Protein AF-0000000074730580 (afdb_homodimer)

Solvent-accessible surface area (backbone atoms only — not comparable to full-atom values): 19887 Å² total; per-residue (Å²): 129,81,77,78,72,71,73,54,56,68,45,36,34,39,31,24,32,62,51,65,60,63,47,48,22,51,54,48,34,52,69,68,65,55,54,67,50,53,90,62,33,52,80,43,79,45,56,35,81,36,62,38,90,58,62,88,56,21,60,33,68,60,48,13,45,48,19,15,52,36,8,35,52,41,30,44,69,76,49,66,89,40,48,30,40,34,20,62,23,60,21,35,41,74,44,76,50,95,88,41,74,48,37,29,39,32,35,29,34,38,40,32,40,69,87,65,55,66,20,64,21,28,19,38,35,46,69,48,60,65,68,26,46,49,51,12,55,74,53,71,41,78,43,37,39,47,44,41,45,18,50,54,38,41,73,72,71,40,92,54,53,57,90,31,34,44,19,63,54,10,65,64,68,36,41,47,47,58,37,50,26,52,16,46,39,41,17,49,14,36,38,48,35,51,62,68,72,99,129,80,77,78,73,72,74,55,56,67,43,37,33,39,31,24,33,64,51,66,60,62,46,47,23,52,53,48,34,53,70,68,64,56,55,68,51,52,88,61,34,52,80,44,80,45,57,35,81,35,62,39,90,55,62,87,56,21,59,32,69,61,47,13,46,48,20,15,52,36,7,35,53,41,31,44,69,76,48,66,89,40,49,31,42,35,18,62,23,60,22,35,41,72,44,77,50,96,90,42,72,48,37,28,39,32,36,30,34,38,40,33,40,69,87,66,54,68,20,63,20,27,20,38,35,45,70,48,60,63,67,27,46,49,52,13,54,73,53,71,40,78,43,38,40,46,43,41,46,17,51,55,37,41,73,73,70,39,92,52,53,55,88,30,36,45,19,62,53,10,64,63,68,38,41,47,48,56,38,50,27,52,16,45,39,40,16,49,14,35,38,50,37,52,63,67,72,98

Structure (mmCIF, N/CA/C/O backbone):
data_AF-0000000074730580-model_v1
#
loop_
_entity.id
_entity.type
_entity.pdbx_description
1 polymer 'inosine/xanthosine triphosphatase'
#
loop_
_atom_site.group_PDB
_atom_site.id
_atom_site.type_symbol
_atom_site.label_atom_id
_atom_site.label_alt_id
_atom_site.label_comp_id
_atom_site.label_asym_id
_atom_site.label_entity_id
_atom_site.label_seq_id
_atom_site.pdbx_PDB_ins_code
_atom_site.Cartn_x
_atom_site.Cartn_y
_atom_site.Cartn_z
_atom_site.occupancy
_atom_site.B_iso_or_equiv
_atom_site.auth_seq_id
_atom_site.auth_comp_id
_atom_site.auth_asym_id
_atom_site.auth_atom_id
_atom_site.pdbx_PDB_model_num
ATOM 1 N N . MET A 1 1 ? -5.52 54.5 -6.992 1 30.88 1 MET A N 1
ATOM 2 C CA . MET A 1 1 ? -5.77 53.094 -7.324 1 30.88 1 MET A CA 1
ATOM 3 C C . MET A 1 1 ? -4.762 52.188 -6.621 1 30.88 1 MET A C 1
ATOM 5 O O . MET A 1 1 ? -3.561 52.281 -6.879 1 30.88 1 MET A O 1
ATOM 9 N N . ALA A 1 2 ? -4.969 51.969 -5.359 1 37.53 2 ALA A N 1
ATOM 10 C CA . ALA A 1 2 ? -4.078 51.188 -4.523 1 37.53 2 ALA A CA 1
ATOM 11 C C . ALA A 1 2 ? -3.785 49.812 -5.172 1 37.53 2 ALA A C 1
ATOM 13 O O . ALA A 1 2 ? -4.703 49.125 -5.605 1 37.53 2 ALA A O 1
ATOM 14 N N . ASP A 1 3 ? -2.729 49.75 -6.02 1 35.62 3 ASP A N 1
ATOM 15 C CA . ASP A 1 3 ? -2.242 48.469 -6.555 1 35.62 3 ASP A CA 1
ATOM 16 C C . ASP A 1 3 ? -2.312 47.375 -5.504 1 35.62 3 ASP A C 1
ATOM 18 O O . ASP A 1 3 ? -1.692 47.5 -4.441 1 35.62 3 ASP A O 1
ATOM 22 N N . ASP A 1 4 ? -3.504 46.875 -5.16 1 35.5 4 ASP A N 1
ATOM 23 C CA . ASP A 1 4 ? 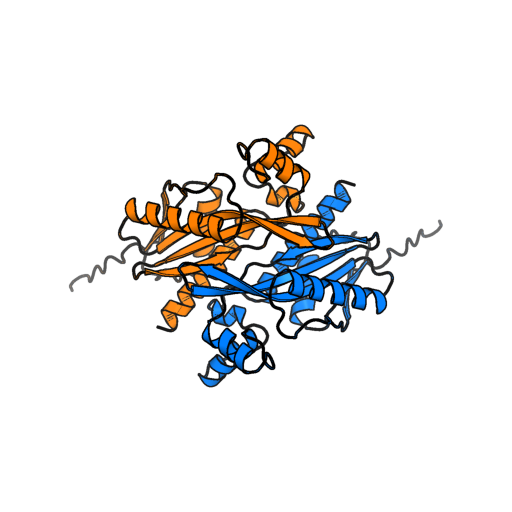-3.707 45.688 -4.309 1 35.5 4 ASP A CA 1
ATOM 24 C C . ASP A 1 4 ? -2.621 44.656 -4.543 1 35.5 4 ASP A C 1
ATOM 26 O O . ASP A 1 4 ? -2.701 43.875 -5.492 1 35.5 4 ASP A O 1
ATOM 30 N N . ASP A 1 5 ? -1.392 45 -4.59 1 38.56 5 ASP A N 1
ATOM 31 C CA . ASP A 1 5 ? -0.232 44.094 -4.543 1 38.56 5 ASP A CA 1
ATOM 32 C C . ASP A 1 5 ? -0.476 42.938 -3.596 1 38.56 5 ASP A C 1
ATOM 34 O O . ASP A 1 5 ? -0.181 43 -2.402 1 38.56 5 ASP A O 1
ATOM 38 N N . ALA A 1 6 ? -1.652 42.344 -3.551 1 41.84 6 ALA A N 1
ATOM 39 C CA . ALA A 1 6 ? -1.876 41.125 -2.801 1 41.84 6 ALA A CA 1
ATOM 40 C C . ALA A 1 6 ? -0.682 40.188 -2.926 1 41.84 6 ALA A C 1
ATOM 42 O O . ALA A 1 6 ? -0.421 39.625 -4.004 1 41.84 6 ALA A O 1
ATOM 43 N N . SER A 1 7 ? 0.54 40.312 -2.477 1 46.09 7 SER A N 1
ATOM 44 C CA . SER A 1 7 ? 1.704 39.469 -2.307 1 46.09 7 SER A CA 1
ATOM 45 C C . SER A 1 7 ? 1.297 38 -2.197 1 46.09 7 SER A C 1
ATOM 47 O O . SER A 1 7 ? 0.665 37.594 -1.219 1 46.09 7 SER A O 1
ATOM 49 N N . HIS A 1 8 ? 0.789 37.406 -3.182 1 55.44 8 HIS A N 1
ATOM 50 C CA . HIS A 1 8 ? 0.285 36.031 -3.209 1 55.44 8 HIS A CA 1
ATOM 51 C C . HIS A 1 8 ? 1.275 35.062 -2.564 1 55.44 8 HIS A C 1
ATOM 53 O O . HIS A 1 8 ? 2.414 34.938 -3.021 1 55.44 8 HIS A O 1
ATOM 59 N N . GLY A 1 9 ? 1.464 34.969 -1.203 1 73.19 9 GLY A N 1
ATOM 60 C CA . GLY A 1 9 ? 2.418 34.281 -0.36 1 73.19 9 GLY A CA 1
ATOM 61 C C . GLY A 1 9 ? 2.717 32.875 -0.842 1 73.19 9 GLY A C 1
ATOM 62 O O . GLY A 1 9 ? 2.059 32.375 -1.756 1 73.19 9 GLY A O 1
ATOM 63 N N . SER A 1 10 ? 3.959 32.312 -0.676 1 85.94 10 SER A N 1
ATOM 64 C CA . SER A 1 10 ? 4.453 31 -1.063 1 85.94 10 SER A CA 1
ATOM 65 C C . SER A 1 10 ? 3.82 29.906 -0.217 1 85.94 10 SER A C 1
ATOM 67 O O . SER A 1 10 ? 3.41 30.156 0.92 1 85.94 10 SER A O 1
ATOM 69 N N . LEU A 1 11 ? 3.428 28.844 -0.888 1 91.88 11 LEU A N 1
ATOM 70 C CA . LEU A 1 11 ? 3.066 27.609 -0.191 1 91.88 11 LEU A CA 1
ATOM 71 C C . LEU A 1 11 ? 4.312 26.812 0.192 1 91.88 11 LEU A C 1
ATOM 73 O O . LEU A 1 11 ? 5.008 26.281 -0.678 1 91.88 11 LEU A O 1
ATOM 77 N N . GLN A 1 12 ? 4.566 26.797 1.436 1 95.56 12 GLN A N 1
ATOM 78 C CA . GLN A 1 12 ? 5.793 26.172 1.922 1 95.56 12 GLN A CA 1
ATOM 79 C C . GLN A 1 12 ? 5.539 24.734 2.361 1 95.56 12 GLN A C 1
ATOM 81 O O . GLN A 1 12 ? 4.703 24.469 3.232 1 95.56 12 GLN A O 1
ATOM 86 N N . VAL A 1 13 ? 6.297 23.844 1.808 1 96.94 13 VAL A N 1
ATOM 87 C CA . VAL A 1 13 ? 6.199 22.406 2.102 1 96.94 13 VAL A CA 1
ATOM 88 C C . VAL A 1 13 ? 7.555 21.891 2.568 1 96.94 13 VAL A C 1
ATOM 90 O O . VAL A 1 13 ? 8.555 22.016 1.862 1 96.94 13 VAL A O 1
ATOM 93 N N . ILE A 1 14 ? 7.566 21.297 3.711 1 98.62 14 ILE A N 1
ATOM 94 C CA . ILE A 1 14 ? 8.812 20.766 4.262 1 98.62 14 ILE A CA 1
ATOM 95 C C . ILE A 1 14 ? 8.773 19.234 4.266 1 98.62 14 ILE A C 1
ATOM 97 O O . ILE A 1 14 ? 7.836 18.641 4.793 1 98.62 14 ILE A O 1
ATOM 101 N N . VAL A 1 15 ? 9.766 18.656 3.703 1 98.88 15 VAL A N 1
ATOM 102 C CA . VAL A 1 15 ? 9.953 17.219 3.713 1 98.88 15 VAL A CA 1
ATOM 103 C C . VAL A 1 15 ? 10.977 16.828 4.781 1 98.88 15 VAL A C 1
ATOM 105 O O . VAL A 1 15 ? 12.109 17.312 4.762 1 98.88 15 VAL A O 1
ATOM 108 N N . ALA A 1 16 ? 10.594 15.938 5.676 1 98.88 16 ALA A N 1
ATOM 109 C CA . ALA A 1 16 ? 11.469 15.539 6.777 1 98.88 16 ALA A CA 1
ATOM 110 C C . ALA A 1 16 ? 12.531 14.555 6.309 1 98.88 16 ALA A C 1
ATOM 112 O O . ALA A 1 16 ? 12.727 13.5 6.918 1 98.88 16 ALA A O 1
ATOM 113 N N . SER A 1 17 ? 13.227 14.859 5.305 1 98.44 17 SER A N 1
ATOM 114 C CA . SER A 1 17 ? 14.32 14.094 4.715 1 98.44 17 SER A CA 1
ATOM 115 C C . SER A 1 17 ? 15.023 14.891 3.617 1 98.44 17 SER A C 1
ATOM 117 O O . SER A 1 17 ? 14.391 15.719 2.945 1 98.44 17 SER A O 1
ATOM 119 N N . THR A 1 18 ? 16.266 14.664 3.369 1 97.94 18 THR A N 1
ATOM 120 C CA . THR A 1 18 ? 16.984 15.25 2.244 1 97.94 18 THR A CA 1
ATOM 121 C C . THR A 1 18 ? 17.203 14.219 1.146 1 97.94 18 THR A C 1
ATOM 123 O O . THR A 1 18 ? 17.766 14.539 0.094 1 97.94 18 THR A O 1
ATOM 126 N N . ALA A 1 19 ? 16.797 12.961 1.411 1 96 19 ALA A N 1
ATOM 127 C CA . ALA A 1 19 ? 16.969 11.922 0.4 1 96 19 ALA A CA 1
ATOM 128 C C . ALA A 1 19 ? 16.297 12.312 -0.912 1 96 19 ALA A C 1
ATOM 130 O O . ALA A 1 19 ? 15.109 12.656 -0.93 1 96 19 ALA A O 1
ATOM 131 N N . LYS A 1 20 ? 17 12.188 -1.98 1 96.06 20 LYS A N 1
ATOM 132 C CA . LYS A 1 20 ? 16.531 12.648 -3.287 1 96.06 20 LYS A CA 1
ATOM 133 C C . LYS A 1 20 ? 15.227 11.961 -3.67 1 96.06 20 LYS A C 1
ATOM 135 O O . LYS A 1 20 ? 14.297 12.617 -4.145 1 96.06 20 LYS A O 1
ATOM 140 N N . MET A 1 21 ? 15.148 10.727 -3.447 1 96.06 21 MET A N 1
ATOM 141 C CA . MET A 1 21 ? 13.977 9.945 -3.84 1 96.06 21 MET A CA 1
ATOM 142 C C . MET A 1 21 ? 12.742 10.383 -3.053 1 96.06 21 MET A C 1
ATOM 144 O O . MET A 1 21 ? 11.641 10.453 -3.605 1 96.06 21 MET A O 1
ATOM 148 N N . LYS A 1 22 ? 12.898 10.648 -1.775 1 97.69 22 LYS A N 1
ATOM 149 C CA . LYS A 1 22 ? 11.781 11.055 -0.938 1 97.69 22 LYS A CA 1
ATOM 150 C C . LYS A 1 22 ? 11.289 12.453 -1.32 1 97.69 22 LYS A C 1
ATOM 152 O O . LYS A 1 22 ? 10.086 12.688 -1.417 1 97.69 22 LYS A O 1
ATOM 157 N N . VAL A 1 23 ? 12.18 13.352 -1.565 1 98.12 23 VAL A N 1
ATOM 158 C CA . VAL A 1 23 ? 11.82 14.703 -1.984 1 98.12 23 VAL A CA 1
ATOM 159 C C . VAL A 1 23 ? 11.148 14.656 -3.354 1 98.12 23 VAL A C 1
ATOM 161 O O . VAL A 1 23 ? 10.141 15.328 -3.58 1 98.12 23 VAL A O 1
ATOM 164 N N . ALA A 1 24 ? 11.68 13.836 -4.215 1 97.19 24 ALA A N 1
ATOM 165 C CA . ALA A 1 24 ? 11.102 13.68 -5.547 1 97.19 24 ALA A CA 1
ATOM 166 C C . ALA A 1 24 ? 9.664 13.164 -5.461 1 97.19 24 ALA A C 1
ATOM 168 O O . ALA A 1 24 ? 8.797 13.594 -6.219 1 97.19 24 ALA A O 1
ATOM 169 N N . ALA A 1 25 ? 9.43 12.219 -4.598 1 97.38 25 ALA A N 1
ATOM 170 C CA . ALA A 1 25 ? 8.086 11.68 -4.418 1 97.38 25 ALA A CA 1
ATOM 171 C C . ALA A 1 25 ? 7.109 12.781 -4.004 1 97.38 25 ALA A C 1
ATOM 173 O O . ALA A 1 25 ? 5.973 12.82 -4.48 1 97.38 25 ALA A O 1
ATOM 174 N N . VAL A 1 26 ? 7.531 13.672 -3.154 1 97.56 26 VAL A N 1
ATOM 175 C CA . VAL A 1 26 ? 6.684 14.773 -2.703 1 97.56 26 VAL A CA 1
ATOM 176 C C . VAL A 1 26 ? 6.453 15.75 -3.854 1 97.56 26 VAL A C 1
ATOM 178 O O . VAL A 1 26 ? 5.336 16.234 -4.055 1 97.56 26 VAL A O 1
ATOM 181 N N . MET A 1 27 ? 7.496 16.047 -4.574 1 95.88 27 MET A N 1
ATOM 182 C CA . MET A 1 27 ? 7.363 16.922 -5.734 1 95.88 27 MET A CA 1
ATOM 183 C C . MET A 1 27 ? 6.348 16.359 -6.727 1 95.88 27 MET A C 1
ATOM 185 O O . MET A 1 27 ? 5.504 17.094 -7.242 1 95.88 27 MET A O 1
ATOM 189 N N . ARG A 1 28 ? 6.426 15.102 -6.934 1 95.25 28 ARG A N 1
ATOM 190 C CA . ARG A 1 28 ? 5.496 14.445 -7.844 1 95.25 28 ARG A CA 1
ATOM 191 C C . ARG A 1 28 ? 4.066 14.516 -7.32 1 95.25 28 ARG A C 1
ATOM 193 O O . ARG A 1 28 ? 3.129 14.75 -8.086 1 95.25 28 ARG A O 1
ATOM 200 N N . LEU A 1 29 ? 3.902 14.273 -6.047 1 94.69 29 LEU A N 1
ATOM 201 C CA . LEU A 1 29 ? 2.584 14.375 -5.43 1 94.69 29 LEU A CA 1
ATOM 202 C C . LEU A 1 29 ? 1.937 15.719 -5.75 1 94.69 29 LEU A C 1
ATOM 204 O O . LEU A 1 29 ? 0.793 15.766 -6.207 1 94.69 29 LEU A O 1
ATOM 208 N N . PHE A 1 30 ? 2.623 16.781 -5.539 1 92.12 30 PHE A N 1
ATOM 209 C CA . PHE A 1 30 ? 2.047 18.109 -5.68 1 92.12 30 PHE A CA 1
ATOM 210 C C . PHE A 1 30 ? 1.944 18.5 -7.148 1 92.12 30 PHE A C 1
ATOM 212 O O . PHE A 1 30 ? 1.129 19.359 -7.512 1 92.12 30 PHE A O 1
ATOM 219 N N . ALA A 1 31 ? 2.752 17.875 -7.961 1 88.75 31 ALA A N 1
ATOM 220 C CA . ALA A 1 31 ? 2.627 18.094 -9.398 1 88.75 31 ALA A CA 1
ATOM 221 C C . ALA A 1 31 ? 1.38 17.422 -9.953 1 88.75 31 ALA A C 1
ATOM 223 O O . ALA A 1 31 ? 0.676 17.984 -10.789 1 88.75 31 ALA A O 1
ATOM 224 N N . GLU A 1 32 ? 1.076 16.219 -9.438 1 81.25 32 GLU A N 1
ATOM 225 C CA . GLU A 1 32 ? -0.015 15.391 -9.961 1 81.25 32 GLU A CA 1
ATOM 226 C C . GLU A 1 32 ? -1.286 15.578 -9.133 1 81.25 32 GLU A C 1
ATOM 228 O O . GLU A 1 32 ? -2.393 15.352 -9.633 1 81.25 32 GLU A O 1
ATOM 233 N N . GLY A 1 33 ? -1.181 15.695 -7.84 1 68.31 33 GLY A N 1
ATOM 234 C CA . GLY A 1 33 ? -2.289 15.648 -6.898 1 68.31 33 GLY A CA 1
ATOM 235 C C . GLY A 1 33 ? -3.127 16.906 -6.898 1 68.31 33 GLY A C 1
ATOM 236 O O . GLY A 1 33 ? -4.059 17.047 -6.102 1 68.31 33 GLY A O 1
ATOM 237 N N . GLY A 1 34 ? -2.992 17.641 -7.863 1 61.09 34 GLY A N 1
ATOM 238 C CA . GLY A 1 34 ? -3.818 18.828 -8.023 1 61.09 34 GLY A CA 1
ATOM 239 C C . GLY A 1 34 ? -3.75 19.766 -6.832 1 61.09 34 GLY A C 1
ATOM 240 O O . GLY A 1 34 ? -4.75 20.375 -6.465 1 61.09 34 GLY A O 1
ATOM 241 N N . VAL A 1 35 ? -2.764 19.562 -6.008 1 56.41 35 VAL A N 1
ATOM 242 C CA . VAL A 1 35 ? -2.77 20.609 -4.996 1 56.41 35 VAL A CA 1
ATOM 243 C C . VAL A 1 35 ? -3.016 21.969 -5.652 1 56.41 35 VAL A C 1
ATOM 245 O O . VAL A 1 35 ? -2.215 22.422 -6.477 1 56.41 35 VAL A O 1
ATOM 248 N N . ALA A 1 36 ? -4.309 22.031 -6.07 1 51.06 36 ALA A N 1
ATOM 249 C CA . ALA A 1 36 ? -4.621 23.375 -6.559 1 51.06 36 ALA A CA 1
ATOM 250 C C . ALA A 1 36 ? -3.785 24.422 -5.836 1 51.06 36 ALA A C 1
ATOM 252 O O . ALA A 1 36 ? -4.043 24.734 -4.668 1 51.06 36 ALA A O 1
ATOM 253 N N . CYS A 1 37 ? -2.51 24.188 -6.062 1 48.81 37 CYS A N 1
ATOM 254 C CA . CYS A 1 37 ? -1.821 25.406 -5.664 1 48.81 37 CYS A CA 1
ATOM 255 C C . CYS A 1 37 ? -2.68 26.641 -5.953 1 48.81 37 CYS A C 1
ATOM 257 O O . CYS A 1 37 ? -3.367 26.703 -6.973 1 48.81 37 CYS A O 1
ATOM 259 N N . GLN A 1 38 ? -3.316 26.969 -4.992 1 54.5 38 GLN A N 1
ATOM 260 C CA . GLN A 1 38 ? -3.873 28.297 -5.246 1 54.5 38 GLN A CA 1
ATOM 261 C C . GLN A 1 38 ? -3.088 29.016 -6.336 1 54.5 38 GLN A C 1
ATOM 263 O O . GLN A 1 38 ? -1.88 29.234 -6.199 1 54.5 38 GLN A O 1
ATOM 268 N N . PRO A 1 39 ? -3.65 29.031 -7.504 1 58.91 39 PRO A N 1
ATOM 269 C CA . PRO A 1 39 ? -3.004 29.641 -8.664 1 58.91 39 PRO A CA 1
ATOM 270 C C . PRO A 1 39 ? -2.09 30.812 -8.281 1 58.91 39 PRO A C 1
ATOM 272 O O . PRO A 1 39 ? -1.112 31.094 -8.977 1 58.91 39 PRO A O 1
ATOM 275 N N . ASP A 1 40 ? -2.357 31.328 -7.098 1 64.75 40 ASP A N 1
ATOM 276 C CA . ASP A 1 40 ? -1.688 32.594 -6.867 1 64.75 40 ASP A CA 1
ATOM 277 C C . ASP A 1 40 ? -0.476 32.438 -5.953 1 64.75 40 ASP A C 1
ATOM 279 O O . ASP A 1 40 ? 0.227 33.406 -5.656 1 64.75 40 ASP A O 1
ATOM 283 N N . ARG A 1 41 ? -0.251 31.078 -5.555 1 78.06 41 ARG A N 1
ATOM 284 C CA . ARG A 1 41 ? 0.9 30.953 -4.664 1 78.06 41 ARG A CA 1
ATOM 285 C C . ARG A 1 41 ? 1.986 30.094 -5.293 1 78.06 41 ARG A C 1
ATOM 287 O O . ARG A 1 41 ? 1.688 29.062 -5.918 1 78.06 41 ARG A O 1
ATOM 294 N N . GLU A 1 42 ? 3.176 30.5 -5.117 1 86.94 42 GLU A N 1
ATOM 295 C CA . GLU A 1 42 ? 4.324 29.719 -5.555 1 86.94 42 GLU A CA 1
ATOM 296 C C . GLU A 1 42 ? 4.578 28.531 -4.617 1 86.94 42 GLU A C 1
ATOM 298 O O . GLU A 1 42 ? 4.613 28.703 -3.396 1 86.94 42 GLU A O 1
ATOM 303 N N . LEU A 1 43 ? 4.723 27.344 -5.105 1 91.31 43 LEU A N 1
ATOM 304 C CA . LEU A 1 43 ? 5.012 26.156 -4.324 1 91.31 43 LEU A CA 1
ATOM 305 C C . LEU A 1 43 ? 6.508 26.031 -4.062 1 91.31 43 LEU A C 1
ATOM 307 O O . LEU A 1 43 ? 7.309 26.031 -5 1 91.31 43 LEU A O 1
ATOM 311 N N . VAL A 1 44 ? 6.891 25.953 -2.811 1 94.31 44 VAL A N 1
ATOM 312 C CA . VAL A 1 44 ? 8.281 25.766 -2.412 1 94.31 44 VAL A CA 1
ATOM 313 C C . VAL A 1 44 ? 8.414 24.484 -1.583 1 94.31 44 VAL A C 1
ATOM 315 O O . VAL A 1 44 ? 7.859 24.391 -0.484 1 94.31 44 VAL A O 1
ATOM 318 N N . ILE A 1 45 ? 9.18 23.562 -2.086 1 96.81 45 ILE A N 1
ATOM 319 C CA . ILE A 1 45 ? 9.406 22.297 -1.4 1 96.81 45 ILE A CA 1
ATOM 320 C C . ILE A 1 45 ? 10.867 22.219 -0.947 1 96.81 45 ILE A C 1
ATOM 322 O O . ILE A 1 45 ? 11.781 22.391 -1.752 1 96.81 45 ILE A O 1
ATOM 326 N N . GLU A 1 46 ? 11.047 21.969 0.306 1 97.94 46 GLU A N 1
ATOM 327 C CA . GLU A 1 46 ? 12.391 21.891 0.88 1 97.94 46 GLU A CA 1
ATOM 328 C C . GLU A 1 46 ? 12.547 20.641 1.733 1 97.94 46 GLU A C 1
ATOM 330 O O . GLU A 1 46 ? 11.695 20.344 2.574 1 97.94 46 GLU A O 1
ATOM 335 N N . GLY A 1 47 ? 13.633 19.906 1.494 1 98.62 47 GLY A N 1
ATOM 336 C CA . GLY A 1 47 ? 13.984 18.812 2.365 1 98.62 47 GLY A CA 1
ATOM 337 C C . GLY A 1 47 ? 14.875 19.219 3.521 1 98.62 47 GLY A C 1
ATOM 338 O O . GLY A 1 47 ? 15.797 20.016 3.348 1 98.62 47 GLY A O 1
ATOM 339 N N . VAL A 1 48 ? 14.625 18.656 4.668 1 98.5 48 VAL A N 1
ATOM 340 C CA . VAL A 1 48 ? 15.484 18.906 5.816 1 98.5 48 VAL A CA 1
ATOM 341 C C . VAL A 1 48 ? 15.906 17.594 6.457 1 98.5 48 VAL A C 1
ATOM 343 O O . VAL A 1 48 ? 15.117 16.641 6.496 1 98.5 48 VAL A O 1
ATOM 346 N N . LYS A 1 49 ? 17.125 17.609 6.93 1 97.12 49 LYS A N 1
ATOM 347 C CA . LYS A 1 49 ? 17.562 16.422 7.676 1 97.12 49 LYS A CA 1
ATOM 348 C C . LYS A 1 49 ? 16.734 16.234 8.945 1 97.12 49 LYS A C 1
ATOM 350 O O . LYS A 1 49 ? 16.484 17.203 9.672 1 97.12 49 LYS A O 1
ATOM 355 N N . ALA A 1 50 ? 16.281 15.023 9.148 1 97.19 50 ALA A N 1
ATOM 356 C CA . ALA A 1 50 ? 15.445 14.742 10.312 1 97.19 50 ALA A CA 1
ATOM 357 C C . ALA A 1 50 ? 15.742 13.367 10.883 1 97.19 50 ALA A C 1
ATOM 359 O O . ALA A 1 50 ? 15.734 12.367 10.156 1 97.19 50 ALA A O 1
ATOM 360 N N . LYS A 1 51 ? 15.945 13.328 12.141 1 94.81 51 LYS A N 1
ATOM 361 C CA . LYS A 1 51 ? 16.219 12.062 12.812 1 94.81 51 LYS A CA 1
ATOM 362 C C . LYS A 1 51 ? 14.93 11.312 13.125 1 94.81 51 LYS A C 1
ATOM 364 O O . LYS A 1 51 ? 13.938 11.922 13.523 1 94.81 51 LYS A O 1
ATOM 369 N N . SER A 1 52 ? 14.906 10.031 12.977 1 95.25 52 SER A N 1
ATOM 370 C CA . SER A 1 52 ? 13.711 9.242 13.258 1 95.25 52 SER A CA 1
ATOM 371 C C . SER A 1 52 ? 13.633 8.844 14.727 1 95.25 52 SER A C 1
ATOM 373 O O . SER A 1 52 ? 12.539 8.68 15.273 1 95.25 52 SER A O 1
ATOM 375 N N . GLY A 1 53 ? 14.844 8.625 15.328 1 95.31 53 GLY A N 1
ATOM 376 C CA . GLY A 1 53 ? 14.898 8.219 16.719 1 95.31 53 GLY A CA 1
ATOM 377 C C . GLY A 1 53 ? 14.539 6.766 16.938 1 95.31 53 GLY A C 1
ATOM 378 O O . GLY A 1 53 ? 14.328 6.328 18.078 1 95.31 53 GLY A O 1
ATOM 379 N N . VAL A 1 54 ? 14.359 5.973 15.875 1 94.88 54 VAL A N 1
ATOM 380 C CA . VAL A 1 54 ? 14.102 4.535 15.953 1 94.88 54 VAL A CA 1
ATOM 381 C C . VAL A 1 54 ? 15.266 3.771 15.32 1 94.88 54 VAL A C 1
ATOM 383 O O . VAL A 1 54 ? 16.234 4.375 14.859 1 94.88 54 VAL A O 1
ATOM 386 N N . ASN A 1 55 ? 15.18 2.447 15.328 1 90.38 55 ASN A N 1
ATOM 387 C CA . ASN A 1 55 ? 16.234 1.625 14.75 1 90.38 55 ASN A CA 1
ATOM 388 C C . ASN A 1 55 ? 16.391 1.889 13.258 1 90.38 55 ASN A C 1
ATOM 390 O O . ASN A 1 55 ? 15.43 2.268 12.586 1 90.38 55 ASN A O 1
ATOM 394 N N . ASP A 1 56 ? 17.516 1.679 12.789 1 89.5 56 ASP A N 1
ATOM 395 C CA . ASP A 1 56 ? 17.797 1.883 11.375 1 89.5 56 ASP A CA 1
ATOM 396 C C . ASP A 1 56 ? 16.906 0.998 10.5 1 89.5 56 ASP A C 1
ATOM 398 O O . ASP A 1 56 ? 16.531 1.388 9.398 1 89.5 56 ASP A O 1
ATOM 402 N N . GLN A 1 57 ? 16.656 -0.14 11.062 1 92.5 57 GLN A N 1
ATOM 403 C CA . GLN A 1 57 ? 15.68 -1.031 10.453 1 92.5 57 GLN A CA 1
ATOM 404 C C . GLN A 1 57 ? 14.43 -1.144 11.328 1 92.5 57 GLN A C 1
ATOM 406 O O . GLN A 1 57 ? 14.305 -2.072 12.125 1 92.5 57 GLN A O 1
ATOM 411 N N . PRO A 1 58 ? 13.555 -0.156 11.117 1 95.31 58 PRO A N 1
ATOM 412 C CA . PRO A 1 58 ? 12.312 -0.25 11.891 1 95.31 58 PRO A CA 1
ATOM 413 C C . PRO A 1 58 ? 11.562 -1.558 11.641 1 95.31 58 PRO A C 1
ATOM 415 O O . PRO A 1 58 ? 11.539 -2.055 10.516 1 95.31 58 PRO A O 1
ATOM 418 N N . PHE A 1 59 ? 10.992 -2.109 12.727 1 94.62 59 PHE A N 1
ATOM 419 C CA . PHE A 1 59 ? 10.227 -3.342 12.633 1 94.62 59 PHE A CA 1
ATOM 420 C C . PHE A 1 59 ? 8.859 -3.176 13.289 1 94.62 59 PHE A C 1
ATOM 422 O O . PHE A 1 59 ? 8.766 -2.789 14.453 1 94.62 59 PHE A O 1
ATOM 429 N N . GLY A 1 60 ? 7.871 -3.482 12.438 1 94.5 60 GLY A N 1
ATOM 430 C CA . GLY A 1 60 ? 6.5 -3.328 12.898 1 94.5 60 GLY A CA 1
ATOM 431 C C . GLY A 1 60 ? 5.898 -1.98 12.539 1 94.5 60 GLY A C 1
ATOM 432 O O . GLY A 1 60 ? 6.625 -0.996 12.383 1 94.5 60 GLY A O 1
ATOM 433 N N . HIS A 1 61 ? 4.613 -1.95 12.523 1 95.56 61 HIS A N 1
ATOM 434 C CA . HIS A 1 61 ? 3.9 -0.733 12.148 1 95.56 61 HIS A CA 1
ATOM 435 C C . HIS A 1 61 ? 4.121 0.369 13.188 1 95.56 61 HIS A C 1
ATOM 437 O O . HIS A 1 61 ? 4.395 1.517 12.828 1 95.56 61 HIS A O 1
ATOM 443 N N . GLU A 1 62 ? 4.043 0.013 14.414 1 94.56 62 GLU A N 1
ATOM 444 C CA . GLU A 1 62 ? 4.125 1.006 15.484 1 94.56 62 GLU A CA 1
ATOM 445 C C . GLU A 1 62 ? 5.473 1.723 15.469 1 94.56 62 GLU A C 1
ATOM 447 O O . GLU A 1 62 ? 5.527 2.953 15.516 1 94.56 62 GLU A O 1
ATOM 452 N N . GLU A 1 63 ? 6.516 0.945 15.398 1 95.81 63 GLU A N 1
ATOM 453 C CA . GLU A 1 63 ? 7.848 1.545 15.375 1 95.81 63 GLU A CA 1
ATOM 454 C C . GLU A 1 63 ? 8.047 2.402 14.125 1 95.81 63 GLU A C 1
ATOM 456 O O . GLU A 1 63 ? 8.633 3.48 14.195 1 95.81 63 GLU A O 1
ATOM 461 N N . THR A 1 64 ? 7.602 1.954 13.023 1 97.25 64 THR A N 1
ATOM 462 C CA . THR A 1 64 ? 7.754 2.674 11.766 1 97.25 64 THR A CA 1
ATOM 463 C C . THR A 1 64 ? 6.977 3.988 11.797 1 97.25 64 THR A C 1
ATOM 465 O O . THR A 1 64 ? 7.484 5.027 11.367 1 97.25 64 THR A O 1
ATOM 468 N N . ILE A 1 65 ? 5.773 3.904 12.336 1 97 65 ILE A N 1
ATOM 469 C CA . ILE A 1 65 ? 4.957 5.105 12.492 1 97 65 ILE A CA 1
ATOM 470 C C . ILE A 1 65 ? 5.656 6.086 13.43 1 97 65 ILE A C 1
ATOM 472 O O . ILE A 1 65 ? 5.734 7.285 13.133 1 97 65 ILE A O 1
ATOM 476 N N . ARG A 1 66 ? 6.109 5.566 14.508 1 96.69 66 ARG A N 1
ATOM 477 C CA . ARG A 1 66 ? 6.824 6.418 15.461 1 96.69 66 ARG A CA 1
ATOM 478 C C . ARG A 1 66 ? 8.016 7.105 14.789 1 96.69 66 ARG A C 1
ATOM 480 O O . ARG A 1 66 ? 8.258 8.289 15.016 1 96.69 66 ARG A O 1
ATOM 487 N N . GLY A 1 67 ? 8.742 6.371 13.969 1 97.75 67 GLY A N 1
ATOM 488 C CA . GLY A 1 67 ? 9.852 6.969 13.234 1 97.75 67 GLY A CA 1
ATOM 489 C C . GLY A 1 67 ? 9.414 8.102 12.328 1 97.75 67 GLY A C 1
ATOM 490 O O . GLY A 1 67 ? 10.047 9.164 12.312 1 97.75 67 GLY A O 1
ATOM 491 N N . ALA A 1 68 ? 8.375 7.918 11.609 1 98.12 68 ALA A N 1
ATOM 492 C CA . ALA A 1 68 ? 7.848 8.953 10.719 1 98.12 68 ALA A CA 1
ATOM 493 C C . ALA A 1 68 ? 7.414 10.18 11.508 1 98.12 68 ALA A C 1
ATOM 495 O O . ALA A 1 68 ? 7.711 11.312 11.117 1 98.12 68 ALA A O 1
ATOM 496 N N . LEU A 1 69 ? 6.73 9.945 12.617 1 97.5 69 LEU A N 1
ATOM 497 C CA . LEU A 1 69 ? 6.234 11.047 13.438 1 97.5 69 LEU A CA 1
ATOM 498 C C . LEU A 1 69 ? 7.383 11.812 14.078 1 97.5 69 LEU A C 1
ATOM 500 O O . LEU A 1 69 ? 7.332 13.039 14.188 1 97.5 69 LEU A O 1
ATOM 504 N N . ASN A 1 70 ? 8.375 11.102 14.523 1 98.44 70 ASN A N 1
ATOM 505 C CA . ASN A 1 70 ? 9.562 11.758 15.062 1 98.44 70 ASN A CA 1
ATOM 506 C C . ASN A 1 70 ? 10.242 12.648 14.016 1 98.44 70 ASN A C 1
ATOM 508 O O . ASN A 1 70 ? 10.633 13.773 14.312 1 98.44 70 ASN A O 1
ATOM 512 N N . ARG A 1 71 ? 10.367 12.133 12.82 1 98.62 71 ARG A N 1
ATOM 513 C CA . ARG A 1 71 ? 10.945 12.914 11.734 1 98.62 71 ARG A CA 1
ATOM 514 C C . ARG A 1 71 ? 10.117 14.172 11.469 1 98.62 71 ARG A C 1
ATOM 516 O O . ARG A 1 71 ? 10.672 15.242 11.227 1 98.62 71 ARG A O 1
ATOM 523 N N . LEU A 1 72 ? 8.828 14.008 11.492 1 98.69 72 LEU A N 1
ATOM 524 C CA . LEU A 1 72 ? 7.938 15.141 11.281 1 98.69 72 LEU A CA 1
ATOM 525 C C . LEU A 1 72 ? 8.148 16.219 12.344 1 98.69 72 LEU A C 1
ATOM 527 O O . LEU A 1 72 ? 8.281 17.391 12.016 1 98.69 72 LEU A O 1
ATOM 531 N N . ALA A 1 73 ? 8.195 15.789 13.562 1 98.19 73 ALA A N 1
ATOM 532 C CA . ALA A 1 73 ? 8.391 16.719 14.68 1 98.19 73 ALA A CA 1
ATOM 533 C C . ALA A 1 73 ? 9.719 17.453 14.547 1 98.19 73 ALA A C 1
ATOM 535 O O . ALA A 1 73 ? 9.797 18.656 14.789 1 98.19 73 ALA A O 1
ATOM 536 N N . HIS A 1 74 ? 10.688 16.734 14.188 1 98.31 74 HIS A N 1
ATOM 537 C CA . HIS A 1 74 ? 12 17.344 13.984 1 98.31 74 HIS A CA 1
ATOM 538 C C . HIS A 1 74 ? 11.961 18.406 12.891 1 98.31 74 HIS A C 1
ATOM 540 O O . HIS A 1 74 ? 12.523 19.484 13.055 1 98.31 74 HIS A O 1
ATOM 546 N N . ALA A 1 75 ? 11.352 18.078 11.797 1 98.5 75 ALA A N 1
ATOM 547 C CA . ALA A 1 75 ? 11.234 19 10.68 1 98.5 75 ALA A CA 1
ATOM 548 C C . ALA A 1 75 ? 10.492 20.281 11.109 1 98.5 75 ALA A C 1
ATOM 550 O O . ALA A 1 75 ? 10.859 21.375 10.703 1 98.5 75 ALA A O 1
ATOM 551 N N . GLN A 1 76 ? 9.484 20.109 11.914 1 98.19 76 GLN A N 1
ATOM 552 C CA . GLN A 1 76 ? 8.719 21.25 12.406 1 98.19 76 GLN A CA 1
ATOM 553 C C . GLN A 1 76 ? 9.578 22.156 13.281 1 98.19 76 GLN A C 1
ATOM 555 O O . GLN A 1 76 ? 9.422 23.375 13.25 1 98.19 76 GLN A O 1
ATOM 560 N N . GLN A 1 77 ? 10.414 21.531 14.008 1 97.88 77 GLN A N 1
ATOM 561 C CA . GLN A 1 77 ? 11.328 22.297 14.852 1 97.88 77 GLN A CA 1
ATOM 562 C C . GLN A 1 77 ? 12.359 23.047 14.016 1 97.88 77 GLN A C 1
ATOM 564 O O . GLN A 1 77 ? 12.672 24.203 14.297 1 97.88 77 GLN A O 1
ATOM 569 N N . GLU A 1 78 ? 12.844 22.391 13.023 1 97.69 78 GLU A N 1
ATOM 570 C CA . GLU A 1 78 ? 13.891 22.953 12.18 1 97.69 78 GLU A CA 1
ATOM 571 C C . GLU A 1 78 ? 13.352 24.078 11.297 1 97.69 78 GLU A C 1
ATOM 573 O O . GLU A 1 78 ? 14.055 25.031 10.992 1 97.69 78 GLU A O 1
ATOM 578 N N . ARG A 1 79 ? 12.125 23.922 10.812 1 97.94 79 ARG A N 1
ATOM 579 C CA . ARG A 1 79 ? 11.477 24.891 9.93 1 97.94 79 ARG A CA 1
ATOM 580 C C . ARG A 1 79 ? 10.047 25.172 10.383 1 97.94 79 ARG A C 1
ATOM 582 O O . ARG A 1 79 ? 9.086 24.766 9.742 1 97.94 79 ARG A O 1
ATOM 589 N N . PRO A 1 80 ? 9.938 25.984 11.375 1 97.5 80 PRO A N 1
ATOM 590 C CA . PRO A 1 80 ? 8.578 26.266 11.859 1 97.5 80 PRO A CA 1
ATOM 591 C C . PRO A 1 80 ? 7.777 27.125 10.898 1 97.5 80 PRO A C 1
ATOM 593 O O . PRO A 1 80 ? 8.359 27.906 10.125 1 97.5 80 PRO A O 1
ATOM 596 N N . GLY A 1 81 ? 6.438 26.969 10.891 1 96.06 81 GLY A N 1
ATOM 597 C CA . GLY A 1 81 ? 5.539 27.906 10.234 1 96.06 81 GLY A CA 1
ATOM 598 C C . GLY A 1 81 ? 5.223 27.516 8.805 1 96.06 81 GLY A C 1
ATOM 599 O O . GLY A 1 81 ? 4.586 28.266 8.07 1 96.06 81 GLY A O 1
ATOM 600 N N . ALA A 1 82 ? 5.645 26.328 8.359 1 97.19 82 ALA A N 1
ATOM 601 C CA . ALA A 1 82 ? 5.324 25.875 7.004 1 97.19 82 ALA A CA 1
ATOM 602 C C . ALA A 1 82 ? 3.844 25.531 6.879 1 97.19 82 ALA A C 1
ATOM 604 O O . ALA A 1 82 ? 3.156 25.328 7.883 1 97.19 82 ALA A O 1
ATOM 605 N N . ASP A 1 83 ? 3.391 25.516 5.609 1 95.38 83 ASP A N 1
ATOM 606 C CA . ASP A 1 83 ? 1.99 25.188 5.352 1 95.38 83 ASP A CA 1
ATOM 607 C C . ASP A 1 83 ? 1.729 23.688 5.527 1 95.38 83 ASP A C 1
ATOM 609 O O . ASP A 1 83 ? 0.67 23.297 6.016 1 95.38 83 ASP A O 1
ATOM 613 N N . PHE A 1 84 ? 2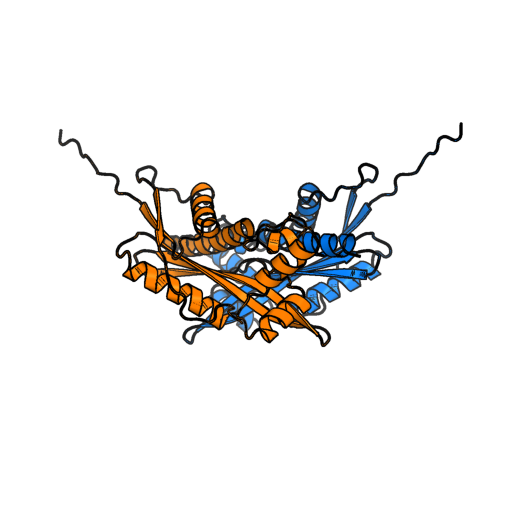.736 22.875 5.102 1 96.94 84 PHE A N 1
ATOM 614 C CA . PHE A 1 84 ? 2.621 21.438 5.219 1 96.94 84 PHE A CA 1
ATOM 615 C C . PHE A 1 84 ? 3.959 20.812 5.602 1 96.94 84 PHE A C 1
ATOM 617 O O . PHE A 1 84 ? 5.012 21.281 5.16 1 96.94 84 PHE A O 1
ATOM 624 N N . TYR A 1 85 ? 3.914 19.797 6.363 1 98.69 85 TYR A N 1
ATOM 625 C CA . TYR A 1 85 ? 5.047 18.938 6.695 1 98.69 85 TYR A CA 1
ATOM 626 C C . TYR A 1 85 ? 4.777 17.5 6.273 1 98.69 85 TYR A C 1
ATOM 628 O O . TYR A 1 85 ? 3.68 16.969 6.492 1 98.69 85 TYR A O 1
ATOM 636 N N . LEU A 1 86 ? 5.727 16.922 5.637 1 98.81 86 LEU A N 1
ATOM 637 C CA . LEU A 1 86 ? 5.609 15.523 5.223 1 98.81 86 LEU A CA 1
ATOM 638 C C . LEU A 1 86 ? 6.789 14.703 5.734 1 98.81 86 LEU A C 1
ATOM 640 O O . LEU A 1 86 ? 7.934 15.156 5.688 1 98.81 86 LEU A O 1
ATOM 644 N N . ALA A 1 87 ? 6.516 13.531 6.242 1 98.88 87 ALA A N 1
ATOM 645 C CA . ALA A 1 87 ? 7.547 12.594 6.676 1 98.88 87 ALA A CA 1
ATOM 646 C C . ALA A 1 87 ? 7.23 11.172 6.211 1 98.88 87 ALA A C 1
ATOM 648 O O . ALA A 1 87 ? 6.07 10.844 5.953 1 98.88 87 ALA A O 1
ATOM 649 N N . MET A 1 88 ? 8.234 10.344 6.125 1 98.56 88 MET A N 1
ATOM 650 C CA . MET A 1 88 ? 8.109 8.969 5.648 1 98.56 88 MET A CA 1
ATOM 651 C C . MET A 1 88 ? 9.156 8.07 6.297 1 98.56 88 MET A C 1
ATOM 653 O O . MET A 1 88 ? 10.281 8.5 6.535 1 98.56 88 MET A O 1
ATOM 657 N N . GLU A 1 89 ? 8.805 6.902 6.578 1 98 89 GLU A N 1
ATOM 658 C CA . GLU A 1 89 ? 9.68 5.902 7.176 1 98 89 GLU A CA 1
ATOM 659 C C . GLU A 1 89 ? 9.344 4.504 6.672 1 98 89 GLU A C 1
ATOM 661 O O . GLU A 1 89 ? 8.18 4.09 6.699 1 98 89 GLU A O 1
ATOM 666 N N . ASN A 1 90 ? 10.328 3.834 6.129 1 97.44 90 ASN A N 1
ATOM 667 C CA . ASN A 1 90 ? 10.148 2.434 5.766 1 97.44 90 ASN A CA 1
ATOM 668 C C . ASN A 1 90 ? 10.445 1.507 6.941 1 97.44 90 ASN A C 1
ATOM 670 O O . ASN A 1 90 ? 11.312 1.797 7.762 1 97.44 90 ASN A O 1
ATOM 674 N N . GLY A 1 91 ? 9.75 0.499 6.957 1 97 91 GLY A N 1
ATOM 675 C CA . GLY A 1 91 ? 9.977 -0.552 7.934 1 97 91 GLY A CA 1
ATOM 676 C C . GLY A 1 91 ? 9.531 -1.92 7.457 1 97 91 GLY A C 1
ATOM 677 O O . GLY A 1 91 ? 8.93 -2.043 6.387 1 97 91 GLY A O 1
ATOM 678 N N . LEU A 1 92 ? 9.93 -2.914 8.25 1 96.94 92 LEU A N 1
ATOM 679 C CA . LEU A 1 92 ? 9.547 -4.297 7.977 1 96.94 92 LEU A CA 1
ATOM 680 C C . LEU A 1 92 ? 8.414 -4.742 8.891 1 96.94 92 LEU A C 1
ATOM 682 O O . LEU A 1 92 ? 8.336 -4.305 10.047 1 96.94 92 LEU A O 1
ATOM 686 N N . PHE A 1 93 ? 7.559 -5.559 8.383 1 95 93 PHE A N 1
ATOM 687 C CA . PHE A 1 93 ? 6.602 -6.242 9.242 1 95 93 PHE A CA 1
ATOM 688 C C . PHE A 1 93 ? 6.402 -7.684 8.789 1 95 93 PHE A C 1
ATOM 690 O O . PHE A 1 93 ? 6.527 -7.992 7.605 1 95 93 PHE A O 1
ATOM 697 N N . ASP A 1 94 ? 6.121 -8.547 9.68 1 93.38 94 ASP A N 1
ATOM 698 C CA . ASP A 1 94 ? 6.004 -9.969 9.352 1 93.38 94 ASP A CA 1
ATOM 699 C C . ASP A 1 94 ? 4.555 -10.43 9.445 1 93.38 94 ASP A C 1
ATOM 701 O O . ASP A 1 94 ? 3.738 -9.812 10.133 1 93.38 94 ASP A O 1
ATOM 705 N N . ILE A 1 95 ? 4.227 -11.305 8.609 1 92.06 95 ILE A N 1
ATOM 706 C CA . ILE A 1 95 ? 2.941 -11.992 8.633 1 92.06 95 ILE A CA 1
ATOM 707 C C . ILE A 1 95 ? 3.17 -13.5 8.727 1 92.06 95 ILE A C 1
ATOM 709 O O . ILE A 1 95 ? 3.947 -14.07 7.953 1 92.06 95 ILE A O 1
ATOM 713 N N . ALA A 1 96 ? 2.514 -14.047 9.711 1 83.44 96 ALA A N 1
ATOM 714 C CA . ALA A 1 96 ? 2.604 -15.5 9.852 1 83.44 96 ALA A CA 1
ATOM 715 C C . ALA A 1 96 ? 1.646 -16.203 8.891 1 83.44 96 ALA A C 1
ATOM 717 O O . ALA A 1 96 ? 0.458 -15.875 8.844 1 83.44 96 ALA A O 1
ATOM 718 N N . THR A 1 97 ? 2.125 -16.906 7.992 1 72.69 97 THR A N 1
ATOM 719 C CA . THR A 1 97 ? 1.299 -17.734 7.113 1 72.69 97 THR A CA 1
ATOM 720 C C . THR A 1 97 ? 1.85 -19.156 7.023 1 72.69 97 THR A C 1
ATOM 722 O O . THR A 1 97 ? 3.02 -19.344 6.688 1 72.69 97 THR A O 1
ATOM 725 N N . GLY A 1 98 ? 0.959 -20.172 7.223 1 68.12 98 GLY A N 1
ATOM 726 C CA . GLY A 1 98 ? 1.314 -21.578 7.031 1 68.12 98 GLY A CA 1
ATOM 727 C C . GLY A 1 98 ? 2.555 -21.984 7.801 1 68.12 98 GLY A C 1
ATOM 728 O O . GLY A 1 98 ? 3.373 -22.766 7.305 1 68.12 98 GLY A O 1
ATOM 729 N N . GLY A 1 99 ? 2.816 -21.375 8.844 1 69.12 99 GLY A N 1
ATOM 730 C CA . GLY A 1 99 ? 3.955 -21.781 9.656 1 69.12 99 GLY A CA 1
ATOM 731 C C . GLY A 1 99 ? 5.215 -20.984 9.352 1 69.12 99 GLY A C 1
ATOM 732 O O . GLY A 1 99 ? 6.238 -21.156 10.016 1 69.12 99 GLY A O 1
ATOM 733 N N . THR A 1 100 ? 5.301 -20.391 8.266 1 78.19 100 THR A N 1
ATOM 734 C CA . THR A 1 100 ? 6.445 -19.531 7.945 1 78.19 100 THR A CA 1
ATOM 735 C C . THR A 1 100 ? 6.059 -18.062 8 1 78.19 100 THR A C 1
ATOM 737 O O . THR A 1 100 ? 4.887 -17.719 7.84 1 78.19 100 THR A O 1
ATOM 740 N N . ALA A 1 101 ? 7.098 -17.25 8.328 1 88.44 101 ALA A N 1
ATOM 741 C CA . ALA A 1 101 ? 6.84 -15.812 8.383 1 88.44 101 ALA A CA 1
ATOM 742 C C . ALA A 1 101 ? 7.309 -15.125 7.102 1 88.44 101 ALA A C 1
ATOM 744 O O . ALA A 1 101 ? 8.461 -15.281 6.691 1 88.44 101 ALA A O 1
ATOM 745 N N . LEU A 1 102 ? 6.395 -14.539 6.41 1 94 102 LEU A N 1
ATOM 746 C CA . LEU A 1 102 ? 6.734 -13.648 5.309 1 94 102 LEU A CA 1
ATOM 747 C C . LEU A 1 102 ? 6.984 -12.234 5.812 1 94 102 LEU A C 1
ATOM 749 O O . LEU A 1 102 ? 6.281 -11.75 6.707 1 94 102 LEU A O 1
ATOM 753 N N . VAL A 1 103 ? 8.016 -11.648 5.285 1 96.5 103 VAL A N 1
ATOM 754 C CA . VAL A 1 103 ? 8.359 -10.297 5.727 1 96.5 103 VAL A CA 1
ATOM 755 C C . VAL A 1 103 ? 8.164 -9.312 4.574 1 96.5 103 VAL A C 1
ATOM 757 O O . VAL A 1 103 ? 8.594 -9.578 3.447 1 96.5 103 VAL A O 1
ATOM 760 N N . PHE A 1 104 ? 7.512 -8.242 4.91 1 97.75 104 PHE A N 1
ATOM 761 C CA . PHE A 1 104 ? 7.23 -7.223 3.91 1 97.75 104 PHE A CA 1
ATOM 762 C C . PHE A 1 104 ? 7.859 -5.891 4.305 1 97.75 104 PHE A C 1
ATOM 764 O O . PHE A 1 104 ? 7.91 -5.551 5.488 1 97.75 104 PHE A O 1
ATOM 771 N N . ASP A 1 105 ? 8.359 -5.195 3.299 1 97.88 105 ASP A N 1
ATOM 772 C CA . ASP A 1 105 ? 8.789 -3.809 3.461 1 97.88 105 ASP A CA 1
ATOM 773 C C . ASP A 1 105 ? 7.703 -2.838 3.002 1 97.88 105 ASP A C 1
ATOM 775 O O . ASP A 1 105 ? 7.125 -3.01 1.927 1 97.88 105 ASP A O 1
ATOM 779 N N . LEU A 1 106 ? 7.367 -1.843 3.781 1 98.31 106 LEU A N 1
ATOM 780 C CA . LEU A 1 106 ? 6.426 -0.789 3.416 1 98.31 106 LEU A CA 1
ATOM 781 C C . LEU A 1 106 ? 6.812 0.535 4.066 1 98.31 106 LEU A C 1
ATOM 783 O O . LEU A 1 106 ? 7.582 0.555 5.031 1 98.31 106 LEU A O 1
ATOM 787 N N . ALA A 1 107 ? 6.312 1.585 3.514 1 98.56 107 ALA A N 1
ATOM 788 C CA . ALA A 1 107 ? 6.562 2.922 4.043 1 98.56 107 ALA A CA 1
ATOM 789 C C . ALA A 1 107 ? 5.32 3.48 4.734 1 98.56 107 ALA A C 1
ATOM 791 O O . ALA A 1 107 ? 4.219 3.42 4.184 1 98.56 107 ALA A O 1
ATOM 792 N N . TRP A 1 108 ? 5.508 4.027 5.891 1 98.44 108 TRP A N 1
ATOM 793 C CA . TRP A 1 108 ? 4.508 4.902 6.496 1 98.44 108 TRP A CA 1
ATOM 794 C C . TRP A 1 108 ? 4.809 6.363 6.191 1 98.44 108 TRP A C 1
ATOM 796 O O . TRP A 1 108 ? 5.953 6.805 6.297 1 98.44 108 TRP A O 1
ATOM 806 N N . VAL A 1 109 ? 3.748 7.086 5.824 1 98.81 109 VAL A N 1
ATOM 807 C CA . VAL A 1 109 ? 3.883 8.516 5.547 1 98.81 109 VAL A CA 1
ATOM 808 C C . VAL A 1 109 ? 2.91 9.305 6.422 1 98.81 109 VAL A C 1
ATOM 810 O O . VAL A 1 109 ? 1.852 8.797 6.797 1 98.81 109 VAL A O 1
ATOM 813 N N . VAL A 1 110 ? 3.285 10.508 6.723 1 98.5 110 VAL A N 1
ATOM 814 C CA . VAL A 1 110 ? 2.439 11.422 7.484 1 98.5 110 VAL A CA 1
ATOM 815 C C . VAL A 1 110 ? 2.498 12.812 6.867 1 98.5 110 VAL A C 1
ATOM 817 O O . VAL A 1 110 ? 3.566 13.273 6.461 1 98.5 110 VAL A O 1
ATOM 820 N N . ILE A 1 111 ? 1.394 13.406 6.738 1 98.31 111 ILE A N 1
ATOM 821 C CA . ILE A 1 111 ? 1.264 14.789 6.305 1 98.31 111 ILE A CA 1
ATOM 822 C C . ILE A 1 111 ? 0.518 15.594 7.363 1 98.31 111 ILE A C 1
ATOM 824 O O . ILE A 1 111 ? -0.504 15.148 7.891 1 98.31 111 ILE A O 1
ATOM 828 N N . GLU A 1 112 ? 1.047 16.688 7.668 1 97.94 112 GLU A N 1
ATOM 829 C CA . GLU A 1 112 ? 0.413 17.578 8.633 1 97.94 112 GLU A CA 1
ATOM 830 C C . GLU A 1 112 ? 0.317 19 8.086 1 97.94 112 GLU A C 1
ATOM 832 O O . GLU A 1 112 ? 1.268 19.516 7.488 1 97.94 112 GLU A O 1
ATOM 837 N N . ASP A 1 113 ? -0.791 19.625 8.32 1 96.25 113 ASP A N 1
ATOM 838 C CA . ASP A 1 113 ? -0.929 21.016 7.879 1 96.25 113 ASP A CA 1
ATOM 839 C C . ASP A 1 113 ? -0.665 21.984 9.031 1 96.25 113 ASP A C 1
ATOM 841 O O . ASP A 1 113 ? -0.357 21.562 10.148 1 96.25 113 ASP A O 1
ATOM 845 N N . LYS A 1 114 ? -0.76 23.25 8.805 1 93.88 114 LYS A N 1
ATOM 846 C CA . LYS A 1 114 ? -0.405 24.297 9.742 1 93.88 114 LYS A CA 1
ATOM 847 C C . LYS A 1 114 ? -1.353 24.312 10.945 1 93.88 114 LYS A C 1
ATOM 849 O O . LYS A 1 114 ? -1.017 24.844 12 1 93.88 114 LYS A O 1
ATOM 854 N N . SER A 1 115 ? -2.551 23.781 10.773 1 94.19 115 SER A N 1
ATOM 855 C CA . SER A 1 115 ? -3.537 23.781 11.852 1 94.19 115 SER A CA 1
ATOM 856 C C . SER A 1 115 ? -3.377 22.547 12.742 1 94.19 115 SER A C 1
ATOM 858 O O . SER A 1 115 ? -4.062 22.422 13.758 1 94.19 115 SER A O 1
ATOM 860 N N . GLY A 1 116 ? -2.518 21.609 12.297 1 94.75 116 GLY A N 1
ATOM 861 C CA . GLY A 1 116 ? -2.27 20.422 13.094 1 94.75 116 GLY A CA 1
ATOM 862 C C . GLY A 1 116 ? -3.051 19.203 12.625 1 94.75 116 GLY A C 1
ATOM 863 O O . GLY A 1 116 ? -2.957 18.141 13.219 1 94.75 116 GLY A O 1
ATOM 864 N N . ARG A 1 117 ? -3.857 19.406 11.578 1 95.62 117 ARG A N 1
ATOM 865 C CA . ARG A 1 117 ? -4.527 18.25 10.992 1 95.62 117 ARG A CA 1
ATOM 866 C C . ARG A 1 117 ? -3.521 17.297 10.359 1 95.62 117 ARG A C 1
ATOM 868 O O . ARG A 1 117 ? -2.617 17.734 9.641 1 95.62 117 ARG A O 1
ATOM 875 N N . ARG A 1 118 ? -3.748 16 10.625 1 96.44 118 ARG A N 1
ATOM 876 C CA . ARG A 1 118 ? -2.762 15.008 10.211 1 96.44 118 ARG A CA 1
ATOM 877 C C . ARG A 1 118 ? -3.428 13.852 9.469 1 96.44 118 ARG A C 1
ATOM 879 O O . ARG A 1 118 ? -4.547 13.453 9.812 1 96.44 118 ARG A O 1
ATOM 886 N N . ALA A 1 119 ? -2.775 13.375 8.508 1 97.25 119 ALA A N 1
ATOM 887 C CA . ALA A 1 119 ? -3.176 12.141 7.832 1 97.25 119 ALA A CA 1
ATOM 888 C C . ALA A 1 119 ? -2.014 11.156 7.758 1 97.25 119 ALA A C 1
ATOM 890 O O . ALA A 1 119 ? -0.874 11.547 7.504 1 97.25 119 ALA A O 1
ATOM 891 N N . LEU A 1 120 ? -2.299 9.922 8.039 1 97.12 120 LEU A N 1
ATOM 892 C CA . LEU A 1 120 ? -1.366 8.797 8 1 97.12 120 LEU A CA 1
ATOM 893 C C . LEU A 1 120 ? -1.768 7.797 6.922 1 97.12 120 LEU A C 1
ATOM 895 O O . LEU A 1 120 ? -2.957 7.543 6.719 1 97.12 120 LEU A O 1
ATOM 899 N N . ALA A 1 121 ? -0.827 7.262 6.223 1 98.31 121 ALA A N 1
ATOM 900 C CA . ALA A 1 121 ? -1.068 6.188 5.262 1 98.31 121 ALA A CA 1
ATOM 901 C C . ALA A 1 121 ? 0.168 5.309 5.098 1 98.31 121 ALA A C 1
ATOM 903 O O . ALA A 1 121 ? 1.264 5.684 5.523 1 98.31 121 ALA A O 1
ATOM 904 N N . HIS A 1 122 ? 0 4.164 4.582 1 98.5 122 HIS A N 1
ATOM 905 C CA . HIS A 1 122 ? 1.159 3.34 4.266 1 98.5 122 HIS A CA 1
ATOM 906 C C . HIS A 1 122 ? 1.126 2.881 2.811 1 98.5 122 HIS A C 1
ATOM 908 O O . HIS A 1 122 ? 0.061 2.842 2.191 1 98.5 122 HIS A O 1
ATOM 914 N N . SER A 1 123 ? 2.232 2.547 2.277 1 98.69 123 SER A N 1
ATOM 915 C CA . SER A 1 123 ? 2.393 2.088 0.902 1 98.69 123 SER A CA 1
ATOM 916 C C . SER A 1 123 ? 1.993 0.624 0.757 1 98.69 123 SER A C 1
ATOM 918 O O . SER A 1 123 ? 1.752 -0.061 1.754 1 98.69 123 SER A O 1
ATOM 920 N N . ALA A 1 124 ? 1.886 0.211 -0.535 1 98.56 124 ALA A N 1
ATOM 921 C CA . ALA A 1 124 ? 1.902 -1.228 -0.79 1 98.56 124 ALA A CA 1
ATOM 922 C C . ALA A 1 124 ? 3.166 -1.87 -0.223 1 98.56 124 ALA A C 1
ATOM 924 O O . ALA A 1 124 ? 4.191 -1.204 -0.065 1 98.56 124 ALA A O 1
ATOM 925 N N . GLY A 1 125 ? 3.041 -3.08 0.109 1 98.19 125 GLY A N 1
ATOM 926 C CA . GLY A 1 125 ? 4.172 -3.816 0.656 1 98.19 125 GLY A CA 1
ATOM 927 C C . GLY A 1 125 ? 4.871 -4.684 -0.371 1 98.19 125 GLY A C 1
ATOM 928 O O . GLY A 1 125 ? 4.223 -5.281 -1.231 1 98.19 125 GLY A O 1
ATOM 929 N N . VAL A 1 126 ? 6.164 -4.719 -0.258 1 98.31 126 VAL A N 1
ATOM 930 C CA . VAL A 1 126 ? 6.973 -5.605 -1.092 1 98.31 126 VAL A CA 1
ATOM 931 C C . VAL A 1 126 ? 7.625 -6.68 -0.226 1 98.31 126 VAL A C 1
ATOM 933 O O . VAL A 1 126 ? 8.281 -6.371 0.772 1 98.31 126 VAL A O 1
ATOM 936 N N . GLN A 1 127 ? 7.457 -7.902 -0.606 1 97.62 127 GLN A N 1
ATOM 937 C CA . GLN A 1 127 ? 8.023 -9 0.174 1 97.62 127 GLN A CA 1
ATOM 938 C C . GLN A 1 127 ? 9.547 -9.008 0.087 1 97.62 127 GLN A C 1
ATOM 940 O O . GLN A 1 127 ? 10.109 -8.883 -1.001 1 97.62 127 GLN A O 1
ATOM 945 N N . MET A 1 128 ? 10.133 -9.109 1.241 1 96.94 128 MET A N 1
ATOM 946 C CA . MET A 1 128 ? 11.586 -9.234 1.312 1 96.94 128 MET A CA 1
ATOM 947 C C . MET A 1 128 ? 12 -10.695 1.402 1 96.94 128 MET A C 1
ATOM 949 O O . MET A 1 128 ? 11.367 -11.484 2.109 1 96.94 128 MET A O 1
ATOM 953 N N . PRO A 1 12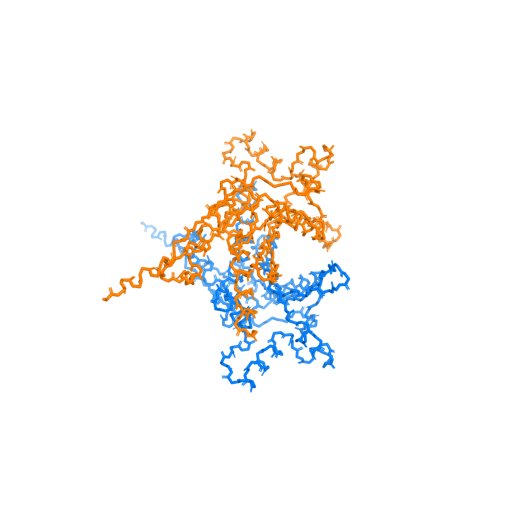9 ? 13.07 -11 0.608 1 94.94 129 PRO A N 1
ATOM 954 C CA . PRO A 1 129 ? 13.57 -12.359 0.773 1 94.94 129 PRO A CA 1
ATOM 955 C C . PRO A 1 129 ? 14.023 -12.656 2.201 1 94.94 129 PRO A C 1
ATOM 957 O O . PRO A 1 129 ? 14.672 -11.812 2.832 1 94.94 129 PRO A O 1
ATOM 960 N N . ASN A 1 130 ? 13.719 -13.875 2.654 1 91.94 130 ASN A N 1
ATOM 961 C CA . ASN A 1 130 ? 14.047 -14.242 4.027 1 91.94 130 ASN A CA 1
ATOM 962 C C . ASN A 1 130 ? 15.547 -14.156 4.289 1 91.94 130 ASN A C 1
ATOM 964 O O . ASN A 1 130 ? 15.969 -13.758 5.375 1 91.94 130 ASN A O 1
ATOM 968 N N . TRP A 1 131 ? 16.328 -14.523 3.301 1 93.12 131 TRP A N 1
ATOM 969 C CA . TRP A 1 131 ? 17.781 -14.492 3.49 1 93.12 131 TRP A CA 1
ATOM 970 C C . TRP A 1 131 ? 18.266 -13.07 3.762 1 93.12 131 TRP A C 1
ATOM 972 O O . TRP A 1 131 ? 19.188 -12.867 4.543 1 93.12 131 TRP A O 1
ATOM 982 N N . ALA A 1 132 ? 17.672 -12.125 3.078 1 94.81 132 ALA A N 1
ATOM 983 C CA . ALA A 1 132 ? 18.062 -10.734 3.271 1 94.81 132 ALA A CA 1
ATOM 984 C C . ALA A 1 132 ? 17.688 -10.25 4.668 1 94.81 132 ALA A C 1
ATOM 986 O O . ALA A 1 132 ? 18.469 -9.539 5.316 1 94.81 132 ALA A O 1
ATOM 987 N N . VAL A 1 133 ? 16.5 -10.625 5.113 1 94.62 133 VAL A N 1
ATOM 988 C CA . VAL A 1 133 ? 16.016 -10.273 6.445 1 94.62 133 VAL A CA 1
ATOM 989 C C . VAL A 1 133 ? 16.922 -10.906 7.5 1 94.62 133 VAL A C 1
ATOM 991 O O . VAL A 1 133 ? 17.359 -10.234 8.438 1 94.62 133 VAL A O 1
ATOM 994 N N . ASP A 1 134 ? 17.234 -12.148 7.27 1 93.69 134 ASP A N 1
ATOM 995 C CA . ASP A 1 134 ? 18.078 -12.883 8.203 1 93.69 134 ASP A CA 1
ATOM 996 C C . ASP A 1 134 ? 19.484 -12.281 8.258 1 93.69 134 ASP A C 1
ATOM 998 O O . ASP A 1 134 ? 20.078 -12.156 9.336 1 93.69 134 ASP A O 1
ATOM 1002 N N . SER A 1 135 ? 20 -11.969 7.125 1 92.88 135 SER A N 1
ATOM 1003 C CA . SER A 1 135 ? 21.328 -11.352 7.055 1 92.88 135 SER A CA 1
ATOM 1004 C C . SER A 1 135 ? 21.359 -10.031 7.816 1 92.88 135 SER A C 1
ATOM 1006 O O . SER A 1 135 ? 22.297 -9.766 8.57 1 92.88 135 SER A O 1
ATOM 1008 N N . SER A 1 136 ? 20.359 -9.266 7.605 1 91.75 136 SER A N 1
ATOM 1009 C CA . SER A 1 136 ? 20.281 -7.992 8.312 1 91.75 136 SER A CA 1
ATOM 1010 C C . SER A 1 136 ? 20.172 -8.203 9.82 1 91.75 136 SER A C 1
ATOM 1012 O O . SER A 1 136 ? 20.844 -7.516 10.594 1 91.75 136 SER A O 1
ATOM 1014 N N . ARG A 1 137 ? 19.359 -9.109 10.227 1 89 137 ARG A N 1
ATOM 1015 C CA . ARG A 1 137 ? 19.188 -9.438 11.633 1 89 137 ARG A CA 1
ATOM 1016 C C . ARG A 1 137 ? 20.516 -9.922 12.234 1 89 137 ARG A C 1
ATOM 1018 O O . ARG A 1 137 ? 20.859 -9.562 13.359 1 89 137 ARG A O 1
ATOM 1025 N N . GLY A 1 138 ? 21.141 -10.773 11.508 1 89 138 GLY A N 1
ATOM 1026 C CA . GLY A 1 138 ? 22.406 -11.344 11.953 1 89 138 GLY A CA 1
ATOM 1027 C C . GLY A 1 138 ? 23.484 -10.297 12.164 1 89 138 GLY A C 1
ATOM 1028 O O . GLY A 1 138 ? 24.422 -10.508 12.945 1 89 138 GLY A O 1
ATOM 1029 N N . SER A 1 139 ? 23.406 -9.234 11.461 1 87.38 139 SER A N 1
ATOM 1030 C CA . SER A 1 139 ? 24.359 -8.141 11.602 1 87.38 139 SER A CA 1
ATOM 1031 C C . SER A 1 139 ? 23.938 -7.168 12.703 1 87.38 139 SER A C 1
ATOM 1033 O O . SER A 1 139 ? 24.484 -6.07 12.82 1 87.38 139 SER A O 1
ATOM 1035 N N . SER A 1 140 ? 22.938 -7.566 13.398 1 85.5 140 SER A N 1
ATOM 1036 C CA . SER A 1 140 ? 22.312 -6.695 14.391 1 85.5 140 SER A CA 1
ATOM 1037 C C . SER A 1 140 ? 21.844 -5.387 13.766 1 85.5 140 SER A C 1
ATOM 1039 O O . SER A 1 140 ? 22.047 -4.312 14.328 1 85.5 140 SER A O 1
ATOM 1041 N N . PHE A 1 141 ? 21.375 -5.543 12.5 1 82.19 141 PHE A N 1
ATOM 1042 C CA . PHE A 1 141 ? 20.734 -4.492 11.719 1 82.19 141 PHE A CA 1
ATOM 1043 C C . PHE A 1 141 ? 21.719 -3.369 11.414 1 82.19 141 PHE A C 1
ATOM 1045 O O . PHE A 1 141 ? 21.328 -2.205 11.312 1 82.19 141 PHE A O 1
ATOM 1052 N N . SER A 1 142 ? 23.031 -3.693 11.406 1 85.06 142 SER A N 1
ATOM 1053 C CA . SER A 1 142 ? 24.016 -2.748 10.875 1 85.06 142 SER A CA 1
ATOM 1054 C C . SER A 1 142 ? 23.75 -2.449 9.406 1 85.06 142 SER A C 1
ATOM 1056 O O . SER A 1 142 ? 24.203 -1.426 8.883 1 85.06 142 SER A O 1
ATOM 1058 N N . THR A 1 143 ? 23.062 -3.402 8.797 1 87.69 143 THR A N 1
ATOM 1059 C CA . THR A 1 143 ? 22.531 -3.203 7.453 1 87.69 143 THR A CA 1
ATOM 1060 C C . THR A 1 143 ? 21.016 -3.461 7.422 1 87.69 143 THR A C 1
ATOM 1062 O O . THR A 1 143 ? 20.469 -4.094 8.328 1 87.69 143 THR A O 1
ATOM 1065 N N . THR A 1 144 ? 20.438 -2.857 6.438 1 92.56 144 THR A N 1
ATOM 1066 C CA . THR A 1 144 ? 19 -3.094 6.281 1 92.56 144 THR A CA 1
ATOM 1067 C C . THR A 1 144 ? 18.75 -4.273 5.348 1 92.56 144 THR A C 1
ATOM 1069 O O . THR A 1 144 ? 19.641 -4.684 4.602 1 92.56 144 THR A O 1
ATOM 1072 N N . ALA A 1 145 ? 17.547 -4.848 5.43 1 94.06 145 ALA A N 1
ATOM 1073 C CA . ALA A 1 145 ? 17.188 -5.922 4.512 1 94.06 145 ALA A CA 1
ATOM 1074 C C . ALA A 1 145 ? 17.328 -5.469 3.059 1 94.06 145 ALA A C 1
ATOM 1076 O O . ALA A 1 145 ? 17.812 -6.219 2.215 1 94.06 145 ALA A O 1
ATOM 1077 N N . GLY A 1 146 ? 16.859 -4.27 2.746 1 94 146 GLY A N 1
ATOM 1078 C CA . GLY A 1 146 ? 17.031 -3.73 1.406 1 94 146 GLY A CA 1
ATOM 1079 C C . GLY A 1 146 ? 18.484 -3.584 0.995 1 94 146 GLY A C 1
ATOM 1080 O O . GLY A 1 146 ? 18.828 -3.859 -0.153 1 94 146 GLY A O 1
ATOM 1081 N N . GLY A 1 147 ? 19.266 -3.139 1.938 1 93.62 147 GLY A N 1
ATOM 1082 C CA . GLY A 1 147 ? 20.688 -3.059 1.685 1 93.62 147 GLY A CA 1
ATOM 1083 C C . GLY A 1 147 ? 21.312 -4.402 1.362 1 93.62 147 GLY A C 1
ATOM 1084 O O . GLY A 1 147 ? 22.172 -4.5 0.482 1 93.62 147 GLY A O 1
ATOM 1085 N N . GLU A 1 148 ? 20.906 -5.43 2.076 1 94.56 148 GLU A N 1
ATOM 1086 C CA . GLU A 1 148 ? 21.406 -6.777 1.842 1 94.56 148 GLU A CA 1
ATOM 1087 C C . GLU A 1 148 ? 21.016 -7.281 0.454 1 94.56 148 GLU A C 1
ATOM 1089 O O . GLU A 1 148 ? 21.812 -7.953 -0.211 1 94.56 148 GLU A O 1
ATOM 1094 N N . VAL A 1 149 ? 19.812 -6.973 0.035 1 95.44 149 VAL A N 1
ATOM 1095 C CA . VAL A 1 149 ? 19.359 -7.336 -1.303 1 95.44 149 VAL A CA 1
ATOM 1096 C C . VAL A 1 149 ? 20.266 -6.695 -2.35 1 95.44 149 VAL A C 1
ATOM 1098 O O . VAL A 1 149 ? 20.75 -7.375 -3.264 1 95.44 149 VAL A O 1
ATOM 1101 N N . ALA A 1 150 ? 20.484 -5.426 -2.195 1 94.44 150 ALA A N 1
ATOM 1102 C CA . ALA A 1 150 ? 21.328 -4.695 -3.141 1 94.44 150 ALA A CA 1
ATOM 1103 C C . ALA A 1 150 ? 22.75 -5.258 -3.162 1 94.44 150 ALA A C 1
ATOM 1105 O O . ALA A 1 150 ? 23.328 -5.426 -4.23 1 94.44 150 ALA A O 1
ATOM 1106 N N . ARG A 1 151 ? 23.25 -5.535 -2.029 1 93 151 ARG A N 1
ATOM 1107 C CA . ARG A 1 151 ? 24.609 -6.082 -1.919 1 93 151 ARG A CA 1
ATOM 1108 C C . ARG A 1 151 ? 24.703 -7.43 -2.625 1 93 151 ARG A C 1
ATOM 1110 O O . ARG A 1 151 ? 25.641 -7.66 -3.404 1 93 151 ARG A O 1
ATOM 1117 N N . ALA A 1 152 ? 23.797 -8.281 -2.326 1 93 152 ALA A N 1
ATOM 1118 C CA . ALA A 1 152 ? 23.797 -9.609 -2.932 1 93 152 ALA A CA 1
ATOM 1119 C C . ALA A 1 152 ? 23.672 -9.523 -4.449 1 93 152 ALA A C 1
ATOM 1121 O O . ALA A 1 152 ? 24.375 -10.219 -5.18 1 93 152 ALA A O 1
ATOM 1122 N N . ALA A 1 153 ? 22.797 -8.68 -4.914 1 92.12 153 ALA A N 1
ATOM 1123 C CA . ALA A 1 153 ? 22.578 -8.508 -6.348 1 92.12 153 ALA A CA 1
ATOM 1124 C C . ALA A 1 153 ? 23.828 -7.973 -7.031 1 92.12 153 ALA A C 1
ATOM 1126 O O . ALA A 1 153 ? 24.219 -8.453 -8.094 1 92.12 153 ALA A O 1
ATOM 1127 N N . THR A 1 154 ? 24.453 -7.043 -6.418 1 90.75 154 THR A N 1
ATOM 1128 C CA . THR A 1 154 ? 25.656 -6.449 -6.965 1 90.75 154 THR A CA 1
ATOM 1129 C C . THR A 1 154 ? 26.797 -7.477 -7.012 1 90.75 154 THR A C 1
ATOM 1131 O O . THR A 1 154 ? 27.547 -7.531 -7.984 1 90.75 154 THR A O 1
ATOM 1134 N N . THR A 1 155 ? 26.828 -8.25 -6.027 1 91.69 155 THR A N 1
ATOM 1135 C CA . THR A 1 155 ? 27.828 -9.305 -5.98 1 91.69 155 THR A CA 1
ATOM 1136 C C . THR A 1 155 ? 27.609 -10.32 -7.102 1 91.69 155 THR A C 1
ATOM 1138 O O . THR A 1 155 ? 28.562 -10.867 -7.652 1 91.69 155 THR A O 1
ATOM 1141 N N . ALA A 1 156 ? 26.406 -10.492 -7.445 1 91.31 156 ALA A N 1
ATOM 1142 C CA . ALA A 1 156 ? 26.062 -11.43 -8.508 1 91.31 156 ALA A CA 1
ATOM 1143 C C . ALA A 1 156 ? 26.172 -10.773 -9.883 1 91.31 156 ALA A C 1
ATOM 1145 O O . ALA A 1 156 ? 25.781 -11.367 -10.891 1 91.31 156 ALA A O 1
ATOM 1146 N N . GLY A 1 157 ? 26.531 -9.484 -9.914 1 91.62 157 GLY A N 1
ATOM 1147 C CA . GLY A 1 157 ? 26.812 -8.812 -11.172 1 91.62 157 GLY A CA 1
ATOM 1148 C C . GLY A 1 157 ? 25.641 -8.023 -11.703 1 91.62 157 GLY A C 1
ATOM 1149 O O . GLY A 1 157 ? 25.625 -7.633 -12.875 1 91.62 157 GLY A O 1
ATOM 1150 N N . GLN A 1 158 ? 24.672 -7.91 -10.836 1 90.81 158 GLN A N 1
ATOM 1151 C CA . GLN A 1 158 ? 23.516 -7.137 -11.25 1 90.81 158 GLN A CA 1
ATOM 1152 C C . GLN A 1 158 ? 23.625 -5.688 -10.781 1 90.81 158 GLN A C 1
ATOM 1154 O O . GLN A 1 158 ? 24.234 -5.406 -9.75 1 90.81 158 GLN A O 1
ATOM 1159 N N . GLU A 1 159 ? 23.203 -4.824 -11.578 1 88.19 159 GLU A N 1
ATOM 1160 C CA . GLU A 1 159 ? 23.156 -3.418 -11.203 1 88.19 159 GLU A CA 1
ATOM 1161 C C . GLU A 1 159 ? 21.891 -3.096 -10.406 1 88.19 159 GLU A C 1
ATOM 1163 O O . GLU A 1 159 ? 20.797 -3.07 -10.969 1 88.19 159 GLU A O 1
ATOM 1168 N N . VAL A 1 160 ? 22.031 -2.854 -9.133 1 90.75 160 VAL A N 1
ATOM 1169 C CA . VAL A 1 160 ? 20.891 -2.549 -8.266 1 90.75 160 VAL A CA 1
ATOM 1170 C C . VAL A 1 160 ? 21.188 -1.281 -7.465 1 90.75 160 VAL A C 1
ATOM 1172 O O . VAL A 1 160 ? 22.266 -1.133 -6.891 1 90.75 160 VAL A O 1
ATOM 1175 N N . ASP A 1 161 ? 20.281 -0.347 -7.535 1 89.69 161 ASP A N 1
ATOM 1176 C CA . ASP A 1 161 ? 20.344 0.821 -6.66 1 89.69 161 ASP A CA 1
ATOM 1177 C C . ASP A 1 161 ? 20.078 0.43 -5.207 1 89.69 161 ASP A C 1
ATOM 1179 O O . ASP A 1 161 ? 19 -0.076 -4.883 1 89.69 161 ASP A O 1
ATOM 1183 N N . PRO A 1 162 ? 21.031 0.636 -4.34 1 88.31 162 PRO A N 1
ATOM 1184 C CA . PRO A 1 162 ? 20.844 0.258 -2.939 1 88.31 162 PRO A CA 1
ATOM 1185 C C . PRO A 1 162 ? 19.656 0.981 -2.293 1 88.31 162 PRO A C 1
ATOM 1187 O O . PRO A 1 162 ? 19.125 0.516 -1.285 1 88.31 162 PRO A O 1
ATOM 1190 N N . GLN A 1 163 ? 19.219 2.049 -2.885 1 89.69 163 GLN A N 1
ATOM 1191 C CA . GLN A 1 163 ? 18.094 2.818 -2.336 1 89.69 163 GLN A CA 1
ATOM 1192 C C . GLN A 1 163 ? 16.766 2.346 -2.908 1 89.69 163 GLN A C 1
ATOM 1194 O O . GLN A 1 163 ? 15.703 2.822 -2.502 1 89.69 163 GLN A O 1
ATOM 1199 N N . ASP A 1 164 ? 16.906 1.409 -3.799 1 95.06 164 ASP A N 1
ATOM 1200 C CA . ASP A 1 164 ? 15.68 0.97 -4.438 1 95.06 164 ASP A CA 1
ATOM 1201 C C . ASP A 1 164 ? 15.695 -0.536 -4.691 1 95.06 164 ASP A C 1
ATOM 1203 O O . ASP A 1 164 ? 15.5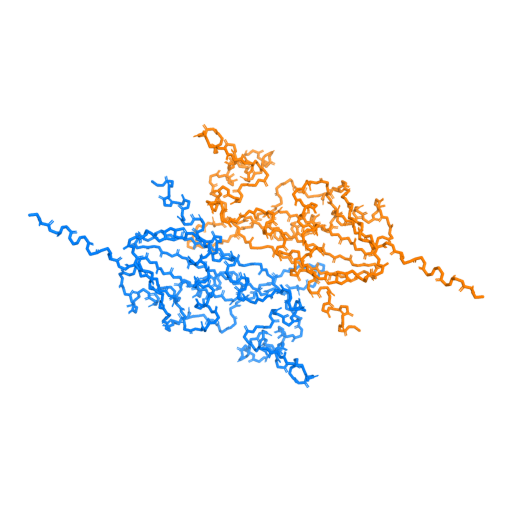23 -0.981 -5.828 1 95.06 164 ASP A O 1
ATOM 1207 N N . PRO A 1 165 ? 15.812 -1.272 -3.648 1 95.19 165 PRO A N 1
ATOM 1208 C CA . PRO A 1 165 ? 15.719 -2.725 -3.814 1 95.19 165 PRO A CA 1
ATOM 1209 C C . PRO A 1 165 ? 14.359 -3.17 -4.344 1 95.19 165 PRO A C 1
ATOM 1211 O O . PRO A 1 165 ? 14.227 -4.273 -4.879 1 95.19 165 PRO A O 1
ATOM 1214 N N . HIS A 1 166 ? 13.336 -2.354 -4.18 1 97.38 166 HIS A N 1
ATOM 1215 C CA . HIS A 1 166 ? 11.984 -2.652 -4.629 1 97.38 166 HIS A CA 1
ATOM 1216 C C . HIS A 1 166 ? 11.93 -2.861 -6.137 1 97.38 166 HIS A C 1
ATOM 1218 O O . HIS A 1 166 ? 11.32 -3.816 -6.617 1 97.38 166 HIS A O 1
ATOM 1224 N N . ALA A 1 167 ? 12.594 -1.917 -6.848 1 96.12 167 ALA A N 1
ATOM 1225 C CA . ALA A 1 167 ? 12.641 -2.059 -8.297 1 96.12 167 ALA A CA 1
ATOM 1226 C C . ALA A 1 167 ? 13.273 -3.389 -8.703 1 96.12 167 ALA A C 1
ATOM 1228 O O . ALA A 1 167 ? 12.781 -4.07 -9.602 1 96.12 167 ALA A O 1
ATOM 1229 N N . PHE A 1 168 ? 14.344 -3.795 -8.016 1 95.81 168 PHE A N 1
ATOM 1230 C CA . PHE A 1 168 ? 15.031 -5.051 -8.297 1 95.81 168 PHE A CA 1
ATOM 1231 C C . PHE A 1 168 ? 14.117 -6.242 -8.016 1 95.81 168 PHE A C 1
ATOM 1233 O O . PHE A 1 168 ? 13.977 -7.133 -8.852 1 95.81 168 PHE A O 1
ATOM 1240 N N . LEU A 1 169 ? 13.398 -6.203 -6.898 1 96.25 169 LEU A N 1
ATOM 1241 C CA . LEU A 1 169 ? 12.609 -7.328 -6.418 1 96.25 169 LEU A CA 1
ATOM 1242 C C . LEU A 1 169 ? 11.305 -7.457 -7.203 1 96.25 169 LEU A C 1
ATOM 1244 O O . LEU A 1 169 ? 10.625 -8.484 -7.117 1 96.25 169 LEU A O 1
ATOM 1248 N N . THR A 1 170 ? 10.969 -6.441 -7.98 1 96 170 THR A N 1
ATOM 1249 C CA . THR A 1 170 ? 9.711 -6.457 -8.719 1 96 170 THR A CA 1
ATOM 1250 C C . THR A 1 170 ? 9.969 -6.383 -10.227 1 96 170 THR A C 1
ATOM 1252 O O . THR A 1 170 ? 9.125 -5.887 -10.977 1 96 170 THR A O 1
ATOM 1255 N N . SER A 1 171 ? 11.172 -6.711 -10.617 1 92.25 171 SER A N 1
ATOM 1256 C CA . SER A 1 171 ? 11.539 -6.785 -12.031 1 92.25 171 SER A CA 1
ATOM 1257 C C . SER A 1 171 ? 11.266 -5.465 -12.742 1 92.25 171 SER A C 1
ATOM 1259 O O . SER A 1 171 ? 10.781 -5.449 -13.875 1 92.25 171 SER A O 1
ATOM 1261 N N . GLY A 1 172 ? 11.461 -4.391 -12.008 1 92.25 172 GLY A N 1
ATOM 1262 C CA . GLY A 1 172 ? 11.383 -3.057 -12.578 1 92.25 172 GLY A CA 1
ATOM 1263 C C . GLY A 1 172 ? 9.977 -2.49 -12.594 1 92.25 172 GLY A C 1
ATOM 1264 O O . GLY A 1 172 ? 9.773 -1.333 -12.969 1 92.25 172 GLY A O 1
ATOM 1265 N N . LEU A 1 173 ? 8.977 -3.174 -12.133 1 92.56 173 LEU A N 1
ATOM 1266 C CA . LEU A 1 173 ? 7.582 -2.779 -12.281 1 92.56 173 LEU A CA 1
ATOM 1267 C C . LEU A 1 173 ? 7.184 -1.788 -11.188 1 92.56 173 LEU A C 1
ATOM 1269 O O . LEU A 1 173 ? 6.277 -0.977 -11.391 1 92.56 173 LEU A O 1
ATOM 1273 N N . CYS A 1 174 ? 7.859 -1.908 -10.016 1 95.44 174 CYS A N 1
ATOM 1274 C CA . CYS A 1 174 ? 7.461 -1.062 -8.898 1 95.44 174 CYS A CA 1
ATOM 1275 C C . CYS A 1 174 ? 8.68 -0.419 -8.242 1 95.44 174 CYS A C 1
ATOM 1277 O O . CYS A 1 174 ? 9.305 -1.019 -7.363 1 95.44 174 CYS A O 1
ATOM 1279 N N . LYS A 1 175 ? 8.836 0.775 -8.625 1 96.62 175 LYS A N 1
ATOM 1280 C CA . LYS A 1 175 ? 9.914 1.538 -8.008 1 96.62 175 LYS A CA 1
ATOM 1281 C C . LYS A 1 175 ? 9.508 2.043 -6.625 1 96.62 175 LYS A C 1
ATOM 1283 O O . LYS A 1 175 ? 8.328 2.328 -6.387 1 96.62 175 LYS A O 1
ATOM 1288 N N . ARG A 1 176 ? 10.492 2.168 -5.793 1 97.31 176 ARG A N 1
ATOM 1289 C CA . ARG A 1 176 ? 10.234 2.67 -4.449 1 97.31 176 ARG A CA 1
ATOM 1290 C C . ARG A 1 176 ? 9.57 4.039 -4.492 1 97.31 176 ARG A C 1
ATOM 1292 O O . ARG A 1 176 ? 8.641 4.309 -3.729 1 97.31 176 ARG A O 1
ATOM 1299 N N . GLU A 1 177 ? 10.016 4.914 -5.34 1 97.25 177 GLU A N 1
ATOM 1300 C CA . GLU A 1 177 ? 9.445 6.25 -5.465 1 97.25 177 GLU A CA 1
ATOM 1301 C C . GLU A 1 177 ? 7.945 6.18 -5.762 1 97.25 177 GLU A C 1
ATOM 1303 O O . GLU A 1 177 ? 7.164 6.957 -5.215 1 97.25 177 GLU A O 1
ATOM 1308 N N . ASP A 1 178 ? 7.559 5.246 -6.637 1 96.44 178 ASP A N 1
ATOM 1309 C CA . ASP A 1 178 ? 6.152 5.078 -6.984 1 96.44 178 ASP A CA 1
ATOM 1310 C C . ASP A 1 178 ? 5.332 4.652 -5.77 1 96.44 178 ASP A C 1
ATOM 1312 O O . ASP A 1 178 ? 4.211 5.125 -5.57 1 96.44 178 ASP A O 1
ATOM 1316 N N . LEU A 1 179 ? 5.91 3.764 -5.012 1 98.06 179 LEU A N 1
ATOM 1317 C CA . LEU A 1 179 ? 5.234 3.281 -3.812 1 98.06 179 LEU A CA 1
ATOM 1318 C C . LEU A 1 179 ? 5.062 4.406 -2.797 1 98.06 179 LEU A C 1
ATOM 1320 O O . LEU A 1 179 ? 3.994 4.543 -2.193 1 98.06 179 LEU A O 1
ATOM 1324 N N . LEU A 1 180 ? 6.094 5.227 -2.646 1 98.25 180 LEU A N 1
ATOM 1325 C CA . LEU A 1 180 ? 6.02 6.375 -1.755 1 98.25 180 LEU A CA 1
ATOM 1326 C C . LEU A 1 180 ? 4.969 7.371 -2.236 1 98.25 180 LEU A C 1
ATOM 1328 O O . 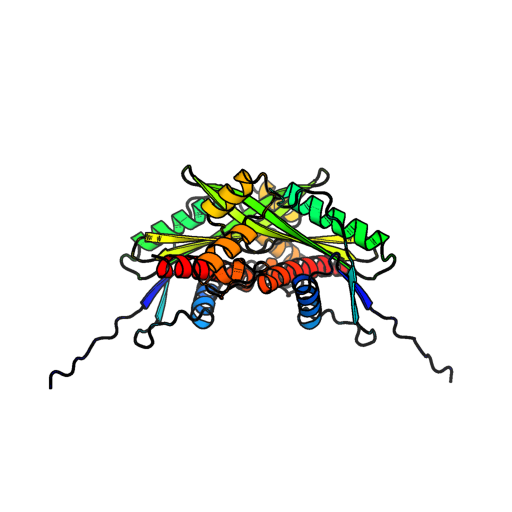LEU A 1 180 ? 4.152 7.848 -1.447 1 98.25 180 LEU A O 1
ATOM 1332 N N . THR A 1 181 ? 4.984 7.664 -3.516 1 97.06 181 THR A N 1
ATOM 1333 C CA . THR A 1 181 ? 4.062 8.641 -4.078 1 97.06 181 THR A CA 1
ATOM 1334 C C . THR A 1 181 ? 2.615 8.188 -3.898 1 97.06 181 THR A C 1
ATOM 1336 O O . THR A 1 181 ? 1.739 8.992 -3.586 1 97.06 181 THR A O 1
ATOM 1339 N N . SER A 1 182 ? 2.383 6.926 -4.094 1 96.88 182 SER A N 1
ATOM 1340 C CA . SER A 1 182 ? 1.038 6.391 -3.906 1 96.88 182 SER A CA 1
ATOM 1341 C C . SER A 1 182 ? 0.572 6.559 -2.465 1 96.88 182 SER A C 1
ATOM 1343 O O . SER A 1 182 ? -0.563 6.973 -2.219 1 96.88 182 SER A O 1
ATOM 1345 N N . ALA A 1 183 ? 1.427 6.219 -1.524 1 98.31 183 ALA A N 1
ATOM 1346 C CA . ALA A 1 183 ? 1.087 6.387 -0.114 1 98.31 183 ALA A CA 1
ATOM 1347 C C . ALA A 1 183 ? 0.826 7.855 0.216 1 98.31 183 ALA A C 1
ATOM 1349 O O . ALA A 1 183 ? -0.127 8.18 0.93 1 98.31 183 ALA A O 1
ATOM 1350 N N . LEU A 1 184 ? 1.668 8.719 -0.32 1 98.06 184 LEU A N 1
ATOM 1351 C CA . LEU A 1 184 ? 1.513 10.148 -0.098 1 98.06 184 LEU A CA 1
ATOM 1352 C C . LEU A 1 184 ? 0.194 10.648 -0.678 1 98.06 184 LEU A C 1
ATOM 1354 O O . LEU A 1 184 ? -0.461 11.516 -0.088 1 98.06 184 LEU A O 1
ATOM 1358 N N . ALA A 1 185 ? -0.174 10.141 -1.807 1 97.12 185 ALA A N 1
ATOM 1359 C CA . ALA A 1 185 ? -1.438 10.531 -2.426 1 97.12 185 ALA A CA 1
ATOM 1360 C C . ALA A 1 185 ? -2.623 10.133 -1.55 1 97.12 185 ALA A C 1
ATOM 1362 O O . ALA A 1 185 ? -3.588 10.891 -1.417 1 97.12 185 ALA A O 1
ATOM 1363 N N . VAL A 1 186 ? -2.551 8.992 -0.973 1 97.62 186 VAL A N 1
ATOM 1364 C CA . VAL A 1 186 ? -3.605 8.555 -0.062 1 97.62 186 VAL A CA 1
ATOM 1365 C C . VAL A 1 186 ? -3.695 9.523 1.119 1 97.62 186 VAL A C 1
ATOM 1367 O O . VAL A 1 186 ? -4.77 10.047 1.422 1 97.62 186 VAL A O 1
ATOM 1370 N N . ALA A 1 187 ? -2.547 9.773 1.73 1 97.69 187 ALA A N 1
ATOM 1371 C CA . ALA A 1 187 ? -2.514 10.656 2.893 1 97.69 187 ALA A CA 1
ATOM 1372 C C . ALA A 1 187 ? -2.998 12.062 2.531 1 97.69 187 ALA A C 1
ATOM 1374 O O . ALA A 1 187 ? -3.785 12.656 3.268 1 97.69 187 ALA A O 1
ATOM 1375 N N . TRP A 1 188 ? -2.516 12.523 1.418 1 96.62 188 TRP A N 1
ATOM 1376 C CA . TRP A 1 188 ? -2.914 1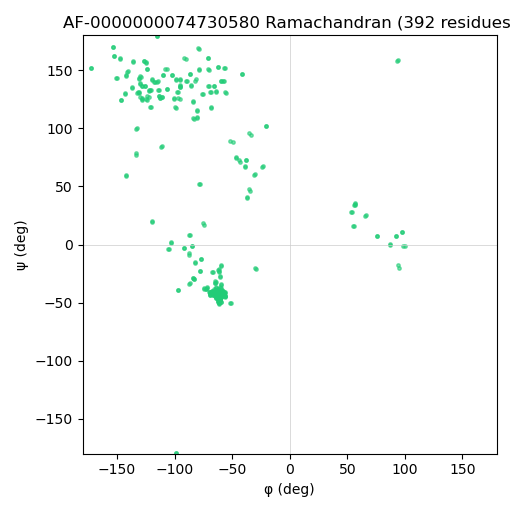3.859 0.969 1 96.62 188 TRP A CA 1
ATOM 1377 C C . TRP A 1 188 ? -4.418 13.922 0.735 1 96.62 188 TRP A C 1
ATOM 1379 O O . TRP A 1 188 ? -5.078 14.867 1.171 1 96.62 188 TRP A O 1
ATOM 1389 N N . GLY A 1 189 ? -4.941 12.953 0.035 1 95.69 189 GLY A N 1
ATOM 1390 C CA . GLY A 1 189 ? -6.375 12.906 -0.209 1 95.69 189 GLY A CA 1
ATOM 1391 C C . GLY A 1 189 ? -7.199 12.883 1.065 1 95.69 189 GLY A C 1
ATOM 1392 O O . GLY A 1 189 ? -8.242 13.539 1.146 1 95.69 189 GLY A O 1
ATOM 1393 N N . GLN A 1 190 ? -6.73 12.148 2.02 1 96 190 GLN A N 1
ATOM 1394 C CA . GLN A 1 190 ? -7.434 12.055 3.293 1 96 190 GLN A CA 1
ATOM 1395 C C . GLN A 1 190 ? -7.367 13.375 4.055 1 96 190 GLN A C 1
ATOM 1397 O O . GLN A 1 190 ? -8.344 13.789 4.688 1 96 190 GLN A O 1
ATOM 1402 N N . LEU A 1 191 ? -6.223 14.016 4.031 1 95.38 191 LEU A N 1
ATOM 1403 C CA . LEU A 1 191 ? -6.086 15.32 4.668 1 95.38 191 LEU A CA 1
ATOM 1404 C C . LEU A 1 191 ? -7.016 16.344 4.02 1 95.38 191 LEU A C 1
ATOM 1406 O O . LEU A 1 191 ? -7.707 17.094 4.719 1 95.38 191 LEU A O 1
ATOM 1410 N N . LYS A 1 192 ? -7.008 16.312 2.725 1 91.81 192 LYS A N 1
ATOM 1411 C CA . LYS A 1 192 ? -7.891 17.203 1.975 1 91.81 192 LYS A CA 1
ATOM 1412 C C . LYS A 1 192 ? -9.352 16.953 2.314 1 91.81 192 LYS A C 1
ATOM 1414 O O . LYS A 1 192 ? -10.141 17.891 2.482 1 91.81 192 LYS A O 1
ATOM 1419 N N . PHE A 1 193 ? -9.711 15.727 2.385 1 89.88 193 PHE A N 1
ATOM 1420 C CA . PHE A 1 193 ? -11.062 15.328 2.75 1 89.88 193 PHE A CA 1
ATOM 1421 C C . PHE A 1 193 ? -11.461 15.914 4.098 1 89.88 193 PHE A C 1
ATOM 1423 O O . PHE A 1 193 ? -12.555 16.453 4.25 1 89.88 193 PHE A O 1
ATOM 1430 N N . GLU A 1 194 ? -10.555 15.828 5.047 1 86.38 194 GLU A N 1
ATOM 1431 C CA . GLU A 1 194 ? -10.805 16.375 6.379 1 86.38 194 GLU A CA 1
ATOM 1432 C C . GLU A 1 194 ? -10.922 17.891 6.348 1 86.38 194 GLU A C 1
ATOM 1434 O O . GLU A 1 194 ? -11.758 18.469 7.035 1 86.38 194 GLU A O 1
ATOM 1439 N N . MET A 1 195 ? -10.062 18.484 5.559 1 84.81 195 MET A N 1
ATOM 1440 C CA . MET A 1 195 ? -10.07 19.938 5.449 1 84.81 195 MET A CA 1
ATOM 1441 C C . MET A 1 195 ? -11.367 20.438 4.824 1 84.81 195 MET A C 1
ATOM 1443 O O . MET A 1 195 ? -11.867 21.5 5.188 1 84.81 195 MET A O 1
ATOM 1447 N N . GLU A 1 196 ? -11.906 19.656 3.932 1 82.19 196 GLU A N 1
ATOM 1448 C CA . GLU A 1 196 ? -13.125 20.047 3.23 1 82.19 196 GLU A CA 1
ATOM 1449 C C . GLU A 1 196 ? -14.367 19.719 4.055 1 82.19 196 GLU A C 1
ATOM 1451 O O . GLU A 1 196 ? -15.43 20.312 3.852 1 82.19 196 GLU A O 1
ATOM 1456 N N . SER A 1 197 ? -14.297 18.688 4.883 1 74.44 197 SER A N 1
ATOM 1457 C CA . SER A 1 197 ? -15.43 18.281 5.703 1 74.44 197 SER A CA 1
ATOM 1458 C C . SER A 1 197 ? -15.523 19.125 6.969 1 74.44 197 SER A C 1
ATOM 1460 O O . SER A 1 197 ? -16.531 19.078 7.68 1 74.44 197 SER A O 1
ATOM 1462 N N . ALA A 1 198 ? -14.516 19.844 7.34 1 64.5 198 ALA A N 1
ATOM 1463 C CA . ALA A 1 198 ? -14.531 20.703 8.516 1 64.5 198 ALA A CA 1
ATOM 1464 C C . ALA A 1 198 ? -15.234 22.031 8.219 1 64.5 198 ALA A C 1
ATOM 1466 O O . ALA A 1 198 ? -15.227 22.5 7.078 1 64.5 198 ALA A O 1
ATOM 1467 N N . MET B 1 1 ? 6.711 -28.188 -47.656 1 30.33 1 MET B N 1
ATOM 1468 C CA . MET B 1 1 ? 6.922 -27.062 -46.719 1 30.33 1 MET B CA 1
ATOM 1469 C C . MET B 1 1 ? 5.875 -27.062 -45.625 1 30.33 1 MET B C 1
ATOM 1471 O O . MET B 1 1 ? 4.684 -26.891 -45.906 1 30.33 1 MET B O 1
ATOM 1475 N N . ALA B 1 2 ? 6.012 -27.953 -44.719 1 37.88 2 ALA B N 1
ATOM 1476 C CA . ALA B 1 2 ? 5.07 -28.125 -43.594 1 37.88 2 ALA B CA 1
ATOM 1477 C C . ALA B 1 2 ? 4.797 -26.797 -42.906 1 37.88 2 ALA B C 1
ATOM 1479 O O . ALA B 1 2 ? 5.727 -26.062 -42.562 1 37.88 2 ALA B O 1
ATOM 1480 N N . ASP B 1 3 ? 3.785 -26.031 -43.375 1 35.38 3 ASP B N 1
ATOM 1481 C CA . ASP B 1 3 ? 3.322 -24.828 -42.719 1 35.38 3 ASP B CA 1
ATOM 1482 C C . ASP B 1 3 ? 3.346 -25 -41.188 1 35.38 3 ASP B C 1
ATOM 1484 O O . ASP B 1 3 ? 2.678 -25.891 -40.656 1 35.38 3 ASP B O 1
ATOM 1488 N N . ASP B 1 4 ? 4.516 -25.016 -40.531 1 35.53 4 ASP B N 1
ATOM 1489 C CA . ASP B 1 4 ? 4.68 -24.984 -39.094 1 35.53 4 ASP B CA 1
ATOM 1490 C C . ASP B 1 4 ? 3.605 -24.109 -38.438 1 35.53 4 ASP B C 1
ATOM 1492 O O . ASP B 1 4 ? 3.727 -22.891 -38.406 1 35.53 4 ASP B O 1
ATOM 1496 N N . ASP B 1 5 ? 2.371 -24.234 -38.75 1 38.66 5 ASP B N 1
ATOM 1497 C CA . ASP B 1 5 ? 1.204 -23.688 -38.062 1 38.66 5 ASP B CA 1
ATOM 1498 C C . ASP B 1 5 ? 1.395 -23.719 -36.562 1 38.66 5 ASP B C 1
ATOM 1500 O O . ASP B 1 5 ? 1.05 -24.703 -35.906 1 38.66 5 ASP B O 1
ATOM 1504 N N . ALA B 1 6 ? 2.566 -23.422 -36.031 1 42.12 6 ALA B N 1
ATOM 1505 C CA . ALA B 1 6 ? 2.762 -23.266 -34.594 1 42.12 6 ALA B CA 1
ATOM 1506 C C . ALA B 1 6 ? 1.567 -22.562 -33.969 1 42.12 6 ALA B C 1
ATOM 1508 O O . ALA B 1 6 ? 1.34 -21.375 -34.188 1 42.12 6 ALA B O 1
ATOM 1509 N N . SER B 1 7 ? 0.332 -22.969 -33.844 1 46.34 7 SER B N 1
ATOM 1510 C CA . SER B 1 7 ? -0.85 -22.562 -33.094 1 46.34 7 SER B CA 1
ATOM 1511 C C . SER B 1 7 ? -0.465 -21.75 -31.844 1 46.34 7 SER B C 1
ATOM 1513 O O . SER B 1 7 ? 0.144 -22.281 -30.922 1 46.34 7 SER B O 1
ATOM 1515 N N . HIS B 1 8 ? 0.055 -20.594 -31.953 1 55.75 8 HIS B N 1
ATOM 1516 C CA . HIS B 1 8 ? 0.531 -19.75 -30.875 1 55.75 8 HIS B CA 1
ATOM 1517 C C . HIS B 1 8 ? -0.483 -19.672 -29.734 1 55.75 8 HIS B C 1
ATOM 1519 O O . HIS B 1 8 ? -1.619 -19.234 -29.938 1 55.75 8 HIS B O 1
ATOM 1525 N N . GLY B 1 9 ? -0.692 -20.688 -28.859 1 73.5 9 GLY B N 1
ATOM 1526 C CA . GLY B 1 9 ? -1.673 -20.938 -27.812 1 73.5 9 GLY B CA 1
ATOM 1527 C C . GLY B 1 9 ? -1.98 -19.703 -26.984 1 73.5 9 GLY B C 1
ATOM 1528 O O . GLY B 1 9 ? -1.316 -18.672 -27.125 1 73.5 9 GLY B O 1
ATOM 1529 N N . SER B 1 10 ? -3.229 -19.5 -26.469 1 85.94 10 SER B N 1
ATOM 1530 C CA . SER B 1 10 ? -3.736 -18.391 -25.672 1 85.94 10 SER B CA 1
ATOM 1531 C C . SER B 1 10 ? -3.146 -18.422 -24.266 1 85.94 10 SER B C 1
ATOM 1533 O O . SER B 1 10 ? -2.76 -19.469 -23.766 1 85.94 10 SER B O 1
ATOM 1535 N N . LEU B 1 11 ? -2.754 -17.25 -23.797 1 91.88 11 LEU B N 1
ATOM 1536 C CA . LEU B 1 11 ? -2.434 -17.062 -22.391 1 91.88 11 LEU B CA 1
ATOM 1537 C C . LEU B 1 11 ? -3.701 -16.875 -21.562 1 91.88 11 LEU B C 1
ATOM 1539 O O . LEU B 1 11 ? -4.383 -15.852 -21.688 1 91.88 11 LEU B O 1
ATOM 1543 N N . GLN B 1 12 ? -3.984 -17.844 -20.797 1 95.56 12 GLN B N 1
ATOM 1544 C CA . GLN B 1 12 ? -5.234 -17.828 -20.047 1 95.56 12 GLN B CA 1
ATOM 1545 C C . GLN B 1 12 ? -5.012 -17.312 -18.625 1 95.56 12 GLN B C 1
ATOM 1547 O O . GLN B 1 12 ? -4.215 -17.859 -17.875 1 95.56 12 GLN B O 1
ATOM 1552 N N . VAL B 1 13 ? -5.777 -16.312 -18.266 1 96.94 13 VAL B N 1
ATOM 1553 C CA . VAL B 1 13 ? -5.707 -15.688 -16.953 1 96.94 13 VAL B CA 1
ATOM 1554 C C . VAL B 1 13 ? -7.082 -15.719 -16.297 1 96.94 13 VAL B C 1
ATOM 1556 O O . VAL B 1 13 ? -8.062 -15.227 -16.859 1 96.94 13 VAL B O 1
ATOM 1559 N N . ILE B 1 14 ? -7.133 -16.266 -15.133 1 98.62 14 ILE B N 1
ATOM 1560 C CA . ILE B 1 14 ? -8.398 -16.375 -14.422 1 98.62 14 ILE B CA 1
ATOM 1561 C C . ILE B 1 14 ? -8.383 -15.445 -13.203 1 98.62 14 ILE B C 1
ATOM 1563 O O . ILE B 1 14 ? -7.469 -15.516 -12.375 1 98.62 14 ILE B O 1
ATOM 1567 N N . VAL B 1 15 ? -9.375 -14.633 -13.117 1 98.81 15 VAL B N 1
ATOM 1568 C CA . VAL B 1 15 ? -9.578 -13.766 -11.961 1 98.81 15 VAL B CA 1
ATOM 1569 C C . VAL B 1 15 ? -10.633 -14.367 -11.039 1 98.81 15 VAL B C 1
ATOM 1571 O O . VAL B 1 15 ? -11.766 -14.625 -11.469 1 98.81 15 VAL B O 1
ATOM 1574 N N . ALA B 1 16 ? -10.289 -14.539 -9.773 1 98.88 16 ALA B N 1
ATOM 1575 C CA . ALA B 1 16 ? -11.203 -15.164 -8.812 1 98.88 16 ALA B CA 1
ATOM 1576 C C . ALA B 1 16 ? -12.266 -14.18 -8.344 1 98.88 16 ALA B C 1
ATOM 1578 O O . ALA B 1 16 ? -12.492 -14.023 -7.145 1 98.88 16 ALA B O 1
ATOM 1579 N N . SER B 1 17 ? -12.93 -13.555 -9.219 1 98.44 17 SER B N 1
ATOM 1580 C CA . SER B 1 17 ? -14.016 -12.602 -9.008 1 98.44 17 SER B CA 1
ATOM 1581 C C . SER B 1 17 ? -14.672 -12.211 -10.32 1 98.44 17 SER B C 1
ATOM 1583 O O . SER B 1 17 ? -14.016 -12.188 -11.367 1 98.44 17 SER B O 1
ATOM 1585 N N . THR B 1 18 ? -15.906 -11.859 -10.32 1 97.94 18 THR B N 1
ATOM 1586 C CA . THR B 1 18 ? -16.578 -11.312 -11.492 1 97.94 18 THR B CA 1
ATOM 1587 C C . THR B 1 18 ? -16.797 -9.805 -11.344 1 97.94 18 THR B C 1
ATOM 1589 O O . THR B 1 18 ? -17.328 -9.156 -12.25 1 97.94 18 THR B O 1
ATOM 1592 N N . ALA B 1 19 ? -16.422 -9.266 -10.172 1 96 19 ALA B N 1
ATOM 1593 C CA . ALA B 1 19 ? -16.578 -7.828 -9.961 1 96 19 ALA B CA 1
ATOM 1594 C C . ALA B 1 19 ? -15.859 -7.031 -11.047 1 96 19 ALA B C 1
ATOM 1596 O O . ALA B 1 19 ? -14.664 -7.238 -11.289 1 96 19 ALA B O 1
ATOM 1597 N N . LYS B 1 20 ? -16.547 -6.102 -11.617 1 96.06 20 LYS B N 1
ATOM 1598 C CA . LYS B 1 20 ? -16.031 -5.348 -12.758 1 96.06 20 LYS B CA 1
ATOM 1599 C C . LYS B 1 20 ? -14.719 -4.648 -12.406 1 96.06 20 LYS B C 1
ATOM 1601 O O . LYS B 1 20 ? -13.758 -4.68 -13.188 1 96.06 20 LYS B O 1
ATOM 1606 N N . MET B 1 21 ? -14.656 -4.07 -11.289 1 96.06 21 MET B N 1
ATOM 1607 C CA . MET B 1 21 ? -13.492 -3.301 -10.867 1 96.06 21 MET B CA 1
ATOM 1608 C C . MET B 1 21 ? -12.273 -4.207 -10.703 1 96.06 21 MET B C 1
ATOM 1610 O O . MET B 1 21 ? -11.156 -3.826 -11.062 1 96.06 21 MET B O 1
ATOM 1614 N N . LYS B 1 22 ? -12.469 -5.383 -10.148 1 97.69 22 LYS B N 1
ATOM 1615 C CA . LYS B 1 22 ? -11.359 -6.312 -9.938 1 97.69 22 LYS B CA 1
ATOM 1616 C C . LYS B 1 22 ? -10.844 -6.863 -11.258 1 97.69 22 LYS B C 1
ATOM 1618 O O . LYS B 1 22 ? -9.625 -6.945 -11.469 1 97.69 22 LYS B O 1
ATOM 1623 N N . VAL B 1 23 ? -11.711 -7.199 -12.141 1 98.12 23 VAL B N 1
ATOM 1624 C CA . VAL B 1 23 ? -11.312 -7.688 -13.461 1 98.12 23 VAL B CA 1
ATOM 1625 C C . VAL B 1 23 ? -10.602 -6.582 -14.227 1 98.12 23 VAL B C 1
ATOM 1627 O O . VAL B 1 23 ? -9.578 -6.824 -14.875 1 98.12 23 VAL B O 1
ATOM 1630 N N . ALA B 1 24 ? -11.125 -5.387 -14.125 1 97.25 24 ALA B N 1
ATOM 1631 C CA . ALA B 1 24 ? -10.5 -4.242 -14.789 1 97.25 24 ALA B CA 1
ATOM 1632 C C . ALA B 1 24 ? -9.078 -4.02 -14.281 1 97.25 24 ALA B C 1
ATOM 1634 O O . ALA B 1 24 ? -8.18 -3.691 -15.062 1 97.25 24 ALA B O 1
ATOM 1635 N N . ALA B 1 25 ? -8.891 -4.141 -13 1 97.31 25 ALA B N 1
ATOM 1636 C CA . ALA B 1 25 ? -7.559 -3.979 -12.43 1 97.31 25 ALA B CA 1
ATOM 1637 C C . ALA B 1 25 ? -6.582 -4.988 -13.023 1 97.31 25 ALA B C 1
ATOM 1639 O O . ALA B 1 25 ? -5.43 -4.652 -13.305 1 97.31 25 ALA B O 1
ATOM 1640 N N . VAL B 1 26 ? -7.012 -6.188 -13.227 1 97.56 26 VAL B N 1
ATOM 1641 C CA . VAL B 1 26 ? -6.164 -7.227 -13.805 1 97.56 26 VAL B CA 1
ATOM 1642 C C . VAL B 1 26 ? -5.887 -6.91 -15.266 1 97.56 26 VAL B C 1
ATOM 1644 O O . VAL B 1 26 ? -4.754 -7.051 -15.734 1 97.56 26 VAL B O 1
ATOM 1647 N N . MET B 1 27 ? -6.902 -6.5 -15.977 1 95.81 27 MET B N 1
ATOM 1648 C CA . MET B 1 27 ? -6.723 -6.109 -17.375 1 95.81 27 MET B CA 1
ATOM 1649 C C . MET B 1 27 ? -5.688 -4.996 -17.5 1 95.81 27 MET B C 1
ATOM 1651 O O . MET B 1 27 ? -4.816 -5.047 -18.359 1 95.81 27 MET B O 1
ATOM 1655 N N . ARG B 1 28 ? -5.777 -4.074 -16.625 1 95.25 28 ARG B N 1
ATOM 1656 C CA . ARG B 1 28 ? -4.832 -2.961 -16.625 1 95.25 28 ARG B CA 1
ATOM 1657 C C . ARG B 1 28 ? -3.416 -3.445 -16.328 1 95.25 28 ARG B C 1
ATOM 1659 O O . ARG B 1 28 ? -2.453 -2.99 -16.938 1 95.25 28 ARG B O 1
ATOM 1666 N N . LEU B 1 29 ? -3.297 -4.305 -15.352 1 94.62 29 LEU B N 1
ATOM 1667 C CA . LEU B 1 29 ? -1.996 -4.875 -15.023 1 94.62 29 LEU B CA 1
ATOM 1668 C C . LEU B 1 29 ? -1.32 -5.449 -16.266 1 94.62 29 LEU B C 1
ATOM 1670 O O . LEU B 1 29 ? -0.161 -5.137 -16.547 1 94.62 29 LEU B O 1
ATOM 1674 N N . PHE B 1 30 ? -1.998 -6.246 -17 1 92.06 30 PHE B N 1
ATOM 1675 C CA . PHE B 1 30 ? -1.4 -6.949 -18.125 1 92.06 30 PHE B CA 1
ATOM 1676 C C . PHE B 1 30 ? -1.25 -6.02 -19.328 1 92.06 30 PHE B C 1
ATOM 1678 O O . PHE B 1 30 ? -0.413 -6.254 -20.203 1 92.06 30 PHE B O 1
ATOM 1685 N N . ALA B 1 31 ? -2.035 -4.988 -19.344 1 88.69 31 ALA B N 1
ATOM 1686 C CA . ALA B 1 31 ? -1.866 -3.975 -20.375 1 88.69 31 ALA B CA 1
ATOM 1687 C C . ALA B 1 31 ? -0.613 -3.141 -20.141 1 88.69 31 ALA B C 1
ATOM 1689 O O . ALA B 1 31 ? 0.122 -2.822 -21.078 1 88.69 31 ALA B O 1
ATOM 1690 N N . GLU B 1 32 ? -0.331 -2.83 -18.859 1 81 32 GLU B N 1
ATOM 1691 C CA . GLU B 1 32 ? 0.761 -1.934 -18.484 1 81 32 GLU B CA 1
ATOM 1692 C C . GLU B 1 32 ? 2.008 -2.719 -18.094 1 81 32 GLU B C 1
ATOM 1694 O O . GLU B 1 32 ? 3.123 -2.203 -18.172 1 81 32 GLU B O 1
ATOM 1699 N N . GLY B 1 33 ? 1.853 -3.824 -17.406 1 68.19 33 GLY B N 1
ATOM 1700 C CA . GLY B 1 33 ? 2.924 -4.551 -16.75 1 68.19 33 GLY B CA 1
ATOM 1701 C C . GLY B 1 33 ? 3.789 -5.344 -17.719 1 68.19 33 GLY B C 1
ATOM 1702 O O . GLY B 1 33 ? 4.672 -6.094 -17.297 1 68.19 33 GLY B O 1
ATOM 1703 N N . GLY B 1 34 ? 3.715 -5.004 -18.875 1 61.25 34 GLY B N 1
ATOM 1704 C CA . GLY B 1 34 ? 4.578 -5.617 -19.875 1 61.25 34 GLY B CA 1
ATOM 1705 C C . GLY B 1 34 ? 4.473 -7.129 -19.906 1 61.25 34 GLY B C 1
ATOM 1706 O O . GLY B 1 34 ? 5.461 -7.824 -20.141 1 61.25 34 GLY B O 1
ATOM 1707 N N . VAL B 1 35 ? 3.434 -7.645 -19.297 1 56.66 35 VAL B N 1
ATOM 1708 C CA . VAL B 1 35 ? 3.41 -9.086 -19.5 1 56.66 35 VAL B CA 1
ATOM 1709 C C . VAL B 1 35 ? 3.719 -9.398 -20.969 1 56.66 35 VAL B C 1
ATOM 1711 O O . VAL B 1 35 ? 2.973 -9 -21.859 1 56.66 35 VAL B O 1
ATOM 1714 N N . ALA B 1 36 ? 5.047 -9.164 -21.203 1 51.38 36 ALA B N 1
ATOM 1715 C CA . ALA B 1 36 ? 5.406 -9.609 -22.547 1 51.38 36 ALA B CA 1
ATOM 1716 C C . ALA B 1 36 ? 4.555 -10.805 -22.984 1 51.38 36 ALA B C 1
ATOM 1718 O O . ALA B 1 36 ? 4.777 -11.93 -22.531 1 51.38 36 ALA B O 1
ATOM 1719 N N . CYS B 1 37 ? 3.289 -10.445 -22.969 1 49.06 37 CYS B N 1
ATOM 1720 C CA . CYS B 1 37 ? 2.602 -11.492 -23.703 1 49.06 37 CYS B CA 1
ATOM 1721 C C . CYS B 1 37 ? 3.465 -12.016 -24.844 1 49.06 37 CYS B C 1
ATOM 1723 O O . CYS B 1 37 ? 4.203 -11.242 -25.469 1 49.06 37 CYS B O 1
ATOM 1725 N N . GLN B 1 38 ? 4.074 -13.008 -24.547 1 54.84 38 GLN B N 1
ATOM 1726 C CA . GLN B 1 38 ? 4.652 -13.609 -25.734 1 54.84 38 GLN B CA 1
ATOM 1727 C C . GLN B 1 38 ? 3.926 -13.141 -27 1 54.84 38 GLN B C 1
ATOM 1729 O O . GLN B 1 38 ? 2.717 -13.344 -27.125 1 54.84 38 GLN B O 1
ATOM 1734 N N . PRO B 1 39 ? 4.551 -12.227 -27.672 1 59.03 39 PRO B N 1
ATOM 1735 C CA . PRO B 1 39 ? 3.961 -11.648 -28.891 1 59.03 39 PRO B CA 1
ATOM 1736 C C . PRO B 1 39 ? 3.051 -12.625 -29.625 1 59.03 39 PRO B C 1
ATOM 1738 O O . PRO B 1 39 ? 2.105 -12.203 -30.297 1 59.03 39 PRO B O 1
ATOM 1741 N N . ASP B 1 40 ? 3.277 -13.891 -29.328 1 65.19 40 ASP B N 1
ATOM 1742 C CA . ASP B 1 40 ? 2.613 -14.82 -30.234 1 65.19 40 ASP B CA 1
ATOM 1743 C C . ASP B 1 40 ? 1.37 -15.43 -29.578 1 65.19 40 ASP B C 1
ATOM 1745 O O . ASP B 1 40 ? 0.674 -16.234 -30.203 1 65.19 40 ASP B O 1
ATOM 1749 N N . ARG B 1 41 ? 1.103 -14.93 -28.281 1 78.19 41 ARG B N 1
ATOM 1750 C CA . ARG B 1 41 ? -0.077 -15.547 -27.688 1 78.19 41 ARG B CA 1
ATOM 1751 C C . ARG B 1 41 ? -1.158 -14.508 -27.406 1 78.19 41 ARG B C 1
ATOM 1753 O O . ARG B 1 41 ? -0.859 -13.398 -26.969 1 78.19 41 ARG B O 1
ATOM 1760 N N . GLU B 1 42 ? -2.338 -14.883 -27.656 1 87 42 GLU B N 1
ATOM 1761 C CA . GLU B 1 42 ? -3.486 -14.047 -27.328 1 87 42 GLU B CA 1
ATOM 1762 C C . GLU B 1 42 ? -3.787 -14.078 -25.844 1 87 42 GLU B C 1
ATOM 1764 O O . GLU B 1 42 ? -3.855 -15.148 -25.234 1 87 42 GLU B O 1
ATOM 1769 N N . LEU B 1 43 ? -3.938 -12.969 -25.188 1 91.25 43 LEU B N 1
ATOM 1770 C CA . LEU B 1 43 ? -4.27 -12.859 -23.781 1 91.25 43 LEU B CA 1
ATOM 1771 C C . LEU B 1 43 ? -5.777 -12.969 -23.562 1 91.25 43 LEU B C 1
ATOM 1773 O O . LEU B 1 43 ? -6.551 -12.219 -24.156 1 91.25 43 LEU B O 1
ATOM 1777 N N . VAL B 1 44 ? -6.195 -13.914 -22.766 1 94.31 44 VAL B N 1
ATOM 1778 C CA . VAL B 1 44 ? -7.602 -14.102 -22.422 1 94.31 44 VAL B CA 1
ATOM 1779 C C . VAL B 1 44 ? -7.773 -13.984 -20.906 1 94.31 44 VAL B C 1
ATOM 1781 O O . VAL B 1 44 ? -7.258 -14.812 -20.156 1 94.31 44 VAL B O 1
ATOM 1784 N N . ILE B 1 45 ? -8.539 -13.016 -20.5 1 96.75 45 ILE B N 1
ATOM 1785 C CA . ILE B 1 45 ? -8.812 -12.797 -19.078 1 96.75 45 ILE B CA 1
ATOM 1786 C C . ILE B 1 45 ? -10.281 -13.086 -18.781 1 96.75 45 ILE B C 1
ATOM 1788 O O . ILE B 1 45 ? -11.172 -12.539 -19.438 1 96.75 45 ILE B O 1
ATOM 1792 N N . GLU B 1 46 ? -10.508 -13.922 -17.844 1 97.94 46 GLU B N 1
ATOM 1793 C CA . GLU B 1 46 ? -11.859 -14.312 -17.469 1 97.94 46 GLU B CA 1
ATOM 1794 C C . GLU B 1 46 ? -12.07 -14.227 -15.961 1 97.94 46 GLU B C 1
ATOM 1796 O O . GLU B 1 46 ? -11.25 -14.727 -15.188 1 97.94 46 GLU B O 1
ATOM 1801 N N . GLY B 1 47 ? -13.148 -13.594 -15.562 1 98.62 47 GLY B N 1
ATOM 1802 C CA . GLY B 1 47 ? -13.547 -13.602 -14.164 1 98.62 47 GLY B CA 1
ATOM 1803 C C . GLY B 1 47 ? -14.461 -14.758 -13.82 1 98.62 47 GLY B C 1
ATOM 1804 O O . GLY B 1 47 ? -15.359 -15.102 -14.586 1 98.62 47 GLY B O 1
ATOM 1805 N N . VAL B 1 48 ? -14.258 -15.328 -12.672 1 98.5 48 VAL B N 1
ATOM 1806 C CA . VAL B 1 48 ? -15.148 -16.391 -12.203 1 98.5 48 VAL B CA 1
ATOM 1807 C C . VAL B 1 48 ? -15.602 -16.078 -10.773 1 98.5 48 VAL B C 1
ATOM 1809 O O . VAL B 1 48 ? -14.836 -15.539 -9.977 1 98.5 48 VAL B O 1
ATOM 1812 N N . LYS B 1 49 ? -16.844 -16.453 -10.523 1 97.06 49 LYS B N 1
ATOM 1813 C CA . LYS B 1 49 ? -17.312 -16.328 -9.148 1 97.06 49 LYS B CA 1
ATOM 1814 C C . LYS B 1 49 ? -16.531 -17.234 -8.211 1 97.06 49 LYS B C 1
ATOM 1816 O O . LYS B 1 49 ? -16.297 -18.406 -8.523 1 97.06 49 LYS B O 1
ATOM 1821 N N . ALA B 1 50 ? -16.078 -16.656 -7.109 1 97.19 50 ALA B N 1
ATOM 1822 C CA . ALA B 1 50 ? -15.281 -17.438 -6.164 1 97.19 50 ALA B CA 1
ATOM 1823 C C . ALA B 1 50 ? -15.609 -17.047 -4.727 1 97.19 50 ALA B C 1
ATOM 1825 O O . ALA B 1 50 ? -15.562 -15.867 -4.367 1 97.19 50 ALA B O 1
ATOM 1826 N N . LYS B 1 51 ? -15.875 -18.016 -3.938 1 94.88 51 LYS B N 1
ATOM 1827 C CA . LYS B 1 51 ? -16.172 -17.766 -2.531 1 94.88 51 LYS B CA 1
ATOM 1828 C C . LYS B 1 51 ? -14.898 -17.578 -1.715 1 94.88 51 LYS B C 1
ATOM 1830 O O . LYS B 1 51 ? -13.914 -18.281 -1.928 1 94.88 51 LYS B O 1
ATOM 1835 N N . SER B 1 52 ? -14.898 -16.703 -0.781 1 95.38 52 SER B N 1
ATOM 1836 C CA . SER B 1 52 ? -13.719 -16.453 0.043 1 95.38 52 SER B CA 1
ATOM 1837 C C . SER B 1 52 ? -13.68 -17.391 1.249 1 95.38 52 SER B C 1
ATOM 1839 O O . SER B 1 52 ? -12.602 -17.734 1.739 1 95.38 52 SER B O 1
ATOM 1841 N N . GLY B 1 53 ? -14.922 -17.719 1.771 1 95.31 53 GLY B N 1
ATOM 1842 C CA . GLY B 1 53 ? -15.016 -18.578 2.936 1 95.31 53 GLY B CA 1
ATOM 1843 C C . GLY B 1 53 ? -14.672 -17.875 4.234 1 95.31 53 GLY B C 1
ATOM 1844 O O . GLY B 1 53 ? -14.508 -18.516 5.273 1 95.31 53 GLY B O 1
ATOM 1845 N N . VAL B 1 54 ? -14.469 -16.547 4.215 1 94.94 54 VAL B N 1
ATOM 1846 C CA . VAL B 1 54 ? -14.242 -15.742 5.41 1 94.94 54 VAL B CA 1
ATOM 1847 C C . VAL B 1 54 ? -15.398 -14.758 5.602 1 94.94 54 VAL B C 1
ATOM 1849 O O . VAL B 1 54 ? -16.344 -14.75 4.82 1 94.94 54 VAL B O 1
ATOM 1852 N N . ASN B 1 55 ? -15.336 -13.961 6.656 1 90.5 55 ASN B N 1
ATOM 1853 C CA . ASN B 1 55 ? -16.391 -12.984 6.93 1 90.5 55 ASN B CA 1
ATOM 1854 C C . ASN B 1 55 ? -16.5 -11.953 5.809 1 90.5 55 ASN B C 1
ATOM 1856 O O . ASN B 1 55 ? -15.516 -11.664 5.125 1 90.5 55 ASN B O 1
ATOM 1860 N N . ASP B 1 56 ? -17.609 -11.445 5.664 1 89.38 56 ASP B N 1
ATOM 1861 C CA . ASP B 1 56 ? -17.859 -10.445 4.633 1 89.38 56 ASP B CA 1
ATOM 1862 C C . ASP B 1 56 ? -16.953 -9.227 4.828 1 89.38 56 ASP B C 1
ATOM 1864 O O . ASP B 1 56 ? -16.531 -8.594 3.857 1 89.38 56 ASP B O 1
ATOM 1868 N N . GLN B 1 57 ? -16.734 -8.969 6.086 1 92.44 57 GLN B N 1
ATOM 1869 C CA . GLN B 1 57 ? -15.742 -7.965 6.449 1 92.44 57 GLN B CA 1
ATOM 1870 C C . GLN B 1 57 ? -14.523 -8.602 7.105 1 92.44 57 GLN B C 1
ATOM 1872 O O . GLN B 1 57 ? -14.438 -8.68 8.336 1 92.44 57 GLN B O 1
ATOM 1877 N N . PRO B 1 58 ? -13.633 -9.047 6.227 1 95.31 58 PRO B N 1
ATOM 1878 C CA . PRO B 1 58 ? -12.414 -9.617 6.801 1 95.31 58 PRO B CA 1
ATOM 1879 C C . PRO B 1 58 ? -11.68 -8.641 7.711 1 95.31 58 PRO B C 1
ATOM 1881 O O . PRO B 1 58 ? -11.633 -7.441 7.43 1 95.31 58 PRO B O 1
ATOM 1884 N N . PHE B 1 59 ? -11.148 -9.188 8.82 1 94.56 59 PHE B N 1
ATOM 1885 C CA . PHE B 1 59 ? -10.391 -8.375 9.766 1 94.56 59 PHE B CA 1
ATOM 1886 C C . PHE B 1 59 ? -9.039 -9.016 10.062 1 94.56 59 PHE B C 1
ATOM 1888 O O . PHE B 1 59 ? -8.977 -10.188 10.453 1 94.56 59 PHE B O 1
ATOM 1895 N N . GLY B 1 60 ? -8.031 -8.172 9.828 1 94.5 60 GLY B N 1
ATOM 1896 C CA . GLY B 1 60 ? -6.672 -8.656 10.023 1 94.5 60 GLY B CA 1
ATOM 1897 C C . GLY B 1 60 ? -6.043 -9.195 8.75 1 94.5 60 GLY B C 1
ATOM 1898 O O . GLY B 1 60 ? -6.75 -9.641 7.844 1 94.5 60 GLY B O 1
ATOM 1899 N N . HIS B 1 61 ? -4.758 -9.219 8.758 1 95.5 61 HIS B N 1
ATOM 1900 C CA . HIS B 1 61 ? -4.02 -9.672 7.586 1 95.5 61 HIS B CA 1
ATOM 1901 C C . HIS B 1 61 ? -4.254 -11.156 7.328 1 95.5 61 HIS B C 1
ATOM 1903 O O . HIS B 1 61 ? -4.504 -11.562 6.191 1 95.5 61 HIS B O 1
ATOM 1909 N N . GLU B 1 62 ? -4.219 -11.922 8.367 1 94.56 62 GLU B N 1
ATOM 1910 C CA . GLU B 1 62 ? -4.32 -13.375 8.219 1 94.56 62 GLU B CA 1
ATOM 1911 C C . GLU B 1 62 ? -5.656 -13.773 7.602 1 94.56 62 GLU B C 1
ATOM 1913 O O . GLU B 1 62 ? -5.695 -14.555 6.648 1 94.56 62 GLU B O 1
ATOM 1918 N N . GLU B 1 63 ? -6.707 -13.227 8.141 1 95.81 63 GLU B N 1
ATOM 1919 C CA . GLU B 1 63 ? -8.031 -13.555 7.613 1 95.81 63 GLU B CA 1
ATOM 1920 C C . GLU B 1 63 ? -8.18 -13.078 6.172 1 95.81 63 GLU B C 1
ATOM 1922 O O . GLU B 1 63 ? -8.75 -13.781 5.34 1 95.81 63 GLU B O 1
ATOM 1927 N N . THR B 1 64 ? -7.707 -11.938 5.867 1 97.19 64 THR B N 1
ATOM 1928 C CA . THR B 1 64 ? -7.812 -11.375 4.527 1 97.19 64 THR B CA 1
ATOM 1929 C C . THR B 1 64 ? -7.02 -12.203 3.525 1 97.19 64 THR B C 1
ATOM 1931 O O . THR B 1 64 ? -7.504 -12.492 2.428 1 97.19 64 THR B O 1
ATOM 1934 N N . ILE B 1 65 ? -5.832 -12.602 3.951 1 97 65 ILE B N 1
ATOM 1935 C CA . ILE B 1 65 ? -5.004 -13.461 3.111 1 97 65 ILE B CA 1
ATOM 1936 C C . ILE B 1 65 ? -5.715 -14.797 2.879 1 97 65 ILE B C 1
ATOM 1938 O O . ILE B 1 65 ? -5.77 -15.289 1.75 1 97 65 ILE B O 1
ATOM 1942 N N . ARG B 1 66 ? -6.215 -15.328 3.939 1 96.69 66 ARG B N 1
ATOM 1943 C CA . ARG B 1 66 ? -6.941 -16.594 3.816 1 96.69 66 ARG B CA 1
ATOM 1944 C C . ARG B 1 66 ? -8.102 -16.453 2.834 1 96.69 66 ARG B C 1
ATOM 1946 O O . ARG B 1 66 ? -8.336 -17.359 2.018 1 96.69 66 ARG B O 1
ATOM 1953 N N . GLY B 1 67 ? -8.82 -15.359 2.9 1 97.75 67 GLY B N 1
ATOM 1954 C CA . GLY B 1 67 ? -9.898 -15.125 1.95 1 97.75 67 GLY B CA 1
ATOM 1955 C C . GLY B 1 67 ? -9.422 -15.094 0.509 1 97.75 67 GLY B C 1
ATOM 1956 O O . GLY B 1 67 ? -10.031 -15.719 -0.362 1 97.75 67 GLY B O 1
ATOM 1957 N N . ALA B 1 68 ? -8.359 -14.422 0.25 1 98.06 68 ALA B N 1
ATOM 1958 C CA . ALA B 1 68 ? -7.797 -14.352 -1.094 1 98.06 68 ALA B CA 1
ATOM 1959 C C . ALA B 1 68 ? -7.367 -15.727 -1.581 1 98.06 68 ALA B C 1
ATOM 1961 O O . ALA B 1 68 ? -7.637 -16.109 -2.725 1 98.06 68 ALA B O 1
ATOM 1962 N N . LEU B 1 69 ? -6.715 -16.484 -0.708 1 97.5 69 LEU B N 1
ATOM 1963 C CA . LEU B 1 69 ? -6.227 -17.797 -1.07 1 97.5 69 LEU B CA 1
ATOM 1964 C C . LEU B 1 69 ? -7.387 -18.766 -1.326 1 97.5 69 LEU B C 1
ATOM 1966 O O . LEU B 1 69 ? -7.324 -19.594 -2.234 1 97.5 69 LEU B O 1
ATOM 1970 N N . ASN B 1 70 ? -8.406 -18.672 -0.517 1 98.44 70 ASN B N 1
ATOM 1971 C CA . ASN B 1 70 ? -9.594 -19.484 -0.745 1 98.44 70 ASN B CA 1
ATOM 1972 C C . ASN B 1 70 ? -10.227 -19.172 -2.102 1 98.44 70 ASN B C 1
ATOM 1974 O O . ASN B 1 70 ? -10.609 -20.094 -2.83 1 98.44 70 ASN B O 1
ATOM 1978 N N . ARG B 1 71 ? -10.328 -17.906 -2.42 1 98.62 71 ARG B N 1
ATOM 1979 C CA . ARG B 1 71 ? -10.867 -17.516 -3.719 1 98.62 71 ARG B CA 1
ATOM 1980 C C . ARG B 1 71 ? -10.016 -18.078 -4.855 1 98.62 71 ARG B C 1
ATOM 1982 O O . ARG B 1 71 ? -10.547 -18.531 -5.871 1 98.62 71 ARG B O 1
ATOM 1989 N N . LEU B 1 72 ? -8.727 -18.016 -4.672 1 98.69 72 LEU B N 1
ATOM 1990 C CA . LEU B 1 72 ? -7.809 -18.547 -5.68 1 98.69 72 LEU B CA 1
ATOM 1991 C C . LEU B 1 72 ? -8.039 -20.031 -5.895 1 98.69 72 LEU B C 1
ATOM 1993 O O . LEU B 1 72 ? -8.141 -20.5 -7.031 1 98.69 72 LEU B O 1
ATOM 1997 N N . ALA B 1 73 ? -8.125 -20.75 -4.812 1 98.19 73 ALA B N 1
ATOM 1998 C CA . ALA B 1 73 ? -8.344 -22.203 -4.871 1 98.19 73 ALA B CA 1
ATOM 1999 C C . ALA B 1 73 ? -9.656 -22.531 -5.574 1 98.19 73 ALA B C 1
ATOM 2001 O O . ALA B 1 73 ? -9.719 -23.438 -6.395 1 98.19 73 ALA B O 1
ATOM 2002 N N . HIS B 1 74 ? -10.625 -21.797 -5.258 1 98.31 74 HIS B N 1
ATOM 2003 C CA . HIS B 1 74 ? -11.922 -21.984 -5.895 1 98.31 74 HIS B CA 1
ATOM 2004 C C . HIS B 1 74 ? -11.836 -21.75 -7.398 1 98.31 74 HIS B C 1
ATOM 2006 O O . HIS B 1 74 ? -12.391 -22.531 -8.18 1 98.31 74 HIS B O 1
ATOM 2012 N N . ALA B 1 75 ? -11.203 -20.688 -7.781 1 98.5 75 ALA B N 1
ATOM 2013 C CA . ALA B 1 75 ? -11.039 -20.375 -9.195 1 98.5 75 ALA B CA 1
ATOM 2014 C C . ALA B 1 75 ? -10.297 -21.484 -9.93 1 98.5 75 ALA B C 1
ATOM 2016 O O . ALA B 1 75 ? -10.641 -21.828 -11.062 1 98.5 75 ALA B O 1
ATOM 2017 N N . GLN B 1 76 ? -9.312 -22.047 -9.281 1 98.19 76 GLN B N 1
ATOM 2018 C CA . GLN B 1 76 ? -8.539 -23.141 -9.859 1 98.19 76 GLN B CA 1
ATOM 2019 C C . GLN B 1 76 ? -9.414 -24.375 -10.078 1 98.19 76 GLN B C 1
ATOM 2021 O O . GLN B 1 76 ? -9.25 -25.094 -11.062 1 98.19 76 GLN B O 1
ATOM 2026 N N . GLN B 1 77 ? -10.281 -24.562 -9.164 1 97.88 77 GLN B N 1
ATOM 2027 C CA . GLN B 1 77 ? -11.203 -25.688 -9.289 1 97.88 77 GLN B CA 1
ATOM 2028 C C . GLN B 1 77 ? -12.203 -25.453 -10.414 1 97.88 77 GLN B C 1
ATOM 2030 O O . GLN B 1 77 ? -12.516 -26.375 -11.172 1 97.88 77 GLN B O 1
ATOM 2035 N N . GLU B 1 78 ? -12.664 -24.266 -10.508 1 97.75 78 GLU B N 1
ATOM 2036 C CA . GLU B 1 78 ? -13.688 -23.922 -11.5 1 97.75 78 GLU B CA 1
ATOM 2037 C C . GLU B 1 78 ? -13.102 -23.906 -12.906 1 97.75 78 GLU B C 1
ATOM 2039 O O . GLU B 1 78 ? -13.789 -24.234 -13.875 1 97.75 78 GLU B O 1
ATOM 2044 N N . ARG B 1 79 ? -11.867 -23.453 -13.047 1 97.94 79 ARG B N 1
ATOM 2045 C CA . ARG B 1 79 ? -11.18 -23.344 -14.328 1 97.94 79 ARG B CA 1
ATOM 2046 C C . ARG B 1 79 ? -9.766 -23.906 -14.25 1 97.94 79 ARG B C 1
ATOM 2048 O O . ARG B 1 79 ? -8.789 -23.156 -14.281 1 97.94 79 ARG B O 1
ATOM 2055 N N . PRO B 1 80 ? -9.664 -25.188 -14.273 1 97.5 80 PRO B N 1
ATOM 2056 C CA . PRO B 1 80 ? -8.32 -25.766 -14.172 1 97.5 80 PRO B CA 1
ATOM 2057 C C . PRO B 1 80 ? -7.477 -25.531 -15.422 1 97.5 80 PRO B C 1
ATOM 2059 O O . PRO B 1 80 ? -8.023 -25.375 -16.516 1 97.5 80 PRO B O 1
ATOM 2062 N N . GLY B 1 81 ? -6.137 -25.438 -15.258 1 96.12 81 GLY B N 1
ATOM 2063 C CA . GLY B 1 81 ? -5.207 -25.484 -16.375 1 96.12 81 GLY B CA 1
ATOM 2064 C C . GLY B 1 81 ? -4.852 -24.109 -16.922 1 96.12 81 GLY B C 1
ATOM 2065 O O . GLY B 1 81 ? -4.18 -24 -17.953 1 96.12 81 GLY B O 1
ATOM 2066 N N . ALA B 1 82 ? -5.285 -23.047 -16.266 1 97.25 82 ALA B N 1
ATOM 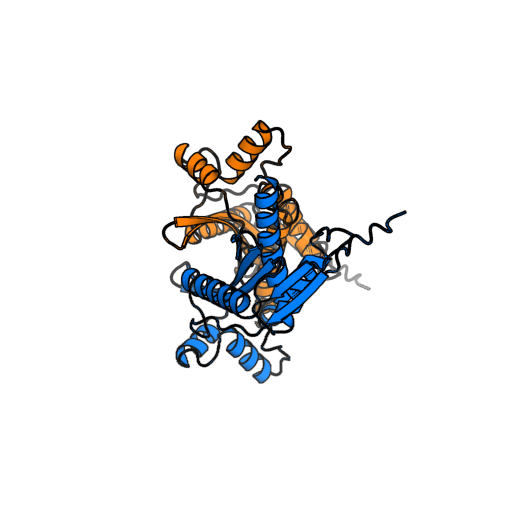2067 C CA . ALA B 1 82 ? -4.934 -21.703 -16.719 1 97.25 82 ALA B CA 1
ATOM 2068 C C . ALA B 1 82 ? -3.455 -21.422 -16.469 1 97.25 82 ALA B C 1
ATOM 2070 O O . ALA B 1 82 ? -2.803 -22.109 -15.68 1 97.25 82 ALA B O 1
ATOM 2071 N N . ASP B 1 83 ? -2.951 -20.406 -17.203 1 95.31 83 ASP B N 1
ATOM 2072 C CA . ASP B 1 83 ? -1.55 -20.016 -17.062 1 95.31 83 ASP B CA 1
ATOM 2073 C C . ASP B 1 83 ? -1.315 -19.266 -15.766 1 95.31 83 ASP B C 1
ATOM 2075 O O . ASP B 1 83 ? -0.276 -19.422 -15.125 1 95.31 83 ASP B O 1
ATOM 2079 N N . PHE B 1 84 ? -2.324 -18.422 -15.414 1 96.88 84 PHE B N 1
ATOM 2080 C CA . PHE B 1 84 ? -2.232 -17.641 -14.188 1 96.88 84 PHE B CA 1
ATOM 2081 C C . PHE B 1 84 ? -3.592 -17.547 -13.508 1 96.88 84 PHE B C 1
ATOM 2083 O O . PHE B 1 84 ? -4.625 -17.469 -14.172 1 96.88 84 PHE B O 1
ATOM 2090 N N . TYR B 1 85 ? -3.58 -17.531 -12.227 1 98.62 85 TYR B N 1
ATOM 2091 C CA . TYR B 1 85 ? -4.734 -17.25 -11.375 1 98.62 85 TYR B CA 1
ATOM 2092 C C . TYR B 1 85 ? -4.473 -16.047 -10.477 1 98.62 85 TYR B C 1
ATOM 2094 O O . TYR B 1 85 ? -3.391 -15.914 -9.906 1 98.62 85 TYR B O 1
ATOM 2102 N N . LEU B 1 86 ? -5.418 -15.172 -10.438 1 98.81 86 LEU B N 1
ATOM 2103 C CA . LEU B 1 86 ? -5.309 -14 -9.578 1 98.81 86 LEU B CA 1
ATOM 2104 C C . LEU B 1 86 ? -6.516 -13.891 -8.656 1 98.81 86 LEU B C 1
ATOM 2106 O O . LEU B 1 86 ? -7.652 -14.117 -9.078 1 98.81 86 LEU B O 1
ATOM 2110 N N . ALA B 1 87 ? -6.27 -13.586 -7.402 1 98.88 87 ALA B N 1
ATOM 2111 C CA . ALA B 1 87 ? -7.328 -13.352 -6.422 1 98.88 87 ALA B CA 1
ATOM 2112 C C . ALA B 1 87 ? -7.02 -12.125 -5.566 1 98.88 87 ALA B C 1
ATOM 2114 O O . ALA B 1 87 ? -5.855 -11.734 -5.43 1 98.88 87 ALA B O 1
ATOM 2115 N N . MET B 1 88 ? -8.031 -11.539 -4.988 1 98.56 88 MET B N 1
ATOM 2116 C CA . MET B 1 88 ? -7.906 -10.328 -4.18 1 98.56 88 MET B CA 1
ATOM 2117 C C . MET B 1 88 ? -8.984 -10.281 -3.102 1 98.56 88 MET B C 1
ATOM 2119 O O . MET B 1 88 ? -10.109 -10.719 -3.328 1 98.56 88 MET B O 1
ATOM 2123 N N . GLU B 1 89 ? -8.656 -9.797 -1.99 1 98 89 GLU B N 1
ATOM 2124 C CA . GLU B 1 89 ? -9.57 -9.656 -0.857 1 98 89 GLU B CA 1
ATOM 2125 C C . GLU B 1 89 ? -9.234 -8.406 -0.04 1 98 89 GLU B C 1
ATOM 2127 O O . GLU B 1 89 ? -8.086 -8.195 0.334 1 98 89 GLU B O 1
ATOM 2132 N N . ASN B 1 90 ? -10.203 -7.566 0.131 1 97.44 90 ASN B N 1
ATOM 2133 C CA . ASN B 1 90 ? -10.039 -6.43 1.028 1 97.44 90 ASN B CA 1
ATOM 2134 C C . ASN B 1 90 ? -10.375 -6.797 2.471 1 97.44 90 ASN B C 1
ATOM 2136 O O . ASN B 1 90 ? -11.266 -7.605 2.715 1 97.44 90 ASN B O 1
ATOM 2140 N N . GLY B 1 91 ? -9.695 -6.195 3.301 1 97 91 GLY B N 1
ATOM 2141 C CA . GLY B 1 91 ? -9.961 -6.336 4.727 1 97 91 GLY B CA 1
ATOM 2142 C C . GLY B 1 91 ? -9.516 -5.133 5.535 1 97 91 GLY B C 1
ATOM 2143 O O . GLY B 1 91 ? -8.891 -4.215 5 1 97 91 GLY B O 1
ATOM 2144 N N . LEU B 1 92 ? -9.945 -5.16 6.797 1 96.94 92 LEU B N 1
ATOM 2145 C CA . LEU B 1 92 ? -9.586 -4.109 7.738 1 96.94 92 LEU B CA 1
ATOM 2146 C C . LEU B 1 92 ? -8.484 -4.582 8.68 1 96.94 92 LEU B C 1
ATOM 2148 O O . LEU B 1 92 ? -8.422 -5.762 9.031 1 96.94 92 LEU B O 1
ATOM 2152 N N . PHE B 1 93 ? -7.629 -3.678 9.047 1 94.94 93 PHE B N 1
ATOM 2153 C CA . PHE B 1 93 ? -6.703 -3.963 10.141 1 94.94 93 PHE B CA 1
ATOM 2154 C C . PHE B 1 93 ? -6.508 -2.734 11.023 1 94.94 93 PHE B C 1
ATOM 2156 O O . PHE B 1 93 ? -6.586 -1.602 10.539 1 94.94 93 PHE B O 1
ATOM 2163 N N . ASP B 1 94 ? -6.277 -2.918 12.25 1 93.31 94 ASP B N 1
ATOM 2164 C CA . ASP B 1 94 ? -6.172 -1.796 13.18 1 93.31 94 ASP B CA 1
ATOM 2165 C C . ASP B 1 94 ? -4.734 -1.619 13.664 1 93.31 94 ASP B C 1
ATOM 2167 O O . ASP B 1 94 ? -3.943 -2.564 13.641 1 93.31 94 ASP B O 1
ATOM 2171 N N . ILE B 1 95 ? -4.383 -0.445 13.867 1 92 95 ILE B N 1
ATOM 2172 C CA . ILE B 1 95 ? -3.109 -0.075 14.477 1 92 95 ILE B CA 1
ATOM 2173 C C . ILE B 1 95 ? -3.357 0.791 15.711 1 92 95 ILE B C 1
ATOM 2175 O O . ILE B 1 95 ? -4.117 1.762 15.648 1 92 95 ILE B O 1
ATOM 2179 N N . ALA B 1 96 ? -2.734 0.343 16.766 1 83.5 96 ALA B N 1
ATOM 2180 C CA . ALA B 1 96 ? -2.848 1.131 17.984 1 83.5 96 ALA B CA 1
ATOM 2181 C C . ALA B 1 96 ? -1.875 2.307 17.969 1 83.5 96 ALA B C 1
ATOM 2183 O O . ALA B 1 96 ? -0.682 2.131 17.719 1 83.5 96 ALA B O 1
ATOM 2184 N N . THR B 1 97 ? -2.338 3.465 17.969 1 72.69 97 THR B N 1
ATOM 2185 C CA . THR B 1 97 ? -1.499 4.652 18.094 1 72.69 97 THR B CA 1
ATOM 2186 C C . THR B 1 97 ? -2.074 5.617 19.125 1 72.69 97 THR B C 1
ATOM 2188 O O . THR B 1 97 ? -3.238 6.012 19.031 1 72.69 97 THR B O 1
ATOM 2191 N N . GLY B 1 98 ? -1.214 6.078 20.062 1 68.38 98 GLY B N 1
ATOM 2192 C CA . GLY B 1 98 ? -1.591 7.102 21.031 1 68.38 98 GLY B CA 1
ATOM 2193 C C . GLY B 1 98 ? -2.848 6.758 21.812 1 68.38 98 GLY B C 1
ATOM 2194 O O . GLY B 1 98 ? -3.67 7.633 22.094 1 68.38 98 GLY B O 1
ATOM 2195 N N . GLY B 1 99 ? -3.1 5.555 21.969 1 69.5 99 GLY B N 1
ATOM 2196 C CA . GLY B 1 99 ? -4.254 5.176 22.766 1 69.5 99 GLY B CA 1
ATOM 2197 C C . GLY B 1 99 ? -5.504 4.945 21.938 1 69.5 99 GLY B C 1
ATOM 2198 O O . GLY B 1 99 ? -6.543 4.539 22.453 1 69.5 99 GLY B O 1
ATOM 2199 N N . THR B 1 100 ? -5.543 5.414 20.766 1 78.5 100 THR B N 1
ATOM 2200 C CA . THR B 1 100 ? -6.672 5.164 19.875 1 78.5 100 THR B CA 1
ATOM 2201 C C . THR B 1 100 ? -6.273 4.203 18.766 1 78.5 100 THR B C 1
ATOM 2203 O O . THR B 1 100 ? -5.105 4.137 18.375 1 78.5 100 THR B O 1
ATOM 2206 N N . ALA B 1 101 ? -7.309 3.465 18.312 1 88.5 101 ALA B N 1
ATOM 2207 C CA . ALA B 1 101 ? -7.043 2.539 17.219 1 88.5 101 ALA B CA 1
ATOM 2208 C C . ALA B 1 101 ? -7.469 3.137 15.875 1 88.5 101 ALA B C 1
ATOM 2210 O O . ALA B 1 101 ? -8.609 3.572 15.719 1 88.5 101 ALA B O 1
ATOM 2211 N N . LEU B 1 102 ? -6.527 3.316 15.023 1 94.06 102 LEU B N 1
ATOM 2212 C CA . LEU B 1 102 ? -6.824 3.656 13.633 1 94.06 102 LEU B CA 1
ATOM 2213 C C . LEU B 1 102 ? -7.07 2.398 12.812 1 94.06 102 LEU B C 1
ATOM 2215 O O . LEU B 1 102 ? -6.387 1.389 12.992 1 94.06 102 LEU B O 1
ATOM 2219 N N . VAL B 1 103 ? -8.078 2.477 11.992 1 96.5 103 VAL B N 1
ATOM 2220 C CA . VAL B 1 103 ? -8.422 1.314 11.18 1 96.5 103 VAL B CA 1
ATOM 2221 C C . VAL B 1 103 ? -8.18 1.632 9.703 1 96.5 103 VAL B C 1
ATOM 2223 O O . VAL B 1 103 ? -8.578 2.693 9.219 1 96.5 103 VAL B O 1
ATOM 2226 N N . PHE B 1 104 ? -7.52 0.705 9.062 1 97.75 104 PHE B N 1
ATOM 2227 C CA . PHE B 1 104 ? -7.199 0.875 7.652 1 97.75 104 PHE B CA 1
ATOM 2228 C C . PHE B 1 104 ? -7.82 -0.238 6.82 1 97.75 104 PHE B C 1
ATOM 2230 O O . PHE B 1 104 ? -7.895 -1.386 7.262 1 97.75 104 PHE B O 1
ATOM 2237 N N . ASP B 1 105 ? -8.289 0.151 5.652 1 97.88 105 ASP B N 1
ATOM 2238 C CA . ASP B 1 105 ? -8.703 -0.812 4.637 1 97.88 105 ASP B CA 1
ATOM 2239 C C . ASP B 1 105 ? -7.594 -1.051 3.617 1 97.88 105 ASP B C 1
ATOM 2241 O O . ASP B 1 105 ? -6.988 -0.101 3.115 1 97.88 105 ASP B O 1
ATOM 2245 N N . LEU B 1 106 ? -7.262 -2.289 3.305 1 98.31 106 LEU B N 1
ATOM 2246 C CA . LEU B 1 106 ? -6.297 -2.652 2.273 1 98.31 106 LEU B CA 1
ATOM 2247 C C . LEU B 1 106 ? -6.684 -3.969 1.606 1 98.31 106 LEU B C 1
ATOM 2249 O O . LEU B 1 106 ? -7.477 -4.738 2.154 1 98.31 106 LEU B O 1
ATOM 2253 N N . ALA B 1 107 ? -6.152 -4.164 0.449 1 98.56 107 ALA B N 1
ATOM 2254 C CA . ALA B 1 107 ? -6.398 -5.395 -0.299 1 98.56 107 ALA B CA 1
ATOM 2255 C C . ALA B 1 107 ? -5.168 -6.297 -0.294 1 98.56 107 ALA B C 1
ATOM 2257 O O . ALA B 1 107 ? -4.051 -5.836 -0.542 1 98.56 107 ALA B O 1
ATOM 2258 N N . TRP B 1 108 ? -5.379 -7.559 -0.04 1 98.44 108 TRP B N 1
ATOM 2259 C CA . TRP B 1 108 ? -4.383 -8.586 -0.341 1 98.44 108 TRP B CA 1
ATOM 2260 C C . TRP B 1 108 ? -4.652 -9.227 -1.697 1 98.44 108 TRP B C 1
ATOM 2262 O O . TRP B 1 108 ? -5.797 -9.555 -2.018 1 98.44 108 TRP B O 1
ATOM 2272 N N . VAL B 1 109 ? -3.574 -9.383 -2.463 1 98.81 109 VAL B N 1
ATOM 2273 C CA . VAL B 1 109 ? -3.682 -10.023 -3.768 1 98.81 109 VAL B CA 1
ATOM 2274 C C . VAL B 1 109 ? -2.727 -11.219 -3.838 1 98.81 109 VAL B C 1
ATOM 2276 O O . VAL B 1 109 ? -1.685 -11.227 -3.178 1 98.81 109 VAL B O 1
ATOM 2279 N N . VAL B 1 110 ? -3.096 -12.18 -4.617 1 98.5 110 VAL B N 1
ATOM 2280 C CA . VAL B 1 110 ? -2.264 -13.359 -4.855 1 98.5 110 VAL B CA 1
ATOM 2281 C C . VAL B 1 110 ? -2.281 -13.711 -6.34 1 98.5 110 VAL B C 1
ATOM 2283 O O . VAL B 1 110 ? -3.328 -13.648 -6.988 1 98.5 110 VAL B O 1
ATOM 2286 N N . ILE B 1 111 ? -1.163 -13.977 -6.852 1 98.25 111 ILE B N 1
ATOM 2287 C CA . ILE B 1 111 ? -0.998 -14.469 -8.211 1 98.25 111 ILE B CA 1
ATOM 2288 C C . ILE B 1 111 ? -0.272 -15.812 -8.188 1 98.25 111 ILE B C 1
ATOM 2290 O O . ILE B 1 111 ? 0.727 -15.969 -7.48 1 98.25 111 ILE B O 1
ATOM 2294 N N . GLU B 1 112 ? -0.796 -16.719 -8.891 1 97.94 112 GLU B N 1
ATOM 2295 C CA . GLU B 1 112 ? -0.177 -18.031 -9 1 97.94 112 GLU B CA 1
ATOM 2296 C C . GLU B 1 112 ? -0.045 -18.469 -10.453 1 97.94 112 GLU B C 1
ATOM 2298 O O . GLU B 1 112 ? -0.969 -18.281 -11.25 1 97.94 112 GLU B O 1
ATOM 2303 N N . ASP B 1 113 ? 1.069 -19.047 -10.773 1 96.19 113 ASP B N 1
ATOM 2304 C CA . ASP B 1 113 ? 1.242 -19.531 -12.133 1 96.19 113 ASP B CA 1
ATOM 2305 C C . ASP B 1 113 ? 0.963 -21.031 -12.219 1 96.19 113 ASP B C 1
ATOM 2307 O O . ASP B 1 113 ? 0.615 -21.656 -11.211 1 96.19 113 ASP B O 1
ATOM 2311 N N . LYS B 1 114 ? 1.081 -21.625 -13.352 1 93.88 114 LYS B N 1
ATOM 2312 C CA . LYS B 1 114 ? 0.716 -23.016 -13.633 1 93.88 114 LYS B CA 1
ATOM 2313 C C . LYS B 1 114 ? 1.628 -23.984 -12.883 1 93.88 114 LYS B C 1
ATOM 2315 O O . LYS B 1 114 ? 1.27 -25.141 -12.68 1 93.88 114 LYS B O 1
ATOM 2320 N N . SER B 1 115 ? 2.824 -23.531 -12.531 1 94.12 115 SER B N 1
ATOM 2321 C CA . SER B 1 115 ? 3.779 -24.406 -11.844 1 94.12 115 SER B CA 1
ATOM 2322 C C . SER B 1 115 ? 3.572 -24.359 -10.336 1 94.12 115 SER B C 1
ATOM 2324 O O . SER B 1 115 ? 4.227 -25.094 -9.594 1 94.12 115 SER B O 1
ATOM 2326 N N . GLY B 1 116 ? 2.697 -23.438 -9.883 1 94.75 116 GLY B N 1
ATOM 2327 C CA . GLY B 1 116 ? 2.406 -23.344 -8.461 1 94.75 116 GLY B CA 1
ATOM 2328 C C . GLY B 1 116 ? 3.184 -22.25 -7.762 1 94.75 116 GLY B C 1
ATOM 2329 O O . GLY B 1 116 ? 3.053 -22.062 -6.547 1 94.75 116 GLY B O 1
ATOM 2330 N N . ARG B 1 117 ? 4.035 -21.547 -8.531 1 95.56 117 ARG B N 1
ATOM 2331 C CA . ARG B 1 117 ? 4.703 -20.391 -7.949 1 95.56 117 ARG B CA 1
ATOM 2332 C C . ARG B 1 117 ? 3.703 -19.281 -7.605 1 95.56 117 ARG B C 1
ATOM 2334 O O . ARG B 1 117 ? 2.83 -18.969 -8.414 1 95.56 117 ARG B O 1
ATOM 2341 N N . ARG B 1 118 ? 3.898 -18.703 -6.391 1 96.5 118 ARG B N 1
ATOM 2342 C CA . ARG B 1 118 ? 2.91 -17.766 -5.887 1 96.5 118 ARG B CA 1
ATOM 2343 C C . ARG B 1 118 ? 3.58 -16.484 -5.391 1 96.5 118 ARG B C 1
ATOM 2345 O O . ARG B 1 118 ? 4.68 -16.531 -4.84 1 96.5 118 ARG B O 1
ATOM 2352 N N . ALA B 1 119 ? 2.945 -15.422 -5.625 1 97.25 119 ALA B N 1
ATOM 2353 C CA . ALA B 1 119 ? 3.348 -14.141 -5.043 1 97.25 119 ALA B CA 1
ATOM 2354 C C . ALA B 1 119 ? 2.174 -13.461 -4.34 1 97.25 119 ALA B C 1
ATOM 2356 O O . ALA B 1 119 ? 1.047 -13.484 -4.844 1 97.25 119 ALA B O 1
ATOM 2357 N N . LEU B 1 120 ? 2.436 -12.938 -3.172 1 97.12 120 LEU B N 1
ATOM 2358 C CA . LEU B 1 120 ? 1.487 -12.211 -2.34 1 97.12 120 LEU B CA 1
ATOM 2359 C C . LEU B 1 120 ? 1.906 -10.75 -2.193 1 97.12 120 LEU B C 1
ATOM 2361 O O . LEU B 1 120 ? 3.098 -10.453 -2.078 1 97.12 120 LEU B O 1
ATOM 2365 N N . ALA B 1 121 ? 0.979 -9.867 -2.217 1 98.31 121 ALA B N 1
ATOM 2366 C CA . ALA B 1 121 ? 1.234 -8.453 -1.94 1 98.31 121 ALA B CA 1
ATOM 2367 C C . ALA B 1 121 ? -0.01 -7.77 -1.38 1 98.31 121 ALA B C 1
ATOM 2369 O O . ALA B 1 121 ? -1.114 -8.312 -1.461 1 98.31 121 ALA B O 1
ATOM 2370 N N . HIS B 1 122 ? 0.151 -6.676 -0.778 1 98.5 122 HIS B N 1
ATOM 2371 C CA . HIS B 1 122 ? -1.01 -5.902 -0.348 1 98.5 122 HIS B CA 1
ATOM 2372 C C . HIS B 1 122 ? -0.942 -4.469 -0.866 1 98.5 122 HIS B C 1
ATOM 2374 O O . HIS B 1 122 ? 0.141 -3.971 -1.18 1 98.5 122 HIS B O 1
ATOM 2380 N N . SER B 1 123 ? -2.027 -3.83 -0.949 1 98.69 123 SER B N 1
ATOM 2381 C CA . SER B 1 123 ? -2.152 -2.455 -1.424 1 98.69 123 SER B CA 1
ATOM 2382 C C . SER B 1 123 ? -1.77 -1.457 -0.337 1 98.69 123 SER B C 1
ATOM 2384 O O . SER B 1 123 ? -1.57 -1.836 0.819 1 98.69 123 SER B O 1
ATOM 2386 N N . ALA B 1 124 ? -1.636 -0.176 -0.789 1 98.56 124 ALA B N 1
ATOM 2387 C CA . ALA B 1 124 ? -1.663 0.898 0.2 1 98.56 124 ALA B CA 1
ATOM 2388 C C . ALA B 1 124 ? -2.951 0.857 1.019 1 98.56 124 ALA B C 1
ATOM 2390 O O . ALA B 1 124 ? -3.975 0.352 0.551 1 98.56 124 ALA B O 1
ATOM 2391 N N . GLY B 1 125 ? -2.85 1.317 2.184 1 98.19 125 GLY B N 1
ATOM 2392 C CA . GLY B 1 125 ? -4.004 1.347 3.068 1 98.19 125 GLY B CA 1
ATOM 2393 C C . GLY B 1 125 ? -4.684 2.701 3.115 1 98.19 125 GLY B C 1
ATOM 2394 O O . GLY B 1 125 ? -4.02 3.738 3.086 1 98.19 125 GLY B O 1
ATOM 2395 N N . VAL B 1 126 ? -5.984 2.65 3.182 1 98.31 126 VAL B N 1
ATOM 2396 C CA . VAL B 1 126 ? -6.781 3.861 3.354 1 98.31 126 VAL B CA 1
ATOM 2397 C C . VAL B 1 126 ? -7.469 3.84 4.719 1 98.31 126 VAL B C 1
ATOM 2399 O O . VAL B 1 126 ? -8.148 2.871 5.059 1 98.31 126 VAL B O 1
ATOM 2402 N N . GLN B 1 127 ? -7.293 4.879 5.457 1 97.62 127 GLN B N 1
ATOM 2403 C CA . GLN B 1 127 ? -7.895 4.938 6.785 1 97.62 127 GLN B CA 1
ATOM 2404 C C . GLN B 1 127 ? -9.414 5.031 6.699 1 97.62 127 GLN B C 1
ATOM 2406 O O . GLN B 1 127 ? -9.953 5.828 5.922 1 97.62 127 GLN B O 1
ATOM 2411 N N . MET B 1 128 ? -10.039 4.188 7.465 1 96.94 128 MET B N 1
ATOM 2412 C CA . MET B 1 128 ? -11.492 4.227 7.562 1 96.94 128 MET B CA 1
ATOM 2413 C C . MET B 1 128 ? -11.938 5.051 8.766 1 96.94 128 MET B C 1
ATOM 2415 O O . MET B 1 128 ? -11.336 4.957 9.844 1 96.94 128 MET B O 1
ATOM 2419 N N . PRO B 1 129 ? -12.977 5.879 8.492 1 94.88 129 PRO B N 1
ATOM 2420 C CA . PRO B 1 129 ? -13.5 6.586 9.664 1 94.88 129 PRO B CA 1
ATOM 2421 C C . PRO B 1 129 ? -14 5.637 10.75 1 94.88 129 PRO B C 1
ATOM 2423 O O . PRO B 1 129 ? -14.648 4.633 10.445 1 94.88 129 PRO B O 1
ATOM 2426 N N . ASN B 1 130 ? -13.727 6.012 12 1 91.88 130 ASN B N 1
ATOM 2427 C CA . ASN B 1 130 ? -14.094 5.152 13.117 1 91.88 130 ASN B CA 1
ATOM 2428 C C . ASN B 1 130 ? -15.602 4.91 13.164 1 91.88 130 ASN B C 1
ATOM 2430 O O . ASN B 1 130 ? -16.047 3.812 13.492 1 91.88 130 ASN B O 1
ATOM 2434 N N . TRP B 1 131 ? -16.359 5.938 12.836 1 92.94 131 TRP B N 1
ATOM 2435 C CA . TRP B 1 131 ? -17.812 5.793 12.891 1 92.94 131 TRP B CA 1
ATOM 2436 C C . TRP B 1 131 ? -18.297 4.723 11.914 1 92.94 131 TRP B C 1
ATOM 2438 O O . TRP B 1 131 ? -19.234 3.988 12.203 1 92.94 131 TRP B O 1
ATOM 2448 N N . ALA B 1 132 ? -17.672 4.684 10.758 1 94.75 132 ALA B N 1
ATOM 2449 C CA . ALA B 1 132 ? -18.047 3.686 9.758 1 94.75 132 ALA B CA 1
ATOM 2450 C C . ALA B 1 132 ? -17.703 2.277 10.234 1 94.75 132 ALA B C 1
ATOM 2452 O O . ALA B 1 132 ? -18.484 1.343 10.047 1 94.75 132 ALA B O 1
ATOM 2453 N N . VAL B 1 133 ? -16.531 2.129 10.836 1 94.56 133 VAL B N 1
ATOM 2454 C CA . VAL B 1 133 ? -16.094 0.852 11.383 1 94.56 133 VAL B CA 1
ATOM 2455 C C . VAL B 1 133 ? -17.031 0.412 12.5 1 94.56 133 VAL B C 1
ATOM 2457 O O . VAL B 1 133 ? -17.484 -0.736 12.523 1 94.56 133 VAL B O 1
ATOM 2460 N N . ASP B 1 134 ? -17.344 1.36 13.344 1 93.62 134 ASP B N 1
ATOM 2461 C CA . ASP B 1 134 ? -18.234 1.081 14.469 1 93.62 134 ASP B CA 1
ATOM 2462 C C . ASP B 1 134 ? -19.625 0.685 13.992 1 93.62 134 ASP B C 1
ATOM 2464 O O . ASP B 1 134 ? -20.234 -0.236 14.531 1 93.62 134 ASP B O 1
ATOM 2468 N N . SER B 1 135 ? -20.125 1.402 13.031 1 92.75 135 SER B N 1
ATOM 2469 C CA . SER B 1 135 ? -21.422 1.098 12.469 1 92.75 135 SER B CA 1
ATOM 2470 C C . SER B 1 135 ? -21.469 -0.308 11.883 1 92.75 135 SER B C 1
ATOM 2472 O O . SER B 1 135 ? -22.422 -1.059 12.109 1 92.75 135 SER B O 1
ATOM 2474 N N . SER B 1 136 ? -20.438 -0.611 11.18 1 91.62 136 SER B N 1
ATOM 2475 C CA . SER B 1 136 ? -20.359 -1.946 10.594 1 91.62 136 SER B CA 1
ATOM 2476 C C . SER B 1 136 ? -20.297 -3.02 11.672 1 91.62 136 SER B C 1
ATOM 2478 O O . SER B 1 136 ? -20.969 -4.047 11.586 1 91.62 136 SER B O 1
ATOM 2480 N N . ARG B 1 137 ? -19.484 -2.797 12.656 1 88.81 137 ARG B N 1
ATOM 2481 C CA . ARG B 1 137 ? -19.359 -3.719 13.781 1 88.81 137 ARG B CA 1
ATOM 2482 C C . ARG B 1 137 ? -20.688 -3.891 14.5 1 88.81 137 ARG B C 1
ATOM 2484 O O . ARG B 1 137 ? -21.047 -5 14.898 1 88.81 137 ARG B O 1
ATOM 2491 N N . GLY B 1 138 ? -21.328 -2.793 14.719 1 89.19 138 GLY B N 1
ATOM 2492 C CA . GLY B 1 138 ? -22.609 -2.795 15.406 1 89.19 138 GLY B CA 1
ATOM 2493 C C . GLY B 1 138 ? -23.688 -3.596 14.68 1 89.19 138 GLY B C 1
ATOM 2494 O O . GLY B 1 138 ? -24.625 -4.09 15.305 1 89.19 138 GLY B O 1
ATOM 2495 N N . SER B 1 139 ? -23.562 -3.689 13.406 1 87.5 139 SER B N 1
ATOM 2496 C CA . SER B 1 139 ? -24.5 -4.465 12.602 1 87.5 139 SER B CA 1
ATOM 2497 C C . SER B 1 139 ? -24.078 -5.926 12.508 1 87.5 139 SER B C 1
ATOM 2499 O O . SER B 1 139 ? -24.609 -6.684 11.688 1 87.5 139 SER B O 1
ATOM 2501 N N . SER B 1 140 ? -23.078 -6.246 13.273 1 85.69 140 SER B N 1
ATOM 2502 C CA . SER B 1 140 ? -22.453 -7.566 13.188 1 85.69 140 SER B CA 1
ATOM 2503 C C . SER B 1 140 ? -21.953 -7.855 11.781 1 85.69 140 SER B C 1
ATOM 2505 O O . SER B 1 140 ? -22.125 -8.961 11.266 1 85.69 140 SER B O 1
ATOM 2507 N N . PHE B 1 141 ? -21.5 -6.75 11.156 1 81.81 141 PHE B N 1
ATOM 2508 C CA . PHE B 1 141 ? -20.828 -6.758 9.859 1 81.81 141 PHE B CA 1
ATOM 2509 C C . PHE B 1 141 ? -21.797 -7.199 8.758 1 81.81 141 PHE B C 1
ATOM 2511 O O . PHE B 1 141 ? -21.375 -7.836 7.785 1 81.81 141 PHE B O 1
ATOM 2518 N N . SER B 1 142 ? -23.109 -6.992 8.992 1 85.06 142 SER B N 1
ATOM 2519 C CA . SER B 1 142 ? -24.062 -7.145 7.898 1 85.06 142 SER B CA 1
ATOM 2520 C C . SER B 1 142 ? -23.781 -6.156 6.77 1 85.06 142 SER B C 1
ATOM 2522 O O . SER B 1 142 ? -24.188 -6.371 5.629 1 85.06 142 SER B O 1
ATOM 2524 N N . THR B 1 143 ? -23.094 -5.094 7.168 1 87.38 143 THR B N 1
ATOM 2525 C CA . THR B 1 143 ? -22.531 -4.156 6.203 1 87.38 143 THR B CA 1
ATOM 2526 C C . THR B 1 143 ? -21.031 -3.99 6.422 1 87.38 143 THR B C 1
ATOM 2528 O O . THR B 1 143 ? -20.516 -4.309 7.496 1 87.38 143 THR B O 1
ATOM 2531 N N . THR B 1 144 ? -20.406 -3.592 5.352 1 92.44 144 THR B N 1
ATOM 2532 C CA . THR B 1 144 ? -18.984 -3.344 5.473 1 92.44 144 THR B CA 1
ATOM 2533 C C . THR B 1 144 ? -18.719 -1.89 5.855 1 92.44 144 THR B C 1
ATOM 2535 O O . THR B 1 144 ? -19.594 -1.035 5.715 1 92.44 144 THR B O 1
ATOM 2538 N N . ALA B 1 145 ? -17.531 -1.621 6.395 1 93.94 145 ALA B N 1
ATOM 2539 C CA . ALA B 1 145 ? -17.141 -0.247 6.707 1 93.94 145 ALA B CA 1
ATOM 2540 C C . ALA B 1 145 ? -17.234 0.642 5.469 1 93.94 145 ALA B C 1
ATOM 2542 O O . ALA B 1 145 ? -17.703 1.775 5.543 1 93.94 145 ALA B O 1
ATOM 2543 N N . GLY B 1 146 ? -16.75 0.155 4.328 1 93.88 146 GLY B N 1
ATOM 2544 C CA . GLY B 1 146 ? -16.875 0.9 3.086 1 93.88 146 GLY B CA 1
ATOM 2545 C C . GLY B 1 146 ? -18.312 1.164 2.682 1 93.88 146 GLY B C 1
ATOM 2546 O O . GLY B 1 146 ? -18.625 2.25 2.197 1 93.88 146 GLY B O 1
ATOM 2547 N N . GLY B 1 147 ? -19.109 0.16 2.873 1 93.5 147 GLY B N 1
ATOM 2548 C CA . GLY B 1 147 ? -20.531 0.336 2.615 1 93.5 147 GLY B CA 1
ATOM 2549 C C . GLY B 1 147 ? -21.172 1.412 3.477 1 93.5 147 GLY B C 1
ATOM 2550 O O . GLY B 1 147 ? -22 2.184 3.002 1 93.5 147 GLY B O 1
ATOM 2551 N N . GLU B 1 148 ? -20.781 1.456 4.742 1 94.56 148 GLU B N 1
ATOM 2552 C CA . GLU B 1 148 ? -21.297 2.465 5.66 1 94.56 148 GLU B CA 1
ATOM 2553 C C . GLU B 1 148 ? -20.875 3.869 5.234 1 94.56 148 GLU B C 1
ATOM 2555 O O . GLU B 1 148 ? -21.656 4.82 5.352 1 94.56 148 GLU B O 1
ATOM 2560 N N . VAL B 1 149 ? -19.656 3.992 4.762 1 95.38 149 VAL B N 1
ATOM 2561 C CA . VAL B 1 149 ? -19.172 5.273 4.258 1 95.38 149 VAL B CA 1
ATOM 2562 C C . VAL B 1 149 ? -20.047 5.734 3.09 1 95.38 149 VAL B C 1
ATOM 2564 O O . VAL B 1 149 ? -20.5 6.879 3.066 1 95.38 149 VAL B O 1
ATOM 2567 N N . ALA B 1 150 ? -20.25 4.844 2.174 1 94.38 150 ALA B N 1
ATOM 2568 C CA . ALA B 1 150 ? -21.062 5.164 0.999 1 94.38 150 ALA B CA 1
ATOM 2569 C C . ALA B 1 150 ? -22.484 5.543 1.395 1 94.38 150 ALA B C 1
ATOM 2571 O O . ALA B 1 150 ? -23.047 6.504 0.869 1 94.38 150 ALA B O 1
ATOM 2572 N N . ARG B 1 151 ? -23.031 4.824 2.283 1 92.88 151 ARG B N 1
ATOM 2573 C CA . ARG B 1 151 ? -24.391 5.086 2.75 1 92.88 151 ARG B CA 1
ATOM 2574 C C . ARG B 1 151 ? -24.484 6.465 3.395 1 92.88 151 ARG B C 1
ATOM 2576 O O . ARG B 1 151 ? -25.391 7.234 3.082 1 92.88 151 ARG B O 1
ATOM 2583 N N . ALA B 1 152 ? -23.594 6.719 4.277 1 92.88 152 ALA B N 1
ATOM 2584 C CA . ALA B 1 152 ? -23.594 8.008 4.969 1 92.88 152 ALA B CA 1
ATOM 2585 C C . ALA B 1 152 ? -23.422 9.156 3.986 1 92.88 152 ALA B C 1
ATOM 2587 O O . ALA B 1 152 ? -24.125 10.172 4.086 1 92.88 152 ALA B O 1
ATOM 2588 N N . ALA B 1 153 ? -22.516 9.008 3.057 1 92 153 ALA B N 1
ATOM 2589 C CA . ALA B 1 153 ? -22.266 10.039 2.061 1 92 153 ALA B CA 1
ATOM 2590 C C . ALA B 1 153 ? -23.484 10.281 1.186 1 92 153 ALA B C 1
ATOM 2592 O O . ALA B 1 153 ? -23.859 11.422 0.913 1 92 153 ALA B O 1
ATOM 2593 N N . THR B 1 154 ? -24.109 9.234 0.805 1 90.75 154 THR B N 1
ATOM 2594 C CA . THR B 1 154 ? -25.312 9.328 -0.029 1 90.75 154 THR B CA 1
ATOM 2595 C C . THR B 1 154 ? -26.438 10.008 0.729 1 90.75 154 THR B C 1
ATOM 2597 O O . THR B 1 154 ? -27.172 10.828 0.163 1 90.75 154 THR B O 1
ATOM 2600 N N . THR B 1 155 ? -26.516 9.695 1.937 1 91.62 155 THR B N 1
ATOM 2601 C CA . THR B 1 155 ? -27.531 10.32 2.781 1 91.62 155 THR B CA 1
ATOM 2602 C C . THR B 1 155 ? -27.297 11.82 2.904 1 91.62 155 THR B C 1
ATOM 2604 O O . THR B 1 155 ? -28.234 12.609 2.982 1 91.62 155 THR B O 1
ATOM 2607 N N . ALA B 1 156 ? -26.078 12.18 2.871 1 91.25 156 ALA B N 1
ATOM 2608 C CA . ALA B 1 156 ? -25.703 13.586 2.979 1 91.25 156 ALA B CA 1
ATOM 2609 C C . ALA B 1 156 ? -25.766 14.273 1.621 1 91.25 156 ALA B C 1
ATOM 2611 O O . ALA B 1 156 ? -25.359 15.438 1.486 1 91.25 156 ALA B O 1
ATOM 2612 N N . GLY B 1 157 ? -26.109 13.523 0.565 1 91.69 157 GLY B N 1
ATOM 2613 C CA . GLY B 1 157 ? -26.344 14.117 -0.739 1 91.69 157 GLY B CA 1
ATOM 2614 C C . GLY B 1 157 ? -25.141 14.031 -1.665 1 91.69 157 GLY B C 1
ATOM 2615 O O . GLY B 1 157 ? -25.094 14.711 -2.691 1 91.69 157 GLY B O 1
ATOM 2616 N N . GLN B 1 158 ? -24.219 13.258 -1.2 1 90.81 158 GLN B N 1
ATOM 2617 C CA . GLN B 1 158 ? -23.047 13.086 -2.037 1 90.81 158 GLN B CA 1
ATOM 2618 C C . GLN B 1 158 ? -23.156 11.828 -2.9 1 90.81 158 GLN B C 1
ATOM 2620 O O . GLN B 1 158 ? -23.797 10.859 -2.508 1 90.81 158 GLN B O 1
ATOM 2625 N N . GLU B 1 159 ? -22.703 11.938 -4.062 1 88.19 159 GLU B N 1
ATOM 2626 C CA . GLU B 1 159 ? -22.672 10.773 -4.941 1 88.19 159 GLU B CA 1
ATOM 2627 C C . GLU B 1 159 ? -21.422 9.93 -4.691 1 88.19 159 GLU B C 1
ATOM 2629 O O . GLU B 1 159 ? -20.312 10.336 -5.047 1 88.19 159 GLU B O 1
ATOM 2634 N N . VAL B 1 160 ? -21.562 8.773 -4.098 1 90.88 160 VAL B N 1
ATOM 2635 C CA . VAL B 1 160 ? -20.453 7.891 -3.787 1 90.88 160 VAL B CA 1
ATOM 2636 C C . VAL B 1 160 ? -20.734 6.484 -4.309 1 90.88 160 VAL B C 1
ATOM 2638 O O . VAL B 1 160 ? -21.828 5.949 -4.098 1 90.88 160 VAL B O 1
ATOM 2641 N N . ASP B 1 161 ? -19.844 5.957 -5.074 1 89.81 161 ASP B N 1
ATOM 2642 C CA . ASP B 1 161 ? -19.906 4.555 -5.469 1 89.81 161 ASP B CA 1
ATOM 2643 C C . ASP B 1 161 ? -19.656 3.635 -4.273 1 89.81 161 ASP B C 1
ATOM 2645 O O . ASP B 1 161 ? -18.594 3.672 -3.656 1 89.81 161 ASP B O 1
ATOM 2649 N N . PRO B 1 162 ? -20.641 2.828 -3.922 1 88.38 162 PRO B N 1
ATOM 2650 C CA . PRO B 1 162 ? -20.484 1.942 -2.77 1 88.38 162 PRO B CA 1
ATOM 2651 C C . PRO B 1 162 ? -19.312 0.979 -2.93 1 88.38 162 PRO B C 1
ATOM 2653 O O . PRO B 1 162 ? -18.797 0.452 -1.938 1 88.38 162 PRO B O 1
ATOM 2656 N N . GLN B 1 163 ? -18.844 0.794 -4.129 1 89.94 163 GLN B N 1
ATOM 2657 C CA . GLN B 1 163 ? -17.734 -0.118 -4.387 1 89.94 163 GLN B CA 1
ATOM 2658 C C . GLN B 1 163 ? -16.391 0.613 -4.332 1 89.94 163 GLN B C 1
ATOM 2660 O O . GLN B 1 163 ? -15.336 -0.009 -4.449 1 89.94 163 GLN B O 1
ATOM 2665 N N . ASP B 1 164 ? -16.531 1.893 -4.137 1 95.19 164 ASP B N 1
ATOM 2666 C CA . ASP B 1 164 ? -15.289 2.658 -4.148 1 95.19 164 ASP B CA 1
ATOM 2667 C C . ASP B 1 164 ? -15.32 3.773 -3.107 1 95.19 164 ASP B C 1
ATOM 2669 O O . ASP B 1 164 ? -15.133 4.945 -3.441 1 95.19 164 ASP B O 1
ATOM 2673 N N . PRO B 1 165 ? -15.492 3.396 -1.889 1 95.25 165 PRO B N 1
ATOM 2674 C CA . PRO B 1 165 ? -15.414 4.41 -0.835 1 95.25 165 PRO B CA 1
ATOM 2675 C C . PRO B 1 165 ? -14.047 5.086 -0.765 1 95.25 165 PRO B C 1
ATOM 2677 O O . PRO B 1 165 ? -13.914 6.18 -0.211 1 95.25 165 PRO B O 1
ATOM 2680 N N . HIS B 1 166 ? -13.008 4.445 -1.292 1 97.44 166 HIS B N 1
ATOM 2681 C CA . HIS B 1 166 ? -11.648 4.961 -1.288 1 97.44 166 HIS B CA 1
ATOM 2682 C C . HIS B 1 166 ? -11.562 6.289 -2.033 1 97.44 166 HIS B C 1
ATOM 2684 O O . HIS B 1 166 ? -10.945 7.242 -1.547 1 97.44 166 HIS B O 1
ATOM 2690 N N . ALA B 1 167 ? -12.188 6.293 -3.227 1 96.12 167 ALA B N 1
ATOM 2691 C CA . ALA B 1 167 ? -12.195 7.539 -3.994 1 96.12 167 ALA B CA 1
ATOM 2692 C C . ALA B 1 167 ? -12.836 8.672 -3.195 1 96.12 167 ALA B C 1
ATOM 2694 O O . ALA B 1 167 ? -12.328 9.797 -3.188 1 96.12 167 ALA B O 1
ATOM 2695 N N . PHE B 1 168 ? -13.922 8.383 -2.492 1 95.81 168 PHE B N 1
ATOM 2696 C CA . PHE B 1 168 ? -14.617 9.375 -1.684 1 95.81 168 PHE B CA 1
ATOM 2697 C C . PHE B 1 168 ? -13.734 9.859 -0.54 1 95.81 168 PHE B C 1
ATOM 2699 O O . PHE B 1 168 ? -13.586 11.062 -0.331 1 95.81 168 PHE B O 1
ATOM 2706 N N . LEU B 1 169 ? -13.039 8.938 0.122 1 96.25 169 LEU B N 1
ATOM 2707 C CA . LEU B 1 169 ? -12.273 9.227 1.332 1 96.25 169 LEU B CA 1
ATOM 2708 C C . LEU B 1 169 ? -10.961 9.914 0.992 1 96.25 169 LEU B C 1
ATOM 2710 O O . LEU B 1 169 ? -10.289 10.461 1.874 1 96.25 169 LEU B O 1
ATOM 2714 N N . THR B 1 170 ? -10.594 9.906 -0.279 1 96 170 THR B N 1
ATOM 2715 C CA . THR B 1 170 ? -9.32 10.484 -0.682 1 96 170 THR B CA 1
ATOM 2716 C C . THR B 1 170 ? -9.531 11.633 -1.662 1 96 170 THR B C 1
ATOM 2718 O O . THR B 1 170 ? -8.664 11.914 -2.496 1 96 170 THR B O 1
ATOM 2721 N N . SER B 1 171 ? -10.727 12.18 -1.668 1 92.25 171 SER B N 1
ATOM 2722 C CA . SER B 1 171 ? -11.055 13.352 -2.475 1 92.25 171 SER B CA 1
ATOM 2723 C C . SER B 1 171 ? -10.75 13.109 -3.949 1 92.25 171 SER B C 1
ATOM 2725 O O . SER B 1 171 ? -10.234 13.992 -4.637 1 92.25 171 SER B O 1
ATOM 2727 N N . GLY B 1 172 ? -10.945 11.883 -4.359 1 92.25 172 GLY B N 1
ATOM 2728 C CA . GLY B 1 172 ? -10.844 11.523 -5.762 1 92.25 172 GLY B CA 1
ATOM 2729 C C . GLY B 1 172 ? -9.43 11.172 -6.188 1 92.25 172 GLY B C 1
ATOM 2730 O O . GLY B 1 172 ? -9.195 10.773 -7.328 1 92.25 172 GLY B O 1
ATOM 2731 N N . LEU B 1 173 ? -8.453 11.195 -5.336 1 92.62 173 LEU B N 1
ATOM 2732 C CA . LEU B 1 173 ? -7.047 11.055 -5.699 1 92.62 173 LEU B CA 1
ATOM 2733 C C . LEU B 1 173 ? -6.66 9.586 -5.816 1 92.62 173 LEU B C 1
ATOM 2735 O O . LEU B 1 173 ? -5.734 9.242 -6.551 1 92.62 173 LEU B O 1
ATOM 2739 N N . CYS B 1 174 ? -7.363 8.727 -5.035 1 95.5 174 CYS B N 1
ATOM 2740 C CA . CYS B 1 174 ? -6.984 7.32 -5.016 1 95.5 174 CYS B CA 1
ATOM 2741 C C . CYS B 1 174 ? -8.211 6.426 -5.152 1 95.5 174 CYS B C 1
ATOM 2743 O O . CYS B 1 174 ? -8.867 6.113 -4.16 1 95.5 174 CYS B O 1
ATOM 2745 N N . LYS B 1 175 ? -8.352 6.012 -6.34 1 96.62 175 LYS B N 1
ATOM 2746 C CA . LYS B 1 175 ? -9.438 5.07 -6.59 1 96.62 175 LYS B CA 1
ATOM 2747 C C . LYS B 1 175 ? -9.062 3.662 -6.145 1 96.62 175 LYS B C 1
ATOM 2749 O O . LYS B 1 175 ? -7.887 3.285 -6.188 1 96.62 175 LYS B O 1
ATOM 2754 N N . ARG B 1 176 ? -10.078 2.928 -5.766 1 97.31 176 ARG B N 1
ATOM 2755 C CA . ARG B 1 176 ? -9.844 1.55 -5.344 1 97.31 176 ARG B CA 1
ATOM 2756 C C . ARG B 1 176 ? -9.156 0.748 -6.441 1 97.31 176 ARG B C 1
ATOM 2758 O O . ARG B 1 176 ? -8.242 -0.036 -6.168 1 97.31 176 ARG B O 1
ATOM 2765 N N . GLU B 1 177 ? -9.562 0.896 -7.664 1 97.25 177 GLU B N 1
ATOM 2766 C CA . GLU B 1 177 ? -8.969 0.18 -8.781 1 97.25 177 GLU B CA 1
ATOM 2767 C C . GLU B 1 177 ? -7.465 0.438 -8.867 1 97.25 177 GLU B C 1
ATOM 2769 O O . GLU B 1 177 ? -6.684 -0.479 -9.133 1 97.25 177 GLU B O 1
ATOM 2774 N N . ASP B 1 178 ? -7.066 1.696 -8.641 1 96.44 178 ASP B N 1
ATOM 2775 C CA . ASP B 1 178 ? -5.652 2.055 -8.688 1 96.44 178 ASP B CA 1
ATOM 2776 C C . ASP B 1 178 ? -4.871 1.336 -7.586 1 96.44 178 ASP B C 1
ATOM 2778 O O . ASP B 1 178 ? -3.75 0.875 -7.812 1 96.44 178 ASP B O 1
ATOM 2782 N N . LEU B 1 179 ? -5.48 1.281 -6.438 1 98.06 179 LEU B N 1
ATOM 2783 C CA . LEU B 1 179 ? -4.844 0.611 -5.309 1 98.06 179 LEU B CA 1
ATOM 2784 C C . LEU B 1 179 ? -4.684 -0.88 -5.582 1 98.06 179 LEU B C 1
ATOM 2786 O O . LEU B 1 179 ? -3.633 -1.458 -5.297 1 98.06 179 LEU B O 1
ATOM 2790 N N . LEU B 1 1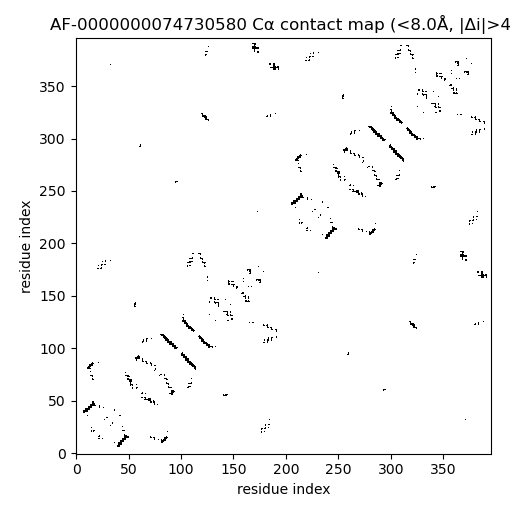80 ? -5.711 -1.479 -6.176 1 98.25 180 LEU B N 1
ATOM 2791 C CA . LEU B 1 180 ? -5.645 -2.889 -6.543 1 98.25 180 LEU B CA 1
ATOM 2792 C C . LEU B 1 180 ? -4.566 -3.123 -7.598 1 98.25 180 LEU B C 1
ATOM 2794 O O . LEU B 1 180 ? -3.766 -4.055 -7.477 1 98.25 180 LEU B O 1
ATOM 2798 N N . THR B 1 181 ? -4.543 -2.287 -8.602 1 97.06 181 THR B N 1
ATOM 2799 C CA . THR B 1 181 ? -3.59 -2.443 -9.695 1 97.06 181 THR B CA 1
ATOM 2800 C C . THR B 1 181 ? -2.158 -2.334 -9.18 1 97.06 181 THR B C 1
ATOM 2802 O O . THR B 1 181 ? -1.28 -3.088 -9.609 1 97.06 181 THR B O 1
ATOM 2805 N N . SER B 1 182 ? -1.935 -1.42 -8.297 1 96.88 182 SER B N 1
ATOM 2806 C CA . SER B 1 182 ? -0.604 -1.265 -7.715 1 96.88 182 SER B CA 1
ATOM 2807 C C . SER B 1 182 ? -0.18 -2.521 -6.961 1 96.88 182 SER B C 1
ATOM 2809 O O . SER B 1 182 ? 0.952 -2.986 -7.109 1 96.88 182 SER B O 1
ATOM 2811 N N . ALA B 1 183 ? -1.065 -3.049 -6.152 1 98.31 183 ALA B N 1
ATOM 2812 C CA . ALA B 1 183 ? -0.764 -4.277 -5.418 1 98.31 183 ALA B CA 1
ATOM 2813 C C . ALA B 1 183 ? -0.491 -5.434 -6.375 1 98.31 183 ALA B C 1
ATOM 2815 O O . ALA B 1 183 ? 0.445 -6.207 -6.172 1 98.31 183 ALA B O 1
ATOM 2816 N N . LEU B 1 184 ? -1.306 -5.52 -7.402 1 98.06 184 LEU B N 1
ATOM 2817 C CA . LEU B 1 184 ? -1.135 -6.566 -8.406 1 98.06 184 LEU B CA 1
ATOM 2818 C C . LEU B 1 184 ? 0.209 -6.43 -9.109 1 98.06 184 LEU B C 1
ATOM 2820 O O . LEU B 1 184 ? 0.86 -7.43 -9.414 1 98.06 184 LEU B O 1
ATOM 2824 N N . ALA B 1 185 ? 0.604 -5.227 -9.383 1 97.12 185 ALA B N 1
ATOM 2825 C CA . ALA B 1 185 ? 1.892 -4.992 -10.031 1 97.12 185 ALA B CA 1
ATOM 2826 C C . ALA B 1 185 ? 3.045 -5.465 -9.148 1 97.12 185 ALA B C 1
ATOM 2828 O O . ALA B 1 185 ? 4.016 -6.043 -9.641 1 97.12 185 ALA B O 1
ATOM 2829 N N . VAL B 1 186 ? 2.938 -5.223 -7.891 1 97.62 186 VAL B N 1
ATOM 2830 C CA . VAL B 1 186 ? 3.957 -5.695 -6.961 1 97.62 186 VAL B CA 1
ATOM 2831 C C . VAL B 1 186 ? 4.027 -7.223 -7.008 1 97.62 186 VAL B C 1
ATOM 2833 O O . VAL B 1 186 ? 5.102 -7.793 -7.207 1 97.62 186 VAL B O 1
ATOM 2836 N N . ALA B 1 187 ? 2.869 -7.852 -6.883 1 97.69 187 ALA B N 1
ATOM 2837 C CA . ALA B 1 187 ? 2.816 -9.312 -6.883 1 97.69 187 ALA B CA 1
ATOM 2838 C C . ALA B 1 187 ? 3.336 -9.875 -8.203 1 97.69 187 ALA B C 1
ATOM 2840 O O . ALA B 1 187 ? 4.113 -10.836 -8.211 1 97.69 187 ALA B O 1
ATOM 2841 N N . TRP B 1 188 ? 2.887 -9.273 -9.258 1 96.62 188 TRP B N 1
ATOM 2842 C CA . TRP B 1 188 ? 3.318 -9.727 -10.57 1 96.62 188 TRP B CA 1
ATOM 2843 C C . TRP B 1 188 ? 4.832 -9.602 -10.727 1 96.62 188 TRP B C 1
ATOM 2845 O O . TRP B 1 188 ? 5.492 -10.531 -11.195 1 96.62 188 TRP B O 1
ATOM 2855 N N . GLY B 1 189 ? 5.363 -8.469 -10.367 1 95.62 189 GLY B N 1
ATOM 2856 C CA . GLY B 1 189 ? 6.801 -8.258 -10.43 1 95.62 189 GLY B CA 1
ATOM 2857 C C . GLY B 1 189 ? 7.586 -9.266 -9.617 1 95.62 189 GLY B C 1
ATOM 2858 O O . GLY B 1 189 ? 8.633 -9.742 -10.055 1 95.62 189 GLY B O 1
ATOM 2859 N N . GLN B 1 190 ? 7.082 -9.57 -8.461 1 96.06 190 GLN B N 1
ATOM 2860 C CA . GLN B 1 190 ? 7.746 -10.531 -7.594 1 96.06 190 GLN B CA 1
ATOM 2861 C C . GLN B 1 190 ? 7.68 -11.938 -8.18 1 96.06 190 GLN B C 1
ATOM 2863 O O . GLN B 1 190 ? 8.641 -12.703 -8.094 1 96.06 190 GLN B O 1
ATOM 2868 N N . LEU B 1 191 ? 6.539 -12.305 -8.742 1 95.31 191 LEU B N 1
ATOM 2869 C CA . LEU B 1 191 ? 6.406 -13.602 -9.398 1 95.31 191 LEU B CA 1
ATOM 2870 C C . LEU B 1 191 ? 7.375 -13.719 -10.57 1 95.31 191 LEU B C 1
ATOM 2872 O O . LEU B 1 191 ? 8.055 -14.734 -10.719 1 95.31 191 LEU B O 1
ATOM 2876 N N . LYS B 1 192 ? 7.398 -12.672 -11.344 1 91.81 192 LYS B N 1
ATOM 2877 C CA . LYS B 1 192 ? 8.312 -12.625 -12.477 1 91.81 192 LYS B CA 1
ATOM 2878 C C . LYS B 1 192 ? 9.766 -12.758 -12.016 1 91.81 192 LYS B C 1
ATOM 2880 O O . LYS B 1 192 ? 10.555 -13.469 -12.641 1 91.81 192 LYS B O 1
ATOM 2885 N N . PHE B 1 193 ? 10.102 -12.078 -10.992 1 89.81 193 PHE B N 1
ATOM 2886 C CA . PHE B 1 193 ? 11.438 -12.141 -10.414 1 89.81 193 PHE B CA 1
ATOM 2887 C C . PHE B 1 193 ? 11.805 -13.57 -10.047 1 89.81 193 PHE B C 1
ATOM 2889 O O . PHE B 1 193 ? 12.914 -14.031 -10.344 1 89.81 193 PHE B O 1
ATOM 2896 N N . GLU B 1 194 ? 10.875 -14.258 -9.438 1 86.56 194 GLU B N 1
ATOM 2897 C CA . GLU B 1 194 ? 11.094 -15.648 -9.047 1 86.56 194 GLU B CA 1
ATOM 2898 C C . GLU B 1 194 ? 11.234 -16.547 -10.273 1 86.56 194 GLU B C 1
ATOM 2900 O O . GLU B 1 194 ? 12.062 -17.453 -10.289 1 86.56 194 GLU B O 1
ATOM 2905 N N . MET B 1 195 ? 10.406 -16.281 -11.242 1 85 195 MET B N 1
ATOM 2906 C CA . MET B 1 195 ? 10.438 -17.078 -12.469 1 85 195 MET B CA 1
ATOM 2907 C C . MET B 1 195 ? 11.766 -16.891 -13.203 1 85 195 MET B C 1
ATOM 2909 O O . MET B 1 195 ? 12.273 -17.844 -13.812 1 85 195 MET B O 1
ATOM 2913 N N . GLU B 1 196 ? 12.32 -15.703 -13.102 1 82.25 196 GLU B N 1
ATOM 2914 C CA . GLU B 1 196 ? 13.57 -15.398 -13.797 1 82.25 196 GLU B CA 1
ATOM 2915 C C . GLU B 1 196 ? 14.781 -15.867 -13 1 82.25 196 GLU B C 1
ATOM 2917 O O . GLU B 1 196 ? 15.859 -16.078 -13.562 1 82.25 196 GLU B O 1
ATOM 2922 N N . SER B 1 197 ? 14.664 -15.898 -11.688 1 74.56 197 SER B N 1
ATOM 2923 C CA . SER B 1 197 ? 15.773 -16.328 -10.836 1 74.56 197 SER B CA 1
ATOM 2924 C C . SER B 1 197 ? 15.844 -17.844 -10.742 1 74.56 197 SER B C 1
ATOM 2926 O O . SER B 1 197 ? 16.828 -18.391 -10.25 1 74.56 197 SER B O 1
ATOM 2928 N N . ALA B 1 198 ? 14.836 -18.547 -11.109 1 64.06 198 ALA B N 1
ATOM 2929 C CA . ALA B 1 198 ? 14.828 -20 -11.078 1 64.06 198 ALA B CA 1
ATOM 2930 C C . ALA B 1 198 ? 15.562 -20.578 -12.289 1 64.06 198 ALA B C 1
ATOM 2932 O O . ALA B 1 198 ? 15.594 -19.953 -13.352 1 64.06 198 ALA B O 1
#

Radius of gyration: 22.13 Å; Cα contacts (8 Å, |Δi|>4): 827; chains: 2; bounding box: 55×81×70 Å

Foldseek 3Di:
DPPCPVVLEAQEEEELAPDPLLQVLVVVLCVPVCPVPVVSHHYDYYYDHFFQPAAPADEDDVSLVSSFVRSQVRRCVVDPDHQKYKGKGKHKYWDDDPNDIWIWIKMKMWMAGNVGQMFIFMFDIDTQDPVLCVVCVVVVNPDYSLQSLCVVCVVVVHHDDSVWSVCVSVVNPDTPSNRSSVRVSVRVVVSVVVVVVD/DPPCPVVLEAQEEEELAPPPLLQVLVVVLCVPVCPVPVVSHHYDYYYDHFFQPAAPAAEDDVSQVSSFVRSQVRRCVVDPDHQKYKGKGKHKYWDDDPNDIWIWIKMKMWMAGNVGQMFIFMFDIDTQDPVLVVVCVVVVNPDYSLQSLCVVCVVVVHHDDSVWSVCVSVVNPDTPSNRSSVRVSVRVVVSVVVVVVD

Secondary structure (DSSP, 8-state):
----------EEEEES---HHHHHHHHHHHHHS-----TTS-EEEEE------S-SS-BSHHHHHHHHHHHHHHHHHHSTT-SEEEEEEEEEEEEEETTEEEEEEEEEEEEEETT--EEEEEPPBEEEPHHHHHHHHHTTTSS-HHHHHHHHHHHTT----TT-HHHHHTTTS--HHHHHHHHHHHHHHHHHHHHHH-/----------EEEEES---HHHHHHHHHHHHHS-----TTS-EEEEE------S-SS-BSHHHHHHHHHHHHHHHHHHSTT-SEEEEEEEEEEEEEETTEEEEEEEEEEEEEETT--EEEEEPPBEEEPHHHHHHHHHTTTSS-HHHHHHHHHHHTT----TT-HHHHHTTTS--HHHHHHHHHHHHHHHHHHHHHH-

pLDDT: mean 90.24, std 13.85, range [30.33, 98.88]

Organism: NCBI:txid2562239

Nearest PDB structures (foldseek):
  1u5w-assembly1_B  TM=8.795E-01  e=9.743E-14  Escherichia coli
  1zwy-assembly3_A  TM=8.916E-01  e=2.813E-13  Vibrio cholerae
  1zwy-assembly2_D  TM=8.452E-01  e=1.109E-12  Vibrio cholerae
  1zwy-assembly2_C  TM=8.323E-01  e=5.586E-13  Vibrio cholerae
  1zwy-assembly3_B  TM=8.271E-01  e=3.862E-12  Vibrio cholerae

Sequence (396 aa):
MADDDASHGSLQVIVASTAKMKVAAVMRLFAEGGVACQPDRELVIEGVKAKSGVNDQPFGHEETIRGALNRLAHAQQERPGADFYLAMENGLFDIATGGTALVFDLAWVVIEDKSGRRALAHSAGVQMPNWAVDSSRGSSFSTTAGGEVARAATTAGQEVDPQDPHAFLTSGLCKREDLLTSALAVAWGQLKFEMESAMADDDASHGSLQVIVASTAKMKVAAVMRLFAEGGVACQPDRELVIEGVKAKSGVNDQPFGHEETIRGALNRLAHAQQERPGADFYLAMENGLFDIATGGTALVFDLAWVVIEDKSGRRALAHSAGVQMPNWAVDSSRGSSFSTTAGGEVARAATTAGQEVDPQDPHAFLTSGLCKREDLLTSALAVAWGQLKFEMESA

InterPro domains:
  IPR026533 Non-canonical purine NTP phosphatase/PRRC1 [PF01931] (13-188)
  IPR029001 Inosine triphosphate pyrophosphatase-like [G3DSA:3.90.950.10] (5-195)
  IPR029001 Inosine triphosphate pyrophosphatase-like [SSF52972] (11-193)
  IPR050299 YjjX NTPase [PTHR34699] (11-188)